Protein AF-A0A9E3K410-F1 (afdb_monomer)

Radius of gyration: 31.19 Å; Cα contacts (8 Å, |Δi|>4): 691; chains: 1; bounding box: 82×104×91 Å

Mean predicted aligned error: 14.71 Å

Solvent-accessible surface area (backbone atoms only — not comparable to full-atom values): 29086 Å² total; per-residue (Å²): 134,86,82,88,86,87,84,88,82,88,84,86,85,86,84,85,90,80,93,74,82,90,83,80,65,89,83,78,78,90,70,77,76,82,75,75,53,65,64,59,56,52,50,51,53,52,52,49,54,52,49,52,52,52,43,39,75,76,64,43,97,51,77,47,71,69,60,50,51,62,64,43,70,82,44,58,77,94,47,34,60,33,52,47,39,33,55,59,60,17,52,46,40,32,33,56,35,19,46,54,40,14,52,38,24,47,72,74,64,42,50,72,57,13,52,53,21,28,50,58,19,49,56,55,54,50,55,52,68,73,49,43,88,73,48,83,75,65,73,86,85,78,73,56,73,65,74,62,54,49,65,66,55,33,50,53,43,16,47,44,27,42,56,49,16,52,54,25,44,39,62,37,39,25,68,62,14,23,52,26,18,52,51,13,41,52,34,48,16,45,49,101,86,51,80,54,85,67,75,63,26,45,37,37,36,48,28,11,50,21,26,45,51,69,62,41,58,66,61,13,50,56,26,18,55,51,9,28,72,62,35,76,76,47,62,69,70,62,97,71,44,34,32,42,36,39,41,32,33,39,38,14,47,39,61,39,65,38,71,100,71,31,56,38,68,45,76,40,72,43,69,94,59,78,53,76,47,42,35,42,34,39,41,62,81,94,66,51,46,72,50,75,45,45,74,47,46,48,44,34,56,54,54,38,72,48,80,78,58,64,57,54,59,70,58,46,54,67,55,56,68,70,71,74,82,80,81,86,74,92,83,71,86,84,80,93,77,85,79,84,76,84,78,84,78,89,75,102,78,68,93,83,82,80,82,76,70,80,80,69,76,82,68,84,79,71,59,39,82,31,58,56,72,75,70,39,42,24,32,36,25,38,44,70,40,64,70,75,64,50,72,76,77,78,75,78,90,82,72,86,80,76,93,76,82,86,77,92,71,80,78,72,77,71,44,70,79,62,54,64,49,72,43,36,14,43,83,91,46,78,48,102,54,82,45,40,78,57,47,73,36,46,68,41,82,30,29,40,36,40,36,30,57,58,54,52,79,80,52,74,61,66,76,51,52,70,52,69,67,40,59,57,52,40,75,75,34,69,67,57,48,52,46,26,50,54,42,47,58,75,74,108

Structure (mmCIF, N/CA/C/O backbone):
data_AF-A0A9E3K410-F1
#
_entry.id   AF-A0A9E3K410-F1
#
loop_
_atom_site.group_PDB
_atom_site.id
_atom_site.type_symbol
_atom_site.label_atom_id
_atom_site.label_alt_id
_atom_site.label_comp_id
_atom_site.label_asym_id
_atom_site.label_entity_id
_atom_site.label_seq_id
_atom_site.pdbx_PDB_ins_code
_atom_site.Cartn_x
_atom_site.Cartn_y
_atom_site.Cartn_z
_atom_site.occupancy
_atom_site.B_iso_or_equiv
_atom_site.auth_seq_id
_atom_site.auth_comp_id
_atom_site.auth_asym_id
_atom_site.auth_atom_id
_atom_site.pdbx_PDB_model_num
ATOM 1 N N . MET A 1 1 ? -17.062 -14.806 -63.594 1.00 35.22 1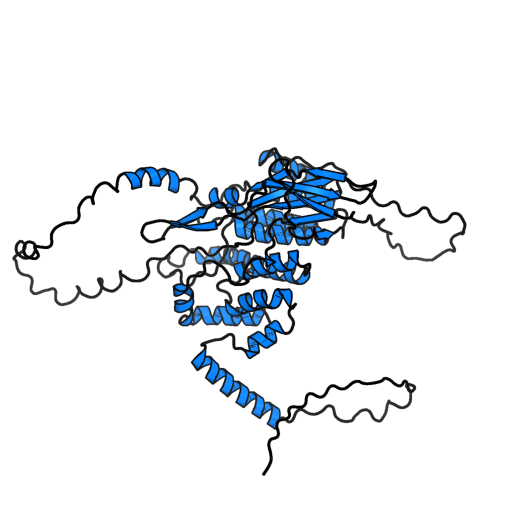 MET A N 1
ATOM 2 C CA . MET A 1 1 ? -16.154 -15.930 -63.279 1.00 35.22 1 MET A CA 1
ATOM 3 C C . MET A 1 1 ? -15.328 -15.519 -62.054 1.00 35.22 1 MET A C 1
ATOM 5 O O . MET A 1 1 ? -14.392 -14.758 -62.215 1.00 35.22 1 MET A O 1
ATOM 9 N N . THR A 1 2 ? -15.843 -15.618 -60.817 1.00 32.34 2 THR A N 1
ATOM 10 C CA . THR A 1 2 ? -15.670 -16.749 -59.857 1.00 32.34 2 THR A CA 1
ATOM 11 C C . THR A 1 2 ? -14.196 -17.184 -59.745 1.00 32.34 2 THR A C 1
ATOM 13 O O . THR A 1 2 ? -13.663 -17.650 -60.741 1.00 32.34 2 THR A O 1
ATOM 16 N N . LYS A 1 3 ? -13.473 -17.090 -58.617 1.00 31.70 3 LYS A N 1
ATOM 17 C CA . LYS A 1 3 ? -13.830 -17.339 -57.206 1.00 31.70 3 LYS A CA 1
ATOM 18 C C . LYS A 1 3 ? -12.934 -16.552 -56.227 1.00 31.70 3 LYS A C 1
ATOM 20 O O . LYS A 1 3 ? -11.734 -16.434 -56.443 1.00 31.70 3 LYS A O 1
ATOM 25 N N . ALA A 1 4 ? -13.538 -16.137 -55.115 1.00 36.53 4 ALA A N 1
ATOM 26 C CA . ALA A 1 4 ? -12.899 -15.903 -53.820 1.00 36.53 4 ALA A CA 1
ATOM 27 C C . ALA A 1 4 ? -12.765 -17.227 -53.042 1.00 36.53 4 ALA A C 1
ATOM 29 O O . ALA A 1 4 ? -13.546 -18.140 -53.311 1.00 36.53 4 ALA A O 1
ATOM 30 N N . LEU A 1 5 ? -11.863 -17.304 -52.052 1.00 30.19 5 LEU A N 1
ATOM 31 C CA . LEU A 1 5 ? -12.086 -18.039 -50.792 1.00 30.19 5 LEU A CA 1
ATOM 32 C C . LEU A 1 5 ? -10.979 -17.757 -49.759 1.00 30.19 5 LEU A C 1
ATOM 34 O O . LEU A 1 5 ? -9.813 -18.088 -49.952 1.00 30.19 5 LEU A O 1
ATOM 38 N N . ALA A 1 6 ? -11.404 -17.150 -48.653 1.00 37.34 6 ALA A N 1
ATOM 39 C CA . ALA A 1 6 ? -10.767 -17.195 -47.346 1.00 37.34 6 ALA A CA 1
ATOM 40 C C . ALA A 1 6 ? -11.167 -18.492 -46.625 1.00 37.34 6 ALA A C 1
ATOM 42 O O . ALA A 1 6 ? -12.280 -18.948 -46.853 1.00 37.34 6 ALA A O 1
ATOM 43 N N . THR A 1 7 ? -10.340 -18.998 -45.703 1.00 32.25 7 THR A N 1
ATOM 44 C CA . THR A 1 7 ? -10.791 -19.696 -44.476 1.00 32.25 7 THR A CA 1
ATOM 45 C C . THR A 1 7 ? -9.605 -19.991 -43.557 1.00 32.25 7 THR A C 1
ATOM 47 O O . THR A 1 7 ? -8.666 -20.675 -43.957 1.00 32.25 7 THR A O 1
ATOM 50 N N . GLY A 1 8 ? -9.684 -19.513 -42.312 1.00 31.70 8 GLY A N 1
ATOM 51 C CA . GLY A 1 8 ? -9.004 -20.124 -41.171 1.00 31.70 8 GLY A CA 1
ATOM 52 C C . GLY A 1 8 ? -9.830 -21.284 -40.608 1.00 31.70 8 GLY A C 1
ATOM 53 O O . GLY A 1 8 ? -11.031 -21.361 -40.859 1.00 31.70 8 GLY A O 1
ATOM 54 N N . VAL A 1 9 ? -9.197 -22.164 -39.830 1.00 32.00 9 VAL A N 1
ATOM 55 C CA . VAL A 1 9 ? -9.891 -23.161 -39.003 1.00 32.00 9 VAL A CA 1
ATOM 56 C C . VAL A 1 9 ? -9.158 -23.292 -37.670 1.00 32.00 9 VAL A C 1
ATOM 58 O O . VAL A 1 9 ? -8.016 -23.740 -37.612 1.00 32.00 9 VAL A O 1
ATOM 61 N N . ALA A 1 10 ? -9.851 -22.893 -36.605 1.00 33.28 10 ALA A N 1
ATOM 62 C CA . ALA A 1 10 ? -9.642 -23.379 -35.251 1.00 33.28 10 ALA A CA 1
ATOM 63 C C . ALA A 1 10 ? -10.347 -24.739 -35.114 1.00 33.28 10 ALA A C 1
ATOM 65 O O . ALA A 1 10 ? -11.470 -24.890 -35.593 1.00 33.28 10 ALA A O 1
ATOM 66 N N . ALA A 1 11 ? -9.722 -25.710 -34.449 1.00 31.97 11 ALA A N 1
ATOM 67 C CA . ALA A 1 11 ? -10.365 -26.974 -34.096 1.00 31.97 11 ALA A CA 1
ATOM 68 C C . ALA A 1 11 ? -10.291 -27.183 -32.580 1.00 31.97 11 ALA A C 1
ATOM 70 O O . ALA A 1 11 ? -9.217 -27.376 -32.013 1.00 31.97 11 ALA A O 1
ATOM 71 N N . ALA A 1 12 ? -11.459 -27.119 -31.944 1.00 32.41 12 ALA A N 1
ATOM 72 C CA . ALA A 1 12 ? -11.714 -27.579 -30.589 1.00 32.41 12 ALA A CA 1
ATOM 73 C C . ALA A 1 12 ? -11.945 -29.099 -30.605 1.00 32.41 12 ALA A C 1
ATOM 75 O O . ALA A 1 12 ? -12.663 -29.595 -31.473 1.00 32.41 12 ALA A O 1
ATOM 76 N N . PHE A 1 13 ? -11.391 -29.829 -29.634 1.00 30.31 13 PHE A N 1
ATOM 77 C CA . PHE A 1 13 ? -11.746 -31.227 -29.384 1.00 30.31 13 PHE A CA 1
ATOM 78 C C . PHE A 1 13 ? -12.401 -31.362 -28.009 1.00 30.31 13 PHE A C 1
ATOM 80 O O . PHE A 1 13 ? -11.793 -31.092 -26.977 1.00 30.31 13 PHE A O 1
ATOM 87 N N . LEU A 1 14 ? -13.667 -31.776 -28.042 1.00 30.78 14 LEU A N 1
ATOM 88 C CA . LEU A 1 14 ? -14.486 -32.210 -26.918 1.00 30.78 14 LEU A CA 1
ATOM 89 C C . LEU A 1 14 ? -14.307 -33.734 -26.790 1.00 30.78 14 LEU A C 1
ATOM 91 O O . LEU A 1 14 ? -14.567 -34.449 -27.759 1.00 30.78 14 LEU A O 1
ATOM 95 N N . THR A 1 15 ? -13.880 -34.253 -25.639 1.00 35.16 15 THR A N 1
ATOM 96 C CA . THR A 1 15 ? -13.825 -35.704 -25.381 1.00 35.16 15 THR A CA 1
ATOM 97 C C . THR A 1 15 ? -14.897 -36.114 -24.376 1.00 35.16 15 THR A C 1
ATOM 99 O O . THR A 1 15 ? -14.937 -35.645 -23.241 1.00 35.16 15 THR A O 1
ATOM 102 N N . VAL A 1 16 ? -15.785 -37.008 -24.819 1.00 32.72 16 VAL A N 1
ATOM 103 C CA . VAL A 1 16 ? -16.767 -37.724 -23.994 1.00 32.72 16 VAL A CA 1
ATOM 104 C C . VAL A 1 16 ? -16.076 -38.948 -23.389 1.00 32.72 16 VAL A C 1
ATOM 106 O O . VAL A 1 16 ? -15.449 -39.724 -24.107 1.00 32.72 16 VAL A O 1
ATOM 109 N N . ALA A 1 17 ? -16.177 -39.112 -22.071 1.00 34.44 17 ALA A N 1
ATOM 110 C CA . ALA A 1 17 ? -15.616 -40.242 -21.339 1.00 34.44 17 ALA A CA 1
ATOM 111 C C . ALA A 1 17 ? -16.576 -41.444 -21.356 1.00 34.44 17 ALA A C 1
ATOM 113 O O . ALA A 1 17 ? -17.710 -41.342 -20.891 1.00 34.44 17 ALA A O 1
ATOM 114 N N . THR A 1 18 ? -16.103 -42.600 -21.825 1.00 34.88 18 THR A N 1
ATOM 115 C CA . THR A 1 18 ? -16.738 -43.906 -21.589 1.00 34.88 18 THR A CA 1
ATOM 116 C C . THR A 1 18 ? -15.804 -44.779 -20.759 1.00 34.88 18 THR A C 1
ATOM 118 O O . THR A 1 18 ? -14.646 -44.977 -21.119 1.00 34.88 18 THR A O 1
ATOM 121 N N . ILE A 1 19 ? -16.320 -45.281 -19.638 1.00 38.59 19 ILE A N 1
ATOM 122 C CA . ILE A 1 19 ? -15.625 -46.126 -18.661 1.00 38.59 19 ILE A CA 1
ATOM 123 C C . ILE A 1 19 ? -15.570 -47.569 -19.191 1.00 38.59 19 ILE A C 1
ATOM 125 O O . ILE A 1 19 ? -16.611 -48.149 -19.490 1.00 38.59 19 ILE A O 1
ATOM 129 N N . VAL A 1 20 ? -14.371 -48.156 -19.270 1.00 36.16 20 VAL A N 1
ATOM 130 C CA . VAL A 1 20 ? -14.117 -49.588 -19.542 1.00 36.16 20 VAL A CA 1
ATOM 131 C C . VAL A 1 20 ? -13.098 -50.085 -18.494 1.00 36.16 20 VAL A C 1
ATOM 133 O O . VAL A 1 20 ? -12.194 -49.319 -18.154 1.00 36.16 20 VAL A O 1
ATOM 136 N N . PRO A 1 21 ? -13.248 -51.296 -17.912 1.00 38.16 21 PRO A N 1
ATOM 137 C CA . PRO A 1 21 ? -12.515 -51.707 -16.709 1.00 38.16 21 PRO A CA 1
ATOM 138 C C . PRO A 1 21 ? -11.027 -52.039 -16.936 1.00 38.16 21 PRO A C 1
ATOM 140 O O . PRO A 1 21 ? -10.580 -52.357 -18.036 1.00 38.16 21 PRO A O 1
ATOM 143 N N . ALA A 1 22 ? -10.275 -51.958 -15.836 1.00 43.38 22 ALA A N 1
ATOM 144 C CA . ALA A 1 22 ? -8.854 -51.619 -15.747 1.00 43.38 22 ALA A CA 1
ATOM 145 C C . ALA A 1 22 ? -7.824 -52.762 -15.912 1.00 43.38 22 ALA A C 1
ATOM 147 O O . ALA A 1 22 ? -6.656 -52.556 -15.596 1.00 43.38 22 ALA A O 1
ATOM 148 N N . GLU A 1 23 ? -8.188 -53.945 -16.416 1.00 38.06 23 GLU A N 1
ATOM 149 C CA . GLU A 1 23 ? -7.259 -55.101 -16.441 1.00 38.06 23 GLU A CA 1
ATOM 150 C C . GLU A 1 23 ? -6.812 -55.560 -17.842 1.00 38.06 23 GLU A C 1
ATOM 152 O O . GLU A 1 23 ? -6.014 -56.483 -17.960 1.00 38.06 23 GLU A O 1
ATOM 157 N N . ALA A 1 24 ? -7.216 -54.862 -18.911 1.00 36.06 24 ALA A N 1
ATOM 158 C CA . ALA A 1 24 ? -6.783 -55.163 -20.287 1.00 36.06 24 ALA A CA 1
ATOM 159 C C . ALA A 1 24 ? -5.877 -54.085 -20.930 1.00 36.06 24 ALA A C 1
ATOM 161 O O . ALA A 1 24 ? -5.620 -54.133 -22.130 1.00 36.06 24 ALA A O 1
ATOM 162 N N . GLN A 1 25 ? -5.378 -53.108 -20.160 1.00 37.84 25 GLN A N 1
ATOM 163 C CA . GLN A 1 25 ? -4.566 -51.983 -20.671 1.00 37.84 25 GLN A CA 1
ATOM 164 C C . GLN A 1 25 ? -3.059 -52.074 -20.367 1.00 37.84 25 GLN A C 1
ATOM 166 O O . GLN A 1 25 ? -2.305 -51.173 -20.731 1.00 37.84 25 GLN A O 1
ATOM 171 N N . ALA A 1 26 ? -2.581 -53.158 -19.751 1.00 37.09 26 ALA A N 1
ATOM 172 C CA . ALA A 1 26 ? -1.185 -53.258 -19.317 1.00 37.09 26 ALA A CA 1
ATOM 173 C C . ALA A 1 26 ? -0.180 -53.702 -20.405 1.00 37.09 26 ALA A C 1
ATOM 175 O O . ALA A 1 26 ? 1.012 -53.768 -20.115 1.00 37.09 26 ALA A O 1
ATOM 176 N N . GLN A 1 27 ? -0.600 -53.991 -21.648 1.00 38.91 27 GLN A N 1
ATOM 177 C CA . GLN A 1 27 ? 0.316 -54.515 -22.684 1.00 38.91 27 GLN A CA 1
ATOM 178 C C . GLN A 1 27 ? 0.280 -53.835 -24.066 1.00 38.91 27 GLN A C 1
ATOM 180 O O . GLN A 1 27 ? 1.011 -54.262 -24.955 1.00 38.91 27 GLN A O 1
ATOM 185 N N . THR A 1 28 ? -0.453 -52.731 -24.265 1.00 36.31 28 THR A N 1
ATOM 186 C CA . THR A 1 28 ? -0.461 -52.011 -25.566 1.00 36.31 28 THR A CA 1
ATOM 187 C C . THR A 1 28 ? -0.383 -50.481 -25.470 1.00 36.31 28 THR A C 1
ATOM 189 O O . THR A 1 28 ? -0.776 -49.787 -26.403 1.00 36.31 28 THR A O 1
ATOM 192 N N . ALA A 1 29 ? 0.157 -49.926 -24.380 1.00 35.28 29 ALA A N 1
ATOM 193 C CA . ALA A 1 29 ? 0.349 -48.475 -24.213 1.00 35.28 29 ALA A CA 1
ATOM 194 C C . ALA A 1 29 ? 1.826 -48.027 -24.277 1.00 35.28 29 ALA A C 1
ATOM 196 O O . ALA A 1 29 ? 2.192 -46.991 -23.732 1.00 35.28 29 ALA A O 1
ATOM 197 N N . ALA A 1 30 ? 2.679 -48.785 -24.969 1.00 41.78 30 ALA A N 1
ATOM 198 C CA . ALA A 1 30 ? 4.004 -48.332 -25.395 1.00 41.78 30 ALA A CA 1
ATOM 199 C C . ALA A 1 30 ? 3.960 -47.948 -26.884 1.00 41.78 30 ALA A C 1
ATOM 201 O O . ALA A 1 30 ? 4.620 -48.561 -27.717 1.00 41.78 30 ALA A O 1
ATOM 202 N N . ALA A 1 31 ? 3.129 -46.968 -27.241 1.00 38.25 31 ALA A N 1
ATOM 203 C CA . ALA A 1 31 ? 3.045 -46.453 -28.604 1.00 38.25 31 ALA A CA 1
ATOM 204 C C . ALA A 1 31 ? 3.016 -44.919 -28.591 1.00 38.25 31 ALA A C 1
ATOM 206 O O . ALA A 1 31 ? 1.994 -44.298 -28.322 1.00 38.25 31 ALA A O 1
ATOM 207 N N . ALA A 1 32 ? 4.193 -44.358 -28.875 1.00 41.19 32 ALA A N 1
ATOM 208 C CA . ALA A 1 32 ? 4.447 -43.028 -29.420 1.00 41.19 32 ALA A CA 1
ATOM 209 C C . ALA A 1 32 ? 3.727 -41.839 -28.755 1.00 41.19 32 ALA A C 1
ATOM 211 O O . ALA A 1 32 ? 2.748 -41.303 -29.272 1.00 41.19 32 ALA A O 1
ATOM 212 N N . ALA A 1 33 ? 4.341 -41.294 -27.701 1.00 43.56 33 ALA A N 1
ATOM 213 C CA . ALA A 1 33 ? 4.351 -39.838 -27.578 1.00 43.56 33 ALA A CA 1
ATOM 214 C 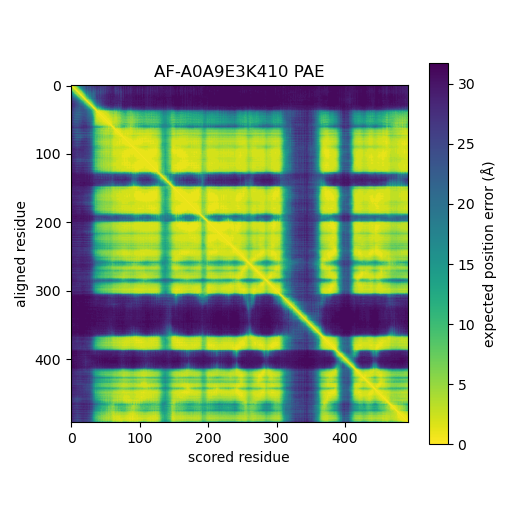C . ALA A 1 33 ? 4.972 -39.267 -28.872 1.00 43.56 33 ALA A C 1
ATOM 216 O O . ALA A 1 33 ? 5.985 -39.814 -29.323 1.00 43.56 33 ALA A O 1
ATOM 217 N N . PRO A 1 34 ? 4.399 -38.227 -29.506 1.00 51.38 34 PRO A N 1
ATOM 218 C CA . PRO A 1 34 ? 4.967 -37.677 -30.727 1.00 51.38 34 PRO A CA 1
ATOM 219 C C . PRO A 1 34 ? 6.373 -37.167 -30.412 1.00 51.38 34 PRO A C 1
ATOM 221 O O . PRO A 1 34 ? 6.550 -36.200 -29.672 1.00 51.38 34 PRO A O 1
ATOM 224 N N . THR A 1 35 ? 7.389 -37.834 -30.956 1.00 58.53 35 THR A N 1
ATOM 225 C CA . THR A 1 35 ? 8.742 -37.291 -30.992 1.00 58.53 35 THR A CA 1
ATOM 226 C C . THR A 1 35 ? 8.664 -36.023 -31.827 1.00 58.53 35 THR A C 1
ATOM 228 O O . THR A 1 35 ? 8.462 -36.101 -33.039 1.00 58.53 35 THR A O 1
ATOM 231 N N . LEU A 1 36 ? 8.749 -34.856 -31.184 1.00 61.38 36 LEU A N 1
ATOM 232 C CA . LEU A 1 36 ? 8.897 -33.582 -31.882 1.00 61.38 36 LEU A CA 1
ATOM 233 C C . LEU A 1 36 ? 10.048 -33.735 -32.882 1.00 61.38 36 LEU A C 1
ATOM 235 O O . LEU A 1 36 ? 11.172 -34.036 -32.481 1.00 61.38 36 LEU A O 1
ATOM 239 N N . ASP A 1 37 ? 9.751 -33.589 -34.173 1.00 81.94 37 ASP A N 1
ATOM 240 C CA . ASP A 1 37 ? 10.744 -33.700 -35.237 1.00 81.94 37 ASP A CA 1
ATOM 241 C C . ASP A 1 37 ? 11.901 -32.732 -34.947 1.00 81.94 37 ASP A C 1
ATOM 243 O O . ASP A 1 37 ? 11.725 -31.511 -34.889 1.00 81.94 37 ASP A O 1
ATOM 247 N N . ALA A 1 38 ? 13.098 -33.280 -34.739 1.00 80.12 38 ALA A N 1
ATOM 248 C CA . ALA A 1 38 ? 14.290 -32.506 -34.422 1.00 80.12 38 ALA A CA 1
ATOM 249 C C . ALA A 1 38 ? 14.601 -31.458 -35.509 1.00 80.12 38 ALA A C 1
ATOM 251 O O . ALA A 1 38 ? 15.144 -30.390 -35.202 1.00 80.12 38 ALA A O 1
ATOM 252 N N . ALA A 1 39 ? 14.225 -31.722 -36.768 1.00 83.81 39 ALA A N 1
ATOM 253 C CA . ALA A 1 39 ? 14.350 -30.759 -37.855 1.00 83.81 39 ALA A CA 1
ATOM 254 C C . ALA A 1 39 ? 13.369 -29.588 -37.687 1.00 83.81 39 ALA A C 1
ATOM 256 O O . ALA A 1 39 ? 13.781 -28.431 -37.815 1.00 83.81 39 ALA A O 1
ATOM 257 N N . ALA A 1 40 ? 12.115 -29.862 -37.318 1.00 82.56 40 ALA A N 1
ATOM 258 C CA . ALA A 1 40 ? 11.116 -28.840 -37.008 1.00 82.56 40 ALA A CA 1
ATOM 259 C C . ALA A 1 40 ? 11.525 -27.967 -35.805 1.00 82.56 40 ALA 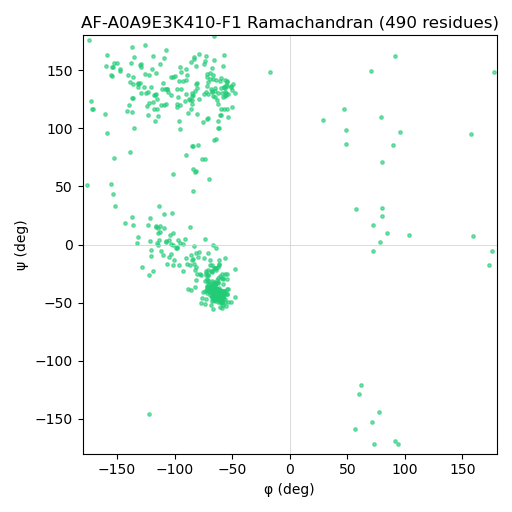A C 1
ATOM 261 O O . ALA A 1 40 ? 11.429 -26.740 -35.878 1.00 82.56 40 ALA A O 1
ATOM 262 N N . VAL A 1 41 ? 12.074 -28.561 -34.737 1.00 84.69 41 VAL A N 1
ATOM 263 C CA . VAL A 1 41 ? 12.583 -27.815 -33.565 1.00 84.69 41 VAL A CA 1
ATOM 264 C C . VAL A 1 41 ? 13.744 -26.897 -33.959 1.00 84.69 41 VAL A C 1
ATOM 266 O O . VAL A 1 41 ? 13.769 -25.717 -33.599 1.00 84.69 41 VAL A O 1
ATOM 269 N N . LYS A 1 42 ? 14.696 -27.400 -34.754 1.00 87.88 42 LYS A N 1
ATOM 270 C CA . LYS A 1 42 ? 15.839 -26.610 -35.235 1.00 87.88 42 LYS A CA 1
ATOM 271 C C . LYS A 1 42 ? 15.406 -25.479 -36.174 1.00 87.88 42 LYS A C 1
ATOM 273 O O . LYS A 1 42 ? 15.952 -24.376 -36.097 1.00 87.88 42 LYS A O 1
ATOM 278 N N . ALA A 1 43 ? 14.424 -25.727 -37.042 1.00 89.00 43 ALA A N 1
ATOM 279 C CA . ALA A 1 43 ? 13.849 -24.716 -37.925 1.00 89.00 43 ALA A CA 1
ATOM 280 C C . ALA A 1 43 ? 13.142 -23.605 -37.131 1.00 89.00 43 ALA A C 1
ATOM 282 O O . ALA A 1 43 ? 13.397 -22.425 -37.381 1.00 89.00 43 ALA A O 1
ATOM 283 N N . ALA A 1 44 ? 12.341 -23.967 -36.123 1.00 84.81 44 ALA A N 1
ATOM 284 C CA . ALA A 1 44 ? 11.685 -23.016 -35.227 1.00 84.81 44 ALA A CA 1
ATOM 285 C C . ALA A 1 44 ? 12.702 -22.168 -34.441 1.00 84.81 44 ALA A C 1
ATOM 287 O O . ALA A 1 44 ? 12.570 -20.945 -34.376 1.00 84.81 44 ALA A O 1
ATOM 288 N N . ALA A 1 45 ? 13.770 -22.783 -33.920 1.00 85.69 45 ALA A N 1
ATOM 289 C CA . ALA A 1 45 ? 14.842 -22.067 -33.225 1.00 85.69 45 ALA A CA 1
ATOM 290 C C . ALA A 1 45 ? 15.555 -21.051 -34.138 1.00 85.69 45 ALA A C 1
ATOM 292 O O . ALA A 1 45 ? 15.820 -19.920 -33.729 1.00 85.69 45 ALA A O 1
ATOM 293 N N . LYS A 1 46 ? 15.823 -21.418 -35.399 1.00 91.19 46 LYS A N 1
ATOM 294 C CA . LYS A 1 46 ? 16.428 -20.512 -36.388 1.00 91.19 46 LYS A CA 1
ATOM 295 C C . LYS A 1 46 ? 15.496 -19.352 -36.750 1.00 91.19 46 LYS A C 1
ATOM 297 O O . LYS A 1 46 ? 15.959 -18.215 -36.836 1.00 91.19 46 LYS A O 1
ATOM 302 N N . ALA A 1 47 ? 14.204 -19.623 -36.942 1.00 88.94 47 ALA A N 1
ATOM 303 C CA . ALA A 1 47 ? 13.201 -18.593 -37.206 1.00 88.94 47 ALA A CA 1
ATOM 304 C C . ALA A 1 47 ? 13.097 -17.603 -36.033 1.00 88.94 47 ALA A C 1
ATOM 306 O O . ALA A 1 47 ? 13.160 -16.393 -36.248 1.00 88.94 47 ALA A O 1
ATOM 307 N N . ARG A 1 48 ? 13.069 -18.109 -34.792 1.00 85.75 48 ARG A N 1
ATOM 308 C CA . ARG A 1 48 ? 13.100 -17.287 -33.574 1.00 85.75 48 ARG A CA 1
ATOM 309 C C . ARG A 1 48 ? 14.361 -16.428 -33.501 1.00 85.75 48 ARG A C 1
ATOM 311 O O . ARG A 1 48 ? 14.267 -15.236 -33.238 1.00 85.75 48 ARG A O 1
ATOM 318 N N . ALA A 1 49 ? 15.538 -16.991 -33.778 1.00 86.00 49 ALA A N 1
ATOM 319 C CA . ALA A 1 49 ? 16.790 -16.232 -33.767 1.00 86.00 49 ALA A CA 1
ATOM 320 C C . ALA A 1 49 ? 16.789 -15.085 -34.797 1.00 86.00 49 ALA A C 1
ATOM 322 O O . ALA A 1 49 ? 17.264 -13.988 -34.503 1.00 86.00 49 ALA A O 1
ATOM 323 N N . ALA A 1 50 ? 16.225 -15.313 -35.988 1.00 90.81 50 ALA A N 1
ATOM 324 C CA . ALA A 1 50 ? 16.065 -14.273 -37.001 1.00 90.81 50 ALA A CA 1
ATOM 325 C C . ALA A 1 50 ? 15.071 -13.183 -36.561 1.00 90.81 50 ALA A C 1
ATOM 327 O O . ALA A 1 50 ? 15.356 -11.997 -36.730 1.00 90.81 50 ALA A O 1
ATOM 328 N N . GLN A 1 51 ? 13.951 -13.572 -35.947 1.00 87.31 51 GLN A N 1
ATOM 329 C CA . GLN A 1 51 ? 12.939 -12.652 -35.426 1.00 87.31 51 GLN A CA 1
ATOM 330 C C . GLN A 1 51 ? 13.481 -11.789 -34.278 1.00 87.31 51 GLN A C 1
ATOM 332 O O . GLN A 1 51 ? 13.371 -10.568 -34.332 1.00 87.31 51 GLN A O 1
ATOM 337 N N . VAL A 1 52 ? 14.157 -12.394 -33.296 1.00 84.12 52 VAL A N 1
ATOM 338 C CA . VAL A 1 52 ? 14.819 -11.675 -32.194 1.00 84.12 52 VAL A CA 1
ATOM 339 C C . VAL A 1 52 ? 15.887 -10.726 -32.727 1.00 84.12 52 VAL A C 1
ATOM 341 O O . VAL A 1 52 ? 16.000 -9.603 -32.248 1.00 84.12 52 VAL A O 1
ATOM 344 N N . LYS A 1 53 ? 16.652 -11.124 -33.751 1.00 85.94 53 LYS A N 1
ATOM 345 C CA . LYS A 1 53 ? 17.619 -10.225 -34.394 1.00 85.94 53 LYS A CA 1
ATOM 346 C C . LYS A 1 53 ? 16.924 -9.014 -35.027 1.00 85.94 53 LYS A C 1
ATOM 348 O O . LYS A 1 53 ? 17.397 -7.898 -34.835 1.00 85.94 53 LYS A O 1
ATOM 353 N N . ALA A 1 54 ? 15.814 -9.221 -35.738 1.00 86.69 54 ALA A N 1
ATOM 354 C CA . ALA A 1 54 ? 15.031 -8.139 -36.336 1.00 86.69 54 ALA A CA 1
ATOM 355 C C . ALA A 1 54 ? 14.455 -7.195 -35.268 1.00 86.69 54 ALA A C 1
ATOM 357 O O . ALA A 1 54 ? 14.605 -5.978 -35.370 1.00 86.69 54 ALA A O 1
ATOM 358 N N . TRP A 1 55 ? 13.882 -7.746 -34.197 1.00 84.50 55 TRP A N 1
ATOM 359 C CA . TRP A 1 55 ? 13.383 -6.955 -33.077 1.00 84.50 55 TRP A CA 1
ATOM 360 C C . TRP A 1 55 ? 14.483 -6.225 -32.324 1.00 84.50 55 TRP A C 1
ATOM 362 O O . TRP A 1 55 ? 14.279 -5.081 -31.945 1.00 84.50 55 TRP A O 1
ATOM 372 N N . ARG A 1 56 ? 15.667 -6.817 -32.164 1.00 82.19 56 ARG A N 1
ATOM 373 C CA . ARG A 1 56 ? 16.802 -6.133 -31.542 1.00 82.19 56 ARG A CA 1
ATOM 374 C C . ARG A 1 56 ? 17.221 -4.894 -32.325 1.00 82.19 56 ARG A C 1
ATOM 376 O O . ARG A 1 56 ? 17.586 -3.880 -31.737 1.00 82.19 56 ARG A O 1
ATOM 383 N N . THR A 1 57 ? 17.150 -4.971 -33.651 1.00 79.88 57 THR A N 1
ATOM 384 C CA . THR A 1 57 ? 17.404 -3.832 -34.538 1.00 79.88 57 THR A CA 1
ATOM 385 C C . THR A 1 57 ? 16.298 -2.776 -34.453 1.00 79.88 57 THR A C 1
ATOM 387 O O . THR A 1 57 ? 16.606 -1.591 -34.515 1.00 79.88 57 THR A O 1
ATOM 390 N N . GLN A 1 58 ? 15.034 -3.178 -34.292 1.00 76.12 58 GLN A N 1
ATOM 391 C CA . GLN A 1 58 ? 13.884 -2.264 -34.281 1.00 76.12 58 GLN A CA 1
ATOM 392 C C . GLN A 1 58 ? 13.585 -1.638 -32.905 1.00 76.12 58 GLN A C 1
ATOM 394 O O . GLN A 1 58 ? 13.225 -0.466 -32.826 1.00 76.12 58 GLN A O 1
ATOM 399 N N . TYR A 1 59 ? 13.714 -2.414 -31.831 1.00 68.75 59 TYR A N 1
ATOM 400 C CA . TYR A 1 59 ? 13.233 -2.100 -30.481 1.00 68.75 59 TYR A CA 1
ATOM 401 C C . TYR A 1 59 ? 14.347 -2.072 -29.421 1.00 68.75 59 TYR A C 1
ATOM 403 O O . TYR A 1 59 ? 14.088 -1.725 -28.271 1.00 68.75 59 TYR A O 1
ATOM 411 N N . GLY A 1 60 ? 15.591 -2.411 -29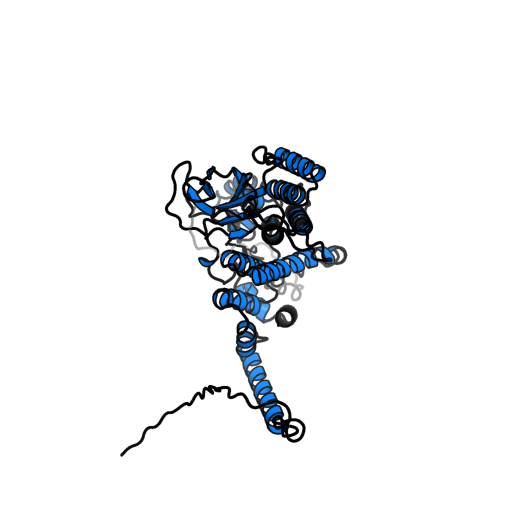.778 1.00 74.31 60 GLY A N 1
ATOM 412 C CA . GLY A 1 60 ? 16.693 -2.506 -28.819 1.00 74.31 60 GLY A CA 1
ATOM 413 C C . GLY A 1 60 ? 16.635 -3.800 -27.990 1.00 74.31 60 GLY A C 1
ATOM 414 O O . GLY A 1 60 ? 16.283 -4.841 -28.532 1.00 74.31 60 GLY A O 1
ATOM 415 N N . PRO A 1 61 ? 17.009 -3.803 -26.700 1.00 70.12 61 PRO A N 1
ATOM 416 C CA . PRO A 1 61 ? 17.165 -5.024 -25.891 1.00 70.12 61 PRO A CA 1
ATOM 417 C C . PRO A 1 61 ? 15.847 -5.703 -25.460 1.00 70.12 61 PRO A C 1
ATOM 419 O O . PRO A 1 61 ? 15.893 -6.665 -24.697 1.00 70.12 61 PRO A O 1
ATOM 422 N N . GLY A 1 62 ? 14.688 -5.221 -25.913 1.00 75.62 62 GLY A N 1
ATOM 423 C CA . GLY A 1 62 ? 13.377 -5.700 -25.473 1.00 75.62 62 GLY A CA 1
ATOM 424 C C . GLY A 1 62 ? 12.805 -4.915 -24.275 1.00 75.62 62 GLY A C 1
ATOM 425 O O . GLY A 1 62 ? 13.336 -3.856 -23.935 1.00 75.62 62 GLY A O 1
ATOM 426 N N . PRO A 1 63 ? 11.722 -5.408 -23.643 1.00 81.44 63 PRO A N 1
ATOM 427 C CA . PRO A 1 63 ? 11.119 -6.721 -23.889 1.00 81.44 63 PRO A CA 1
ATOM 428 C C . PRO A 1 63 ? 10.496 -6.848 -25.280 1.00 81.44 63 PRO A C 1
ATOM 430 O O . PRO A 1 63 ? 9.967 -5.878 -25.825 1.00 81.44 63 PRO A O 1
ATOM 433 N N . TYR A 1 64 ? 10.566 -8.047 -25.858 1.00 85.44 64 TYR A N 1
ATOM 434 C CA . TYR A 1 64 ? 9.940 -8.331 -27.150 1.00 85.44 64 TYR A CA 1
ATOM 435 C C . TYR A 1 64 ? 8.465 -8.744 -26.991 1.00 85.44 64 TYR A C 1
ATOM 437 O O . TYR A 1 64 ? 8.073 -9.199 -25.913 1.00 85.44 64 TYR A O 1
ATOM 445 N N . PRO A 1 65 ? 7.625 -8.591 -28.037 1.00 83.50 65 PRO A N 1
ATOM 446 C CA . PRO A 1 65 ? 6.191 -8.872 -27.936 1.00 83.50 65 PRO A CA 1
ATOM 447 C C . PRO A 1 65 ? 5.856 -10.280 -27.428 1.00 83.50 65 PRO A C 1
ATOM 449 O O . PRO A 1 65 ? 5.009 -10.427 -26.557 1.00 83.50 65 PRO A O 1
ATOM 452 N N . ASP A 1 66 ? 6.562 -11.309 -27.896 1.00 84.75 66 ASP A N 1
ATOM 453 C CA . ASP A 1 66 ? 6.328 -12.702 -27.497 1.00 84.75 66 ASP A CA 1
ATOM 454 C C . ASP A 1 66 ? 6.706 -12.984 -26.034 1.00 84.75 66 ASP A C 1
ATOM 456 O O . ASP A 1 66 ? 6.040 -13.757 -25.348 1.00 84.75 66 ASP A O 1
ATOM 460 N N . GLU A 1 67 ? 7.771 -12.348 -25.544 1.00 87.12 67 GLU A N 1
ATOM 461 C CA . GLU A 1 67 ? 8.188 -12.425 -24.146 1.00 87.12 67 GLU A CA 1
ATOM 462 C C . GLU A 1 67 ? 7.156 -11.783 -23.224 1.00 87.12 67 GLU A C 1
ATOM 464 O O . GLU A 1 67 ? 6.846 -12.328 -22.164 1.00 87.12 67 GLU A O 1
ATOM 469 N N . MET A 1 68 ? 6.618 -10.639 -23.648 1.00 89.06 68 MET A N 1
ATOM 470 C CA . MET A 1 68 ? 5.550 -9.945 -22.944 1.00 89.06 68 MET A CA 1
ATOM 471 C C . MET A 1 68 ? 4.272 -10.788 -22.930 1.00 89.06 68 MET A C 1
ATOM 473 O O . MET A 1 68 ? 3.687 -10.995 -21.871 1.00 89.06 68 MET A O 1
ATOM 477 N N . ASP A 1 69 ? 3.861 -11.324 -24.078 1.00 89.62 69 ASP A N 1
ATOM 478 C CA . ASP A 1 69 ? 2.660 -12.154 -24.185 1.00 89.62 69 ASP A CA 1
ATOM 479 C C . ASP A 1 69 ? 2.777 -13.415 -23.319 1.00 89.62 69 ASP A C 1
ATOM 481 O O . ASP A 1 69 ? 1.855 -13.741 -22.569 1.00 89.62 69 ASP A O 1
ATOM 485 N N . GLY A 1 70 ? 3.936 -14.081 -23.342 1.00 91.25 70 GLY A N 1
ATOM 486 C CA . GLY A 1 70 ? 4.215 -15.231 -22.482 1.00 91.25 70 GLY A CA 1
ATOM 487 C C . GLY A 1 70 ? 4.183 -14.883 -20.992 1.00 91.25 70 GLY A C 1
ATOM 488 O O . GLY A 1 70 ? 3.610 -15.627 -20.198 1.00 91.25 70 GLY A O 1
ATOM 489 N N . TYR A 1 71 ? 4.744 -13.732 -20.610 1.00 92.56 71 TYR A N 1
ATOM 490 C CA . TYR A 1 71 ? 4.721 -13.253 -19.228 1.00 92.56 71 TYR A CA 1
ATOM 491 C C . TYR A 1 71 ? 3.303 -12.932 -18.728 1.00 92.56 71 TYR A C 1
ATOM 493 O O . TYR A 1 71 ? 2.974 -13.210 -17.572 1.00 92.56 71 TYR A O 1
ATOM 501 N N . LEU A 1 72 ? 2.462 -12.358 -19.592 1.00 94.56 72 LEU A N 1
ATOM 502 C CA . LEU A 1 72 ? 1.101 -11.935 -19.259 1.00 94.56 72 LEU A CA 1
ATOM 503 C C . LEU A 1 72 ? 0.074 -13.071 -19.320 1.00 94.56 72 LEU A C 1
ATOM 505 O O . LEU A 1 72 ? -0.974 -12.969 -18.679 1.00 94.56 72 LEU A O 1
ATOM 509 N N . ALA A 1 73 ? 0.360 -14.153 -20.051 1.00 94.19 73 ALA A N 1
ATOM 510 C CA . ALA A 1 73 ? -0.562 -15.272 -20.250 1.00 94.19 73 ALA A CA 1
ATOM 511 C C . ALA A 1 73 ? -1.020 -15.932 -18.937 1.00 94.19 73 ALA A C 1
ATOM 513 O O . ALA A 1 73 ? -2.141 -16.431 -18.855 1.00 94.19 73 ALA A O 1
ATOM 514 N N . THR A 1 74 ? -0.179 -15.907 -17.901 1.00 91.00 74 THR A N 1
ATOM 515 C CA . THR A 1 74 ? -0.457 -16.508 -16.585 1.00 91.00 74 THR A CA 1
ATOM 516 C C . THR A 1 74 ? -0.980 -15.506 -15.554 1.00 91.00 74 THR A C 1
ATOM 518 O O . THR A 1 74 ? -1.160 -15.864 -14.392 1.00 91.00 74 THR A O 1
ATOM 521 N N . ARG A 1 75 ? -1.208 -14.247 -15.951 1.00 95.00 75 ARG A N 1
ATOM 522 C CA . ARG A 1 75 ? -1.621 -13.167 -15.046 1.00 95.00 75 ARG A CA 1
ATOM 523 C C . ARG A 1 75 ? -3.121 -12.921 -15.111 1.00 95.00 75 ARG A C 1
ATOM 525 O O . ARG A 1 75 ? -3.735 -12.986 -16.183 1.00 95.00 75 ARG A O 1
ATOM 532 N N . GLU A 1 76 ? -3.673 -12.566 -13.954 1.00 96.19 76 GLU A N 1
ATOM 533 C CA . GLU A 1 76 ? -5.064 -12.149 -13.783 1.00 96.19 76 GLU A CA 1
ATOM 534 C C . GLU A 1 76 ? -5.402 -10.983 -14.709 1.00 96.19 76 GLU A C 1
ATOM 536 O O . GLU A 1 76 ? -4.684 -9.983 -14.749 1.00 96.19 76 GLU A O 1
ATOM 541 N N . GLU A 1 77 ? -6.510 -11.094 -15.444 1.00 95.75 77 GLU A N 1
ATOM 542 C CA . GLU A 1 77 ? -6.873 -10.147 -16.504 1.00 95.75 77 GLU A CA 1
ATOM 543 C C . GLU A 1 77 ? -6.911 -8.699 -16.006 1.00 95.75 77 GLU A C 1
ATOM 545 O O . GLU A 1 77 ? -6.349 -7.809 -16.644 1.00 95.75 77 GLU A O 1
ATOM 550 N N . LYS A 1 78 ? -7.480 -8.481 -14.816 1.00 96.25 78 LYS A N 1
ATOM 551 C CA . LYS A 1 78 ? -7.584 -7.156 -14.189 1.00 96.25 78 LYS A CA 1
ATOM 552 C C . LYS A 1 78 ? -6.234 -6.561 -13.766 1.00 96.25 78 LYS A C 1
ATOM 554 O O . LYS A 1 78 ? -6.153 -5.358 -13.545 1.00 96.25 78 LYS A O 1
ATOM 559 N N . LEU A 1 79 ? -5.187 -7.380 -13.651 1.00 97.38 79 LEU A N 1
ATOM 560 C CA . LEU A 1 79 ? -3.836 -6.964 -13.258 1.00 97.38 79 LEU A CA 1
ATOM 561 C C . LEU A 1 79 ? -2.853 -6.927 -14.434 1.00 97.38 79 LEU A C 1
ATOM 563 O O . LEU A 1 79 ? -1.750 -6.403 -14.281 1.00 97.38 79 LEU A O 1
ATOM 567 N N . ARG A 1 80 ? -3.225 -7.458 -15.610 1.00 95.88 80 ARG A N 1
ATOM 568 C CA . ARG A 1 80 ? -2.313 -7.606 -16.760 1.00 95.88 80 ARG A CA 1
ATOM 569 C C . ARG A 1 80 ? -1.629 -6.312 -17.157 1.00 95.88 80 ARG A C 1
ATOM 571 O O . ARG A 1 80 ? -0.454 -6.351 -17.490 1.00 95.88 80 ARG A O 1
ATOM 578 N N . GLU A 1 81 ? -2.324 -5.182 -17.100 1.00 95.75 81 GLU A N 1
ATOM 579 C CA . GLU A 1 81 ? -1.712 -3.915 -17.497 1.00 95.75 81 GLU A CA 1
ATOM 580 C C . GLU A 1 81 ? -0.663 -3.427 -16.487 1.00 95.75 81 GLU A C 1
ATOM 582 O O . GLU A 1 81 ? 0.397 -2.953 -16.882 1.00 95.75 81 GLU A O 1
ATOM 587 N N . HIS A 1 82 ? -0.876 -3.649 -15.189 1.00 96.00 82 HIS A N 1
ATOM 588 C CA . HIS A 1 82 ? 0.134 -3.356 -14.166 1.00 96.00 82 HIS A CA 1
ATOM 589 C C . HIS A 1 82 ? 1.351 -4.278 -14.305 1.00 96.00 82 HIS A C 1
ATOM 591 O O . HIS A 1 82 ? 2.491 -3.824 -14.231 1.00 96.00 82 HIS A O 1
ATOM 597 N N . TYR A 1 83 ? 1.122 -5.562 -14.591 1.00 96.69 83 TYR A N 1
ATOM 598 C CA . TYR A 1 83 ? 2.197 -6.498 -14.912 1.00 96.69 83 TYR A CA 1
ATOM 599 C C . TYR A 1 83 ? 2.940 -6.118 -16.197 1.00 96.69 83 TYR A C 1
ATOM 601 O O . TYR A 1 83 ? 4.165 -6.213 -16.243 1.00 96.69 83 TYR A O 1
ATOM 609 N N . ARG A 1 84 ? 2.231 -5.645 -17.226 1.00 94.56 84 ARG A N 1
ATOM 610 C CA . ARG A 1 84 ? 2.836 -5.168 -18.474 1.00 94.56 84 ARG A CA 1
ATOM 611 C C . ARG A 1 84 ? 3.789 -4.014 -18.194 1.00 94.56 84 ARG A C 1
ATOM 613 O O . ARG A 1 84 ? 4.925 -4.063 -18.655 1.00 94.56 84 ARG A O 1
ATOM 620 N N . VAL A 1 85 ? 3.342 -3.017 -17.430 1.00 93.25 85 VAL A N 1
ATOM 621 C CA . VAL A 1 85 ? 4.159 -1.855 -17.053 1.00 93.25 85 VAL A CA 1
ATOM 622 C C . VAL A 1 85 ? 5.367 -2.283 -16.223 1.00 93.25 85 VAL A C 1
ATOM 624 O O . VAL A 1 85 ? 6.485 -1.912 -16.565 1.00 93.25 85 VAL A O 1
ATOM 627 N N . LEU A 1 86 ? 5.181 -3.142 -15.214 1.00 94.44 86 LEU A N 1
ATOM 628 C CA . LEU A 1 86 ? 6.281 -3.701 -14.422 1.00 94.44 86 LEU A CA 1
ATOM 629 C C . LEU A 1 86 ? 7.341 -4.362 -15.315 1.00 94.44 86 LEU A C 1
ATOM 631 O O . LEU A 1 86 ? 8.528 -4.075 -15.194 1.00 94.44 86 LEU A O 1
ATOM 635 N N . TYR A 1 87 ? 6.912 -5.226 -16.234 1.00 92.38 87 TYR A N 1
ATOM 636 C CA . TYR A 1 87 ? 7.810 -5.951 -17.129 1.00 92.38 87 TYR A CA 1
ATOM 637 C C . TYR A 1 87 ? 8.520 -5.034 -18.131 1.00 92.38 87 TYR A C 1
ATOM 639 O O . TYR A 1 87 ? 9.689 -5.251 -18.462 1.00 92.38 87 TYR A O 1
ATOM 647 N N . TYR A 1 88 ? 7.803 -4.024 -18.627 1.00 88.81 88 TYR A N 1
ATOM 648 C CA . TYR A 1 88 ? 8.288 -3.083 -19.627 1.00 88.81 88 TYR A CA 1
ATOM 649 C C . TYR A 1 88 ? 9.297 -2.089 -19.051 1.00 88.81 88 TYR A C 1
ATOM 651 O O . TYR A 1 88 ? 10.393 -1.963 -19.598 1.00 88.81 88 TYR A O 1
ATOM 659 N N . ASP A 1 89 ? 8.959 -1.434 -17.940 1.00 87.69 89 ASP A N 1
ATOM 660 C CA . ASP A 1 89 ? 9.810 -0.420 -17.308 1.00 87.69 89 ASP A CA 1
ATOM 661 C C . ASP A 1 89 ? 11.088 -1.011 -16.705 1.00 87.69 89 ASP A C 1
ATOM 663 O O . ASP A 1 89 ? 12.086 -0.308 -16.532 1.00 87.69 89 ASP A O 1
ATOM 667 N N . GLY A 1 90 ? 11.071 -2.307 -16.390 1.00 89.31 90 GLY A N 1
ATOM 668 C CA . GLY A 1 90 ? 12.235 -3.005 -15.876 1.00 89.31 90 GLY A CA 1
ATOM 669 C C . GLY A 1 90 ? 12.590 -2.611 -14.441 1.00 89.31 90 GLY A C 1
ATOM 670 O O . GLY A 1 90 ? 11.741 -2.188 -13.656 1.00 89.31 90 GLY A O 1
ATOM 671 N N . GLU A 1 91 ? 13.873 -2.735 -14.098 1.00 89.44 91 GLU A N 1
ATOM 672 C CA . GLU A 1 91 ? 14.370 -2.459 -12.745 1.00 89.44 91 GLU A CA 1
ATOM 673 C C . GLU A 1 91 ? 14.273 -0.956 -12.405 1.00 89.44 91 GLU A C 1
ATOM 675 O O . GLU A 1 91 ? 14.159 -0.596 -11.236 1.00 89.44 91 GLU A O 1
ATOM 680 N N . HIS A 1 92 ? 14.223 -0.078 -13.422 1.00 86.50 92 HIS A N 1
ATOM 681 C CA . HIS A 1 92 ? 14.149 1.388 -13.277 1.00 86.50 92 HIS A CA 1
ATOM 682 C C . HIS A 1 92 ? 13.048 1.865 -12.337 1.00 86.50 92 HIS A C 1
ATOM 684 O O . HIS A 1 92 ? 13.288 2.707 -11.473 1.00 86.50 92 HIS A O 1
ATOM 690 N N . ASN A 1 93 ? 11.837 1.349 -12.546 1.00 91.12 93 ASN A N 1
ATOM 691 C CA . ASN A 1 93 ? 10.630 1.724 -11.815 1.00 91.12 93 ASN A CA 1
ATOM 692 C C . ASN A 1 93 ? 10.085 0.530 -11.022 1.00 91.12 93 ASN A C 1
ATOM 694 O O . ASN A 1 93 ? 8.937 0.572 -10.591 1.00 91.12 93 ASN A O 1
ATOM 698 N N . ALA A 1 94 ? 10.873 -0.537 -10.831 1.00 93.94 94 ALA A N 1
ATOM 699 C CA . ALA A 1 94 ? 10.373 -1.784 -10.260 1.00 93.94 94 ALA A CA 1
ATOM 700 C C . ALA A 1 94 ? 9.717 -1.577 -8.891 1.00 93.94 94 ALA A C 1
ATOM 702 O O . ALA A 1 94 ? 8.598 -2.041 -8.706 1.00 93.94 94 ALA A O 1
ATOM 703 N N . VAL A 1 95 ? 10.349 -0.832 -7.973 1.00 95.75 95 VAL A N 1
ATOM 704 C CA . VAL A 1 95 ? 9.763 -0.522 -6.653 1.00 95.75 95 VAL A CA 1
ATOM 705 C C . VAL A 1 95 ? 8.390 0.142 -6.805 1.00 95.75 95 VAL A C 1
ATOM 707 O O . VAL A 1 95 ? 7.410 -0.388 -6.294 1.00 95.75 95 VAL A O 1
ATOM 710 N N . LEU A 1 96 ? 8.288 1.217 -7.595 1.00 96.25 96 LEU A N 1
ATOM 711 C CA . LEU A 1 96 ? 7.027 1.939 -7.807 1.00 96.25 96 LEU A CA 1
ATOM 712 C C . LEU A 1 96 ? 5.952 1.062 -8.461 1.00 96.25 96 LEU A C 1
ATOM 714 O O . LEU A 1 96 ? 4.783 1.081 -8.081 1.00 96.25 96 LEU A O 1
ATOM 718 N N . ASN A 1 97 ? 6.339 0.278 -9.464 1.00 97.38 97 ASN A N 1
ATOM 719 C CA . ASN A 1 97 ? 5.415 -0.585 -10.188 1.00 97.38 97 ASN A CA 1
ATOM 720 C C . ASN A 1 97 ? 4.918 -1.738 -9.310 1.00 97.38 97 ASN A C 1
ATOM 722 O O . ASN A 1 97 ? 3.741 -2.087 -9.378 1.00 97.38 97 ASN A O 1
ATOM 726 N N . PHE A 1 98 ? 5.774 -2.287 -8.447 1.00 98.38 98 PHE A N 1
ATOM 727 C CA . PHE A 1 98 ? 5.391 -3.273 -7.442 1.00 98.38 98 PHE A CA 1
ATOM 728 C C . PHE A 1 98 ? 4.468 -2.694 -6.370 1.00 98.38 98 PHE A C 1
ATOM 730 O O . PHE A 1 98 ? 3.456 -3.311 -6.053 1.00 98.38 98 PHE A O 1
ATOM 737 N N . GLU A 1 99 ? 4.769 -1.504 -5.855 1.00 98.44 99 GLU A N 1
ATOM 738 C CA . GLU A 1 99 ? 3.930 -0.784 -4.894 1.00 98.44 99 GLU A CA 1
ATOM 739 C C . GLU A 1 99 ? 2.504 -0.569 -5.438 1.00 98.44 99 GLU A C 1
ATOM 741 O O . GLU A 1 99 ? 1.508 -0.930 -4.799 1.00 98.44 99 GLU A O 1
ATOM 746 N N . ARG A 1 100 ? 2.393 -0.067 -6.674 1.00 98.12 100 ARG A N 1
ATOM 747 C CA . ARG A 1 100 ? 1.105 0.184 -7.343 1.00 98.12 100 ARG A CA 1
ATOM 748 C C . ARG A 1 100 ? 0.360 -1.108 -7.674 1.00 98.12 100 ARG A C 1
ATOM 750 O O . ARG A 1 100 ? -0.836 -1.211 -7.395 1.00 98.12 100 ARG A O 1
ATOM 757 N N . LEU A 1 101 ? 1.059 -2.112 -8.211 1.00 98.44 101 LEU A N 1
ATOM 758 C CA . LEU A 1 101 ? 0.496 -3.440 -8.471 1.00 98.44 101 LEU A CA 1
ATOM 759 C C . LEU A 1 101 ? -0.027 -4.084 -7.182 1.00 98.44 101 LEU A C 1
ATOM 761 O O . LEU A 1 101 ? -1.129 -4.630 -7.181 1.00 98.44 101 LEU A O 1
ATOM 765 N N . GLY A 1 102 ? 0.738 -4.001 -6.092 1.00 98.44 102 GLY A N 1
ATOM 766 C CA . GLY A 1 102 ? 0.384 -4.582 -4.802 1.00 98.44 102 GLY A CA 1
ATOM 767 C C . GLY A 1 102 ? -0.911 -4.004 -4.247 1.00 98.44 102 GLY A C 1
ATOM 768 O O . GLY A 1 102 ? -1.801 -4.754 -3.839 1.00 98.44 102 GLY A O 1
ATOM 769 N N . LEU A 1 103 ? -1.064 -2.678 -4.308 1.00 98.50 103 LEU A N 1
ATOM 770 C CA . LEU A 1 103 ? -2.269 -2.011 -3.823 1.00 98.50 103 LEU A CA 1
ATOM 771 C C . LEU A 1 103 ? -3.501 -2.344 -4.670 1.00 98.50 103 LEU A C 1
ATOM 773 O O . LEU A 1 103 ? -4.541 -2.706 -4.122 1.00 98.50 103 LEU A O 1
ATOM 777 N N . VAL A 1 104 ? -3.384 -2.298 -6.001 1.00 98.06 104 VAL A N 1
ATOM 778 C CA 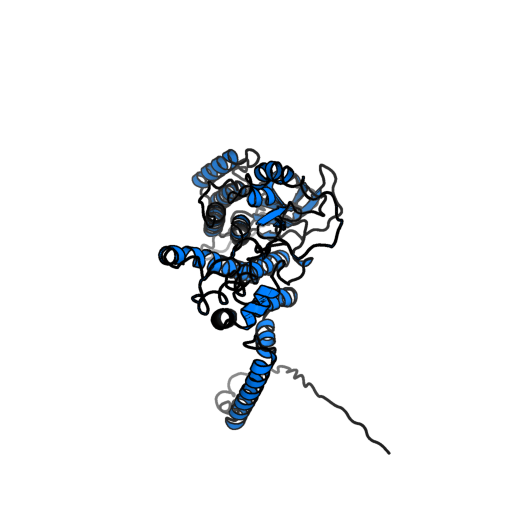. VAL A 1 104 ? -4.489 -2.670 -6.902 1.00 98.06 104 VAL A CA 1
ATOM 779 C C . VAL A 1 104 ? -4.886 -4.139 -6.720 1.00 98.06 104 VAL A C 1
ATOM 781 O O . VAL A 1 104 ? -6.075 -4.458 -6.657 1.00 98.06 104 VAL A O 1
ATOM 784 N N . ALA A 1 105 ? -3.914 -5.044 -6.585 1.00 98.44 105 ALA A N 1
ATOM 785 C CA . ALA A 1 105 ? -4.176 -6.454 -6.317 1.00 98.44 105 ALA A CA 1
ATOM 786 C C . ALA A 1 105 ? -4.888 -6.656 -4.969 1.00 98.44 105 ALA A C 1
ATOM 788 O O . ALA A 1 105 ? -5.843 -7.432 -4.889 1.00 98.44 105 ALA A O 1
ATOM 789 N N . MET A 1 106 ? -4.486 -5.918 -3.929 1.00 98.06 106 MET A N 1
ATOM 790 C CA . MET A 1 106 ? -5.128 -5.951 -2.614 1.00 98.06 106 MET A CA 1
ATOM 791 C C . MET A 1 106 ? -6.582 -5.455 -2.667 1.00 98.06 106 MET A C 1
ATOM 793 O O . MET A 1 106 ? -7.460 -6.115 -2.107 1.00 98.06 106 MET A O 1
ATOM 797 N N . GLU A 1 107 ? -6.858 -4.353 -3.375 1.00 97.06 107 GLU A N 1
ATOM 798 C CA . GLU A 1 107 ? -8.217 -3.814 -3.567 1.00 97.06 107 GLU A CA 1
ATOM 799 C C . GLU A 1 107 ? -9.141 -4.791 -4.304 1.00 97.06 107 GLU A C 1
ATOM 801 O O . GLU A 1 107 ? -10.313 -4.940 -3.953 1.00 97.06 107 GLU A O 1
ATOM 806 N N . LEU A 1 108 ? -8.612 -5.484 -5.313 1.00 97.00 108 LEU A N 1
ATOM 807 C CA . LEU A 1 108 ? -9.362 -6.441 -6.127 1.00 97.00 108 LEU A CA 1
ATOM 808 C C . LEU A 1 108 ? -9.507 -7.826 -5.476 1.00 97.00 108 LEU A C 1
ATOM 810 O O . LEU A 1 108 ? -10.242 -8.669 -5.992 1.00 97.00 108 LEU A O 1
ATOM 814 N N . GLY A 1 109 ? -8.838 -8.064 -4.344 1.00 97.31 109 GLY A N 1
ATOM 815 C CA . GLY A 1 109 ? -8.870 -9.332 -3.615 1.00 97.31 109 GLY A CA 1
ATOM 816 C C . GLY A 1 109 ? -7.890 -10.397 -4.122 1.00 97.31 109 GLY A C 1
ATOM 817 O O . GLY A 1 109 ? -7.941 -11.539 -3.663 1.00 97.31 109 GLY A O 1
ATOM 818 N N . TYR A 1 110 ? -6.969 -10.038 -5.018 1.00 98.19 110 TYR A N 1
ATOM 819 C CA . TYR A 1 110 ? -5.878 -10.894 -5.495 1.00 98.19 110 TYR A CA 1
ATOM 820 C C . TYR A 1 110 ? -4.706 -10.876 -4.502 1.00 98.19 110 TYR A C 1
ATOM 822 O O . TYR A 1 110 ? -3.601 -10.426 -4.797 1.00 98.19 110 TYR A O 1
ATOM 830 N N . TYR A 1 111 ? -4.952 -11.344 -3.276 1.00 98.06 111 TYR A N 1
ATOM 831 C CA . TYR A 1 111 ? -4.010 -11.188 -2.160 1.00 98.06 111 TYR A CA 1
ATOM 832 C C . TYR A 1 111 ? -2.657 -11.874 -2.383 1.00 98.06 111 TYR A C 1
ATOM 834 O O . TYR A 1 111 ? -1.644 -11.362 -1.927 1.00 98.06 111 TYR A O 1
ATOM 842 N N . ALA A 1 112 ? -2.619 -12.995 -3.109 1.00 97.69 112 ALA A N 1
ATOM 843 C CA . ALA A 1 112 ? -1.360 -13.665 -3.429 1.00 97.69 112 ALA A CA 1
ATOM 844 C C . ALA A 1 112 ? -0.475 -12.817 -4.360 1.00 97.69 112 ALA A C 1
ATOM 846 O O . ALA A 1 112 ? 0.741 -12.784 -4.186 1.00 97.69 112 ALA A O 1
ATOM 847 N N . ASP A 1 113 ? -1.076 -12.120 -5.327 1.00 98.38 113 ASP A N 1
ATOM 848 C CA . ASP A 1 113 ? -0.360 -11.184 -6.195 1.00 98.38 113 ASP A CA 1
ATOM 849 C C . ASP A 1 113 ? 0.044 -9.923 -5.430 1.00 98.38 113 ASP A C 1
ATOM 851 O O . ASP A 1 113 ? 1.157 -9.439 -5.613 1.00 98.38 113 ASP A O 1
ATOM 855 N N . ALA A 1 114 ? -0.804 -9.449 -4.510 1.00 98.75 114 ALA A N 1
ATOM 856 C CA . ALA A 1 114 ? -0.481 -8.328 -3.631 1.00 98.75 114 ALA A CA 1
ATOM 857 C C . ALA A 1 114 ? 0.737 -8.618 -2.741 1.00 98.75 114 ALA A C 1
ATOM 859 O O . ALA A 1 114 ? 1.660 -7.812 -2.683 1.00 98.75 114 ALA A O 1
ATOM 860 N N . GLU A 1 115 ? 0.763 -9.785 -2.087 1.00 98.69 115 GLU A N 1
ATOM 861 C CA . GLU A 1 115 ? 1.888 -10.237 -1.259 1.00 98.69 115 GLU A CA 1
ATOM 862 C C . GLU A 1 115 ? 3.181 -10.294 -2.078 1.00 98.69 115 GLU A C 1
ATOM 864 O O . GLU A 1 115 ? 4.157 -9.651 -1.704 1.00 98.69 115 GLU A O 1
ATOM 869 N N . LYS A 1 116 ? 3.163 -10.968 -3.237 1.00 98.12 116 LYS A N 1
ATOM 870 C CA . LYS A 1 116 ? 4.332 -11.064 -4.128 1.00 98.12 116 LYS A CA 1
ATOM 871 C C . LYS A 1 116 ? 4.815 -9.704 -4.618 1.00 98.12 116 LYS A C 1
ATOM 873 O O . LYS A 1 116 ? 6.016 -9.495 -4.746 1.00 98.12 116 LYS A O 1
ATOM 878 N N . ALA A 1 117 ? 3.890 -8.806 -4.948 1.00 98.56 117 ALA A N 1
ATOM 879 C CA . ALA A 1 117 ? 4.240 -7.485 -5.436 1.00 98.56 117 ALA A CA 1
ATOM 880 C C . ALA A 1 117 ? 4.905 -6.659 -4.332 1.00 98.56 117 ALA A C 1
ATOM 882 O O . ALA A 1 117 ? 5.997 -6.144 -4.546 1.00 98.56 117 ALA A O 1
ATOM 883 N N . PHE A 1 118 ? 4.317 -6.605 -3.134 1.00 98.69 118 PHE A N 1
ATOM 884 C CA . PHE A 1 118 ? 4.948 -5.909 -2.017 1.00 98.69 118 PHE A CA 1
ATOM 885 C C . PHE A 1 118 ? 6.283 -6.544 -1.627 1.00 98.69 118 PHE A C 1
ATOM 887 O O . PHE A 1 118 ? 7.244 -5.803 -1.479 1.00 98.69 118 PHE A O 1
ATOM 894 N N . ASP A 1 119 ? 6.399 -7.874 -1.563 1.00 98.31 119 ASP A N 1
ATOM 895 C CA . ASP A 1 119 ? 7.686 -8.546 -1.318 1.00 98.31 119 ASP A CA 1
ATOM 896 C C . ASP A 1 119 ? 8.736 -8.123 -2.371 1.00 98.31 119 ASP A C 1
ATOM 898 O O . ASP A 1 119 ? 9.852 -7.744 -2.024 1.00 98.31 119 ASP A O 1
ATOM 902 N N . GLY A 1 120 ? 8.349 -8.036 -3.651 1.00 96.88 120 GLY A N 1
ATOM 903 C CA . GLY A 1 120 ? 9.211 -7.538 -4.727 1.00 96.88 120 GLY A CA 1
ATOM 904 C C . GLY A 1 120 ? 9.664 -6.078 -4.572 1.00 96.88 120 GLY A C 1
ATOM 905 O O . GLY A 1 120 ? 10.784 -5.747 -4.982 1.00 96.88 120 GLY A O 1
ATOM 906 N N . ALA A 1 121 ? 8.836 -5.208 -3.982 1.00 97.12 121 ALA A N 1
ATOM 907 C CA . ALA A 1 121 ? 9.227 -3.844 -3.615 1.00 97.12 121 ALA A CA 1
ATOM 908 C C . ALA A 1 121 ? 10.164 -3.831 -2.396 1.00 97.12 121 ALA A C 1
ATOM 910 O O . ALA A 1 121 ? 11.207 -3.175 -2.435 1.00 97.12 121 ALA A O 1
ATOM 911 N N . LEU A 1 122 ? 9.821 -4.575 -1.340 1.00 95.62 122 LEU A N 1
ATOM 912 C CA . LEU A 1 122 ? 10.574 -4.622 -0.085 1.00 95.62 122 LEU A CA 1
ATOM 913 C C . LEU A 1 122 ? 11.987 -5.181 -0.288 1.00 95.62 122 LEU A C 1
ATOM 915 O O . LEU A 1 122 ? 12.947 -4.549 0.145 1.00 95.62 122 LEU A O 1
ATOM 919 N N . ASP A 1 123 ? 12.138 -6.270 -1.045 1.00 93.69 123 ASP A N 1
ATOM 920 C CA . ASP A 1 123 ? 13.445 -6.856 -1.370 1.00 93.69 123 ASP A CA 1
ATOM 921 C C . ASP A 1 123 ? 14.392 -5.825 -2.011 1.00 93.69 123 ASP A C 1
ATOM 923 O O . ASP A 1 123 ? 15.593 -5.789 -1.732 1.00 93.69 123 ASP A O 1
ATOM 927 N N . ARG A 1 124 ? 13.856 -4.944 -2.866 1.00 90.81 124 ARG A N 1
ATOM 928 C CA . ARG A 1 124 ? 14.622 -3.883 -3.545 1.00 90.81 124 ARG A CA 1
ATOM 929 C C . ARG A 1 124 ? 14.957 -2.722 -2.625 1.00 90.81 124 ARG A C 1
ATOM 931 O O . ARG A 1 124 ? 16.079 -2.213 -2.677 1.00 90.81 124 ARG A O 1
ATOM 938 N N . ILE A 1 125 ? 14.003 -2.321 -1.788 1.00 87.88 125 ILE A N 1
ATOM 939 C CA . ILE A 1 125 ? 14.205 -1.312 -0.745 1.00 87.88 125 ILE A CA 1
ATOM 940 C C . ILE A 1 125 ? 15.332 -1.758 0.201 1.00 87.88 125 ILE A C 1
ATOM 942 O O . ILE A 1 125 ? 16.250 -0.986 0.477 1.00 87.88 125 ILE A O 1
ATOM 946 N N . GLU A 1 126 ? 15.319 -3.014 0.647 1.00 85.50 126 GLU A N 1
ATOM 947 C CA . GLU A 1 126 ? 16.316 -3.567 1.570 1.00 85.50 126 GLU A CA 1
ATOM 948 C C . GLU A 1 126 ? 17.682 -3.785 0.911 1.00 85.50 126 GLU A C 1
ATOM 950 O O . GLU A 1 126 ? 18.720 -3.446 1.490 1.00 85.50 126 GLU A O 1
ATOM 955 N N . ALA A 1 127 ? 17.705 -4.295 -0.327 1.00 81.25 127 ALA A N 1
ATOM 956 C CA . ALA A 1 127 ? 18.942 -4.528 -1.071 1.00 81.25 127 ALA A CA 1
ATOM 957 C C . ALA A 1 127 ? 19.766 -3.249 -1.281 1.00 81.25 127 ALA A C 1
ATOM 959 O O . ALA A 1 127 ? 20.990 -3.330 -1.438 1.00 81.25 127 ALA A O 1
ATOM 960 N N . PHE A 1 128 ? 19.120 -2.079 -1.278 1.00 68.75 128 PHE A N 1
ATOM 961 C CA . PHE A 1 128 ? 19.802 -0.793 -1.336 1.00 68.75 128 PHE A CA 1
ATOM 962 C C . PHE A 1 128 ? 20.632 -0.537 -0.066 1.00 68.75 128 PHE A C 1
ATOM 964 O O . PHE A 1 128 ? 21.852 -0.389 -0.146 1.00 68.75 128 PHE A O 1
ATOM 971 N N . TYR A 1 129 ? 20.009 -0.599 1.112 1.00 60.62 129 TYR A N 1
ATOM 972 C CA . TYR A 1 129 ? 20.682 -0.330 2.388 1.00 60.62 129 TYR A CA 1
ATOM 973 C C . TYR A 1 129 ? 21.685 -1.419 2.798 1.00 60.62 129 TYR A C 1
ATOM 975 O O . TYR A 1 129 ? 22.667 -1.136 3.486 1.00 60.62 129 TYR A O 1
ATOM 983 N N 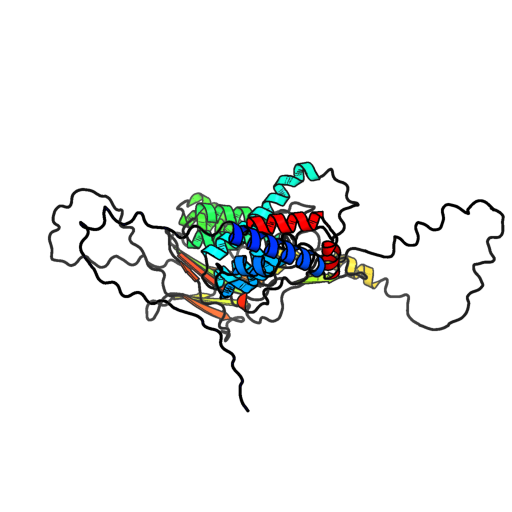. GLY A 1 130 ? 21.496 -2.660 2.336 1.00 54.41 130 GLY A N 1
ATOM 984 C CA . GLY A 1 130 ? 22.437 -3.757 2.584 1.00 54.41 130 GLY A CA 1
ATOM 985 C C . GLY A 1 130 ? 23.800 -3.596 1.893 1.00 54.41 130 GLY A C 1
ATOM 986 O O . GLY A 1 130 ? 24.791 -4.158 2.360 1.00 54.41 130 GLY A O 1
ATOM 987 N N . LYS A 1 131 ? 23.880 -2.821 0.799 1.00 48.66 131 LYS A N 1
ATOM 988 C CA . LYS A 1 131 ? 25.109 -2.626 -0.001 1.00 48.66 131 LYS A CA 1
ATOM 989 C C . LYS A 1 131 ? 25.838 -1.307 0.291 1.00 48.66 131 LYS A C 1
ATOM 991 O O . LYS A 1 131 ? 27.008 -1.168 -0.074 1.00 48.66 131 LYS A O 1
ATOM 996 N N . ASP A 1 132 ? 25.198 -0.370 0.989 1.00 45.59 132 ASP A N 1
ATOM 997 C CA . ASP A 1 132 ? 25.714 0.994 1.165 1.00 45.59 132 ASP A CA 1
ATOM 998 C C . ASP A 1 132 ? 26.938 1.105 2.092 1.00 45.59 132 ASP A C 1
ATOM 1000 O O . ASP A 1 132 ? 27.765 1.992 1.888 1.00 45.59 132 ASP A O 1
ATOM 1004 N N . LYS A 1 133 ? 27.185 0.146 3.000 1.00 46.31 133 LYS A N 1
ATOM 1005 C CA . LYS A 1 133 ? 28.416 0.157 3.825 1.00 46.31 133 LYS A CA 1
ATOM 1006 C C . LYS A 1 133 ? 29.716 -0.023 3.023 1.00 46.31 133 LYS A C 1
ATOM 1008 O O . LYS A 1 133 ? 30.784 0.319 3.523 1.00 46.31 133 LYS A O 1
ATOM 1013 N N . GLN A 1 134 ? 29.661 -0.559 1.799 1.00 38.72 134 GLN A N 1
ATOM 1014 C CA . GLN A 1 134 ? 30.818 -0.604 0.888 1.00 38.72 134 GLN A CA 1
ATOM 1015 C C . GLN A 1 134 ? 30.776 0.482 -0.202 1.00 38.72 134 GLN A C 1
ATOM 1017 O O . GLN A 1 134 ? 31.814 0.779 -0.795 1.00 38.72 134 GLN A O 1
ATOM 1022 N N . ALA A 1 135 ? 29.612 1.088 -0.460 1.00 42.03 135 ALA A N 1
ATOM 1023 C CA . ALA A 1 135 ? 29.403 2.038 -1.555 1.00 42.03 135 ALA A CA 1
ATOM 1024 C C . ALA A 1 135 ? 29.677 3.509 -1.184 1.00 42.03 135 ALA A C 1
ATOM 1026 O O . ALA A 1 135 ? 29.838 4.329 -2.087 1.00 42.03 135 ALA A O 1
ATOM 1027 N N . GLU A 1 136 ? 29.842 3.838 0.104 1.00 41.41 136 GLU A N 1
ATOM 1028 C CA . GLU A 1 136 ? 30.254 5.175 0.583 1.00 41.41 136 GLU A CA 1
ATOM 1029 C C . GLU A 1 136 ? 31.593 5.680 -0.001 1.00 41.41 136 GLU A C 1
ATOM 1031 O O . GLU A 1 136 ? 31.928 6.854 0.134 1.00 41.41 136 GLU A O 1
ATOM 1036 N N . ARG A 1 137 ? 32.372 4.825 -0.682 1.00 40.09 137 ARG A N 1
ATOM 1037 C CA . ARG A 1 137 ? 33.681 5.181 -1.264 1.00 40.09 137 ARG A CA 1
ATOM 1038 C C . ARG A 1 137 ? 33.679 5.439 -2.775 1.00 40.09 137 ARG A C 1
ATOM 1040 O O . ARG A 1 137 ? 34.736 5.753 -3.320 1.00 40.09 137 ARG A O 1
ATOM 1047 N N . ALA A 1 138 ? 32.544 5.323 -3.466 1.00 32.25 138 ALA A N 1
ATOM 1048 C CA . ALA A 1 138 ? 32.470 5.589 -4.905 1.00 32.25 138 ALA A CA 1
ATOM 1049 C C . ALA A 1 138 ? 32.002 7.033 -5.176 1.00 32.25 138 ALA A C 1
ATOM 1051 O O . ALA A 1 138 ? 30.925 7.455 -4.766 1.00 32.25 138 ALA A O 1
ATOM 1052 N N . THR A 1 139 ? 32.853 7.795 -5.858 1.00 39.81 139 THR A N 1
ATOM 1053 C CA . THR A 1 139 ? 32.803 9.249 -6.060 1.00 39.81 139 THR A CA 1
ATOM 1054 C C . THR A 1 139 ? 31.493 9.794 -6.651 1.00 39.81 139 THR A C 1
ATOM 1056 O O . THR A 1 139 ? 30.911 9.263 -7.593 1.00 39.81 139 THR A O 1
ATOM 1059 N N . SER A 1 140 ? 31.077 10.948 -6.126 1.00 43.88 140 SER A N 1
ATOM 1060 C CA . SER A 1 140 ? 29.830 11.685 -6.386 1.00 43.88 140 SER A CA 1
ATOM 1061 C C . SER A 1 140 ? 29.659 12.279 -7.799 1.00 43.88 140 SER A C 1
ATOM 1063 O O . SER A 1 140 ? 28.616 12.863 -8.083 1.00 43.88 140 SER A O 1
ATOM 1065 N N . ALA A 1 141 ? 30.624 12.121 -8.711 1.00 38.59 141 ALA A N 1
ATOM 1066 C CA . ALA A 1 141 ? 30.645 12.847 -9.988 1.00 38.59 141 ALA A CA 1
ATOM 1067 C C . ALA A 1 141 ? 30.057 12.088 -11.201 1.00 38.59 141 ALA A C 1
ATOM 1069 O O . ALA A 1 141 ? 29.707 12.719 -12.193 1.00 38.59 141 ALA A O 1
ATOM 1070 N N . THR A 1 142 ? 29.894 10.761 -11.150 1.00 39.31 142 THR A N 1
ATOM 1071 C CA . THR A 1 142 ? 29.354 9.955 -12.276 1.00 39.31 142 THR A CA 1
ATOM 1072 C C . THR A 1 142 ? 27.898 9.517 -12.094 1.00 39.31 142 THR A C 1
ATOM 1074 O O . THR A 1 142 ? 27.322 8.882 -12.977 1.00 39.31 142 THR A O 1
ATOM 1077 N N . ARG A 1 143 ? 27.253 9.900 -10.983 1.00 41.97 143 ARG A N 1
ATOM 1078 C CA . ARG A 1 143 ? 25.873 9.522 -10.623 1.00 41.97 143 ARG A CA 1
ATOM 1079 C C . ARG A 1 143 ? 24.818 10.424 -11.280 1.00 41.97 143 ARG A C 1
ATOM 1081 O O . ARG A 1 143 ? 23.895 10.891 -10.607 1.00 41.97 143 ARG A O 1
ATOM 1088 N N . LEU A 1 144 ? 24.973 10.688 -12.582 1.00 43.38 144 LEU A N 1
ATOM 1089 C CA . LEU A 1 144 ? 23.951 11.350 -13.399 1.00 43.38 144 LEU A CA 1
ATOM 1090 C C . LEU A 1 144 ? 22.613 10.614 -13.204 1.00 43.38 144 LEU A C 1
ATOM 1092 O O . LEU A 1 144 ? 22.575 9.384 -13.172 1.00 43.38 144 LEU A O 1
ATOM 1096 N N . GLU A 1 145 ? 21.523 11.371 -13.048 1.00 46.06 145 GLU A N 1
ATOM 1097 C CA . GLU A 1 145 ? 20.152 10.897 -12.758 1.00 46.06 145 GLU A CA 1
ATOM 1098 C C . GLU A 1 145 ? 19.657 9.742 -13.631 1.00 46.06 145 GLU A C 1
ATOM 1100 O O . GLU A 1 145 ? 18.778 8.994 -13.217 1.00 46.06 145 GLU A O 1
ATOM 1105 N N . VAL A 1 146 ? 20.266 9.559 -14.801 1.00 38.41 146 VAL A N 1
ATOM 1106 C CA . VAL A 1 146 ? 19.963 8.503 -15.767 1.00 38.41 146 VAL A CA 1
ATOM 1107 C C . VAL A 1 146 ? 20.071 7.087 -15.174 1.00 38.41 146 VAL A C 1
ATOM 1109 O O . VAL A 1 146 ? 19.387 6.189 -15.652 1.00 38.41 146 VAL A O 1
ATOM 1112 N N . ASN A 1 147 ? 20.869 6.892 -14.114 1.00 49.31 147 ASN A N 1
ATOM 1113 C CA . ASN A 1 147 ? 21.131 5.580 -13.504 1.00 49.31 147 ASN A CA 1
ATOM 1114 C C . ASN A 1 147 ? 20.507 5.359 -12.114 1.00 49.31 147 ASN A C 1
ATOM 1116 O O . ASN A 1 147 ? 20.893 4.425 -11.405 1.00 49.31 147 ASN A O 1
ATOM 1120 N N . LYS A 1 148 ? 19.565 6.210 -11.687 1.00 68.88 148 LYS A N 1
ATOM 1121 C CA . LYS A 1 148 ? 18.904 6.049 -10.384 1.00 68.88 148 LYS A CA 1
ATOM 1122 C C . LYS A 1 148 ? 17.585 5.293 -10.539 1.00 68.88 148 LYS A C 1
ATOM 1124 O O . LYS A 1 148 ? 16.562 5.879 -10.888 1.00 68.88 148 LYS A O 1
ATOM 1129 N N . ASP A 1 149 ? 17.625 4.001 -10.235 1.00 80.06 149 ASP A N 1
ATOM 1130 C CA . ASP A 1 149 ? 16.420 3.194 -10.028 1.00 80.06 149 ASP A CA 1
ATOM 1131 C C . ASP A 1 149 ? 15.554 3.851 -8.927 1.00 80.06 149 ASP A C 1
ATOM 1133 O O . ASP A 1 149 ? 16.093 4.437 -7.977 1.00 80.06 149 ASP A O 1
ATOM 1137 N N . PHE A 1 150 ? 14.227 3.831 -9.085 1.00 86.50 150 PHE A N 1
ATOM 1138 C CA . PHE A 1 150 ? 13.286 4.400 -8.120 1.00 86.50 150 PHE A CA 1
ATOM 1139 C C . PHE A 1 150 ? 13.352 3.628 -6.802 1.00 86.50 150 PHE A C 1
ATOM 1141 O O . PHE A 1 150 ? 13.342 2.399 -6.798 1.00 86.50 150 PHE A O 1
ATOM 1148 N N . LYS A 1 151 ? 13.387 4.351 -5.680 1.00 82.06 151 LYS A N 1
ATOM 1149 C CA . LYS A 1 151 ? 13.513 3.759 -4.335 1.00 82.06 151 LYS A CA 1
ATOM 1150 C C . LYS A 1 151 ? 12.359 4.093 -3.401 1.00 82.06 151 LYS A C 1
ATOM 1152 O O . LYS A 1 151 ? 12.324 3.563 -2.299 1.00 82.06 151 LYS A O 1
ATOM 1157 N N . GLY A 1 152 ? 11.488 5.011 -3.804 1.00 88.00 152 GLY A N 1
ATOM 1158 C CA . GLY A 1 152 ? 10.550 5.658 -2.899 1.00 88.00 152 GLY A CA 1
ATOM 1159 C C . GLY A 1 152 ? 11.234 6.629 -1.934 1.00 88.00 152 GLY A C 1
ATOM 1160 O O . GLY A 1 152 ? 12.394 6.468 -1.540 1.00 88.00 152 GLY A O 1
ATOM 1161 N N . GLU A 1 153 ? 10.496 7.658 -1.552 1.00 87.06 153 GLU A N 1
ATOM 1162 C CA . GLU A 1 153 ? 10.799 8.501 -0.397 1.00 87.06 153 GLU A CA 1
ATOM 1163 C C . GLU A 1 153 ? 10.503 7.730 0.905 1.00 87.06 153 GLU A C 1
ATOM 1165 O O . GLU A 1 153 ? 9.774 6.734 0.862 1.00 87.06 153 GLU A O 1
ATOM 1170 N N . PRO A 1 154 ? 11.033 8.156 2.070 1.00 88.00 154 PRO A N 1
ATOM 1171 C CA . PRO A 1 154 ? 10.849 7.444 3.341 1.00 88.00 154 PRO A CA 1
ATOM 1172 C C . PRO A 1 154 ? 9.396 7.035 3.632 1.00 88.00 154 PRO A C 1
ATOM 1174 O O . PRO A 1 154 ? 9.137 5.874 3.949 1.00 88.00 154 PRO A O 1
ATOM 1177 N N . TYR A 1 155 ? 8.437 7.943 3.415 1.00 90.50 155 TYR A N 1
ATOM 1178 C CA . TYR A 1 155 ? 7.014 7.663 3.629 1.00 90.50 155 TYR A CA 1
ATOM 1179 C C . TYR A 1 155 ? 6.441 6.626 2.644 1.00 90.50 155 TYR A C 1
ATOM 1181 O O . TYR A 1 155 ? 5.598 5.825 3.033 1.00 90.50 155 TYR A O 1
ATOM 1189 N N . GLU A 1 156 ? 6.891 6.601 1.383 1.00 94.75 156 GLU A N 1
ATOM 1190 C CA . GLU A 1 156 ? 6.428 5.629 0.374 1.00 94.75 156 GLU A CA 1
ATOM 1191 C C . GLU A 1 156 ? 6.906 4.224 0.746 1.00 94.75 156 GLU A C 1
ATOM 1193 O O . GLU A 1 156 ? 6.113 3.284 0.797 1.00 94.75 156 GLU A O 1
ATOM 1198 N N . ARG A 1 157 ? 8.179 4.111 1.147 1.00 94.06 157 ARG A N 1
ATOM 1199 C CA . ARG A 1 157 ? 8.755 2.853 1.633 1.00 94.06 157 ARG A CA 1
ATOM 1200 C C . ARG A 1 157 ? 8.050 2.360 2.893 1.00 94.06 157 ARG A C 1
ATOM 1202 O O . ARG A 1 157 ? 7.695 1.185 2.976 1.00 94.06 157 ARG A O 1
ATOM 1209 N N . ALA A 1 158 ? 7.805 3.247 3.860 1.00 94.81 158 ALA A N 1
ATOM 1210 C CA . ALA A 1 158 ? 7.040 2.914 5.060 1.00 94.81 158 ALA A CA 1
ATOM 1211 C C . ALA A 1 158 ? 5.631 2.403 4.702 1.00 94.81 158 ALA A C 1
ATOM 1213 O O . ALA A 1 158 ? 5.167 1.409 5.265 1.00 94.81 158 ALA A O 1
ATOM 1214 N N . MET A 1 159 ? 4.981 3.014 3.706 1.00 98.19 159 MET A N 1
ATOM 1215 C CA . MET A 1 159 ? 3.672 2.577 3.219 1.00 98.19 159 MET A CA 1
ATOM 1216 C C . MET A 1 159 ? 3.699 1.194 2.544 1.00 98.19 159 MET A C 1
ATOM 1218 O O . MET A 1 159 ? 2.745 0.431 2.704 1.00 98.19 159 MET A O 1
ATOM 1222 N N . ALA A 1 160 ? 4.784 0.809 1.863 1.00 98.38 160 ALA A N 1
ATOM 1223 C CA . ALA A 1 160 ? 4.928 -0.545 1.314 1.00 98.38 160 ALA A CA 1
ATOM 1224 C C . ALA A 1 160 ? 4.912 -1.610 2.430 1.00 98.38 160 ALA A C 1
ATOM 1226 O O . ALA A 1 160 ? 4.151 -2.583 2.371 1.00 98.38 160 ALA A O 1
ATOM 1227 N N . TYR A 1 161 ? 5.675 -1.384 3.504 1.00 98.50 161 TYR A N 1
ATOM 1228 C CA . TYR A 1 161 ? 5.667 -2.250 4.687 1.00 98.50 161 TYR A CA 1
ATOM 1229 C C . TYR A 1 161 ? 4.337 -2.205 5.448 1.00 98.50 161 TYR A C 1
ATOM 1231 O O . TYR A 1 161 ? 3.908 -3.227 5.993 1.00 98.50 161 TYR A O 1
ATOM 1239 N N . TYR A 1 162 ? 3.664 -1.053 5.484 1.00 98.75 162 TYR A N 1
ATOM 1240 C CA . TYR A 1 162 ? 2.327 -0.921 6.059 1.00 98.75 162 TYR A CA 1
ATOM 1241 C C . TYR A 1 162 ? 1.331 -1.853 5.358 1.00 98.75 162 TYR A C 1
ATOM 1243 O O . TYR A 1 162 ? 0.737 -2.707 6.021 1.00 98.75 162 TYR A O 1
ATOM 1251 N N . TYR A 1 163 ? 1.198 -1.775 4.029 1.00 98.88 163 TYR A N 1
ATOM 1252 C CA . TYR A 1 163 ? 0.272 -2.643 3.293 1.00 98.88 163 TYR A CA 1
ATOM 1253 C C . TYR A 1 163 ? 0.654 -4.118 3.413 1.00 98.88 163 TYR A C 1
ATOM 1255 O O . TYR A 1 163 ? -0.218 -4.974 3.600 1.00 98.88 163 TYR A O 1
ATOM 1263 N N . ARG A 1 164 ? 1.956 -4.433 3.400 1.00 98.81 164 ARG A N 1
ATOM 1264 C CA . ARG A 1 164 ? 2.411 -5.807 3.621 1.00 98.81 164 ARG A CA 1
ATOM 1265 C C . ARG A 1 164 ? 2.051 -6.329 5.015 1.00 98.81 164 ARG A C 1
ATOM 1267 O O . ARG A 1 164 ? 1.632 -7.484 5.146 1.00 98.81 164 ARG A O 1
ATOM 1274 N N . GLY A 1 165 ? 2.141 -5.473 6.031 1.00 98.75 165 GLY A N 1
ATOM 1275 C CA . GLY A 1 165 ? 1.697 -5.738 7.398 1.00 98.75 165 GLY A CA 1
ATOM 1276 C C . GLY A 1 165 ? 0.193 -5.999 7.489 1.00 98.75 165 GLY A C 1
ATOM 1277 O O . GLY A 1 165 ? -0.227 -6.935 8.169 1.00 98.75 165 GLY A O 1
ATOM 1278 N N . LEU A 1 166 ? -0.631 -5.253 6.742 1.00 98.81 166 LEU A N 1
ATOM 1279 C CA . LEU A 1 166 ? -2.076 -5.503 6.671 1.00 98.81 166 LEU A CA 1
ATOM 1280 C C . LEU A 1 166 ? -2.401 -6.881 6.074 1.00 98.81 166 LEU A C 1
ATOM 1282 O O . LEU A 1 166 ? -3.304 -7.566 6.561 1.00 98.81 166 LEU A O 1
ATOM 1286 N N . LEU A 1 167 ? -1.654 -7.320 5.057 1.00 98.75 167 LEU A N 1
ATOM 1287 C CA . LEU A 1 167 ? -1.798 -8.659 4.475 1.00 98.75 167 LEU A CA 1
ATOM 1288 C C . LEU A 1 167 ? -1.396 -9.762 5.468 1.00 98.75 167 LEU A C 1
ATOM 1290 O O . LEU A 1 167 ? -2.077 -10.786 5.554 1.00 98.75 167 LEU A O 1
ATOM 1294 N N . TYR A 1 168 ? -0.363 -9.540 6.286 1.00 98.69 168 TYR A N 1
ATOM 1295 C CA . TYR A 1 168 ? -0.037 -10.444 7.395 1.00 98.69 168 TYR A CA 1
ATOM 1296 C C . TYR A 1 168 ? -1.162 -10.499 8.443 1.00 98.69 168 TYR A C 1
ATOM 1298 O O . TYR A 1 168 ? -1.604 -11.593 8.804 1.00 98.69 168 TYR A O 1
ATOM 1306 N N . LEU A 1 169 ? -1.718 -9.350 8.858 1.00 98.38 169 LEU A N 1
ATOM 1307 C CA . LEU A 1 169 ? -2.877 -9.304 9.765 1.00 98.38 169 LEU A CA 1
ATOM 1308 C C . LEU A 1 169 ? -4.079 -10.063 9.192 1.00 98.38 169 LEU A C 1
ATOM 1310 O O . LEU A 1 169 ? -4.724 -10.832 9.907 1.00 98.38 169 LEU A O 1
ATOM 1314 N N . ARG A 1 170 ? -4.353 -9.900 7.892 1.00 97.38 170 ARG A N 1
ATOM 1315 C CA . ARG A 1 170 ? -5.411 -10.620 7.168 1.00 97.38 170 ARG A CA 1
ATOM 1316 C C . ARG A 1 170 ? -5.238 -12.141 7.272 1.00 97.38 170 ARG A C 1
ATOM 1318 O O . ARG A 1 170 ? -6.228 -12.852 7.445 1.00 97.38 170 ARG A O 1
ATOM 1325 N N . LYS A 1 171 ? -3.998 -12.636 7.183 1.00 97.00 171 LYS A N 1
ATOM 1326 C CA . LYS A 1 171 ? -3.642 -14.062 7.320 1.00 97.00 171 LYS A CA 1
ATOM 1327 C C . LYS A 1 171 ? -3.593 -14.548 8.772 1.00 97.00 171 LYS A C 1
ATOM 1329 O O . LYS A 1 171 ? -3.450 -15.746 8.990 1.00 97.00 171 LYS A O 1
ATOM 1334 N N . GLY A 1 172 ? -3.742 -13.657 9.754 1.00 96.19 172 GLY A N 1
ATOM 1335 C CA . GLY A 1 172 ? -3.569 -13.984 11.170 1.00 96.19 172 GLY A CA 1
ATOM 1336 C C . GLY A 1 172 ? -2.106 -14.205 11.571 1.00 96.19 172 GLY A C 1
ATOM 1337 O O . GLY A 1 172 ? -1.848 -14.784 12.622 1.00 96.19 172 GLY A O 1
ATOM 1338 N N . ASP A 1 173 ? -1.163 -13.758 10.740 1.00 97.81 173 ASP A N 1
ATOM 1339 C CA . ASP A 1 173 ? 0.277 -13.879 10.957 1.00 97.81 173 ASP A CA 1
ATOM 1340 C C . ASP A 1 173 ? 0.791 -12.652 11.721 1.00 97.81 173 ASP A C 1
ATOM 1342 O O . ASP A 1 173 ? 1.309 -11.686 11.160 1.00 97.81 173 ASP A O 1
ATOM 1346 N N . TYR A 1 174 ? 0.527 -12.644 13.024 1.00 98.25 174 TYR A N 1
ATOM 1347 C CA . TYR A 1 174 ? 0.720 -11.455 13.850 1.00 98.25 174 TYR A CA 1
ATOM 1348 C C . TYR A 1 174 ? 2.192 -11.111 14.091 1.00 98.25 174 TYR A C 1
ATOM 1350 O O . TYR A 1 174 ? 2.530 -9.930 14.155 1.00 98.25 174 TYR A O 1
ATOM 1358 N N . ASP A 1 175 ? 3.077 -12.103 14.177 1.00 97.94 175 ASP A N 1
ATOM 1359 C CA . ASP A 1 175 ? 4.503 -11.846 14.387 1.00 97.94 175 ASP A CA 1
ATOM 1360 C C . ASP A 1 175 ? 5.132 -11.167 13.165 1.00 97.94 175 ASP A C 1
ATOM 1362 O O . ASP A 1 175 ? 5.821 -10.154 13.318 1.00 97.94 175 ASP A O 1
ATOM 1366 N N . ASN A 1 176 ? 4.824 -11.648 11.954 1.00 98.44 176 ASN A N 1
ATOM 1367 C CA . ASN A 1 176 ? 5.287 -11.002 10.728 1.00 98.44 176 ASN A CA 1
ATOM 1368 C C . ASN A 1 176 ? 4.594 -9.658 10.484 1.00 98.44 176 ASN A C 1
ATOM 1370 O O . ASN A 1 176 ? 5.236 -8.724 10.007 1.00 98.44 176 ASN A O 1
ATOM 1374 N N . ALA A 1 177 ? 3.321 -9.507 10.866 1.00 98.69 177 ALA A N 1
ATOM 1375 C CA . ALA A 1 177 ? 2.656 -8.206 10.822 1.00 98.69 177 ALA A CA 1
ATOM 1376 C C . ALA A 1 177 ? 3.390 -7.177 11.694 1.00 98.69 177 ALA A C 1
ATOM 1378 O O . ALA A 1 177 ? 3.750 -6.105 11.208 1.00 98.69 177 ALA A O 1
ATOM 1379 N N . ARG A 1 178 ? 3.676 -7.522 12.959 1.00 98.44 178 ARG A N 1
ATOM 1380 C CA . ARG A 1 178 ? 4.435 -6.668 13.883 1.00 98.44 178 ARG A CA 1
ATOM 1381 C C . ARG A 1 178 ? 5.812 -6.326 13.316 1.00 98.44 178 ARG A C 1
ATOM 1383 O O . ARG A 1 178 ? 6.204 -5.164 13.350 1.00 98.44 178 ARG A O 1
ATOM 1390 N N . ALA A 1 179 ? 6.528 -7.317 12.781 1.00 98.00 179 ALA A N 1
ATOM 1391 C CA . ALA A 1 179 ? 7.835 -7.103 12.165 1.00 98.00 179 ALA A CA 1
ATOM 1392 C C . ALA A 1 179 ? 7.756 -6.139 10.969 1.00 98.00 179 ALA A C 1
ATOM 1394 O O . ALA A 1 179 ? 8.576 -5.230 10.871 1.00 98.00 179 ALA A O 1
ATOM 1395 N N . SER A 1 180 ? 6.734 -6.278 10.120 1.00 98.44 180 SER A N 1
ATOM 1396 C CA . SER A 1 180 ? 6.498 -5.391 8.977 1.00 98.44 180 SER A CA 1
ATOM 1397 C C . SER A 1 180 ? 6.241 -3.950 9.424 1.00 98.44 180 SER A C 1
ATOM 1399 O O . SER A 1 180 ? 6.874 -3.033 8.916 1.00 98.44 180 SER A O 1
ATOM 1401 N N . PHE A 1 181 ? 5.379 -3.724 10.422 1.00 98.25 181 PHE A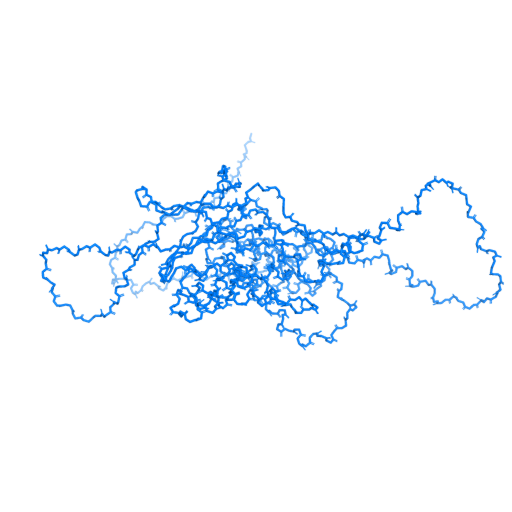 N 1
ATOM 1402 C CA . PHE A 1 181 ? 5.122 -2.369 10.930 1.00 98.25 181 PHE A CA 1
ATOM 1403 C C . PHE A 1 181 ? 6.348 -1.748 11.610 1.00 98.25 181 PHE A C 1
ATOM 1405 O O . PHE A 1 181 ? 6.590 -0.554 11.467 1.00 98.25 181 PHE A O 1
ATOM 1412 N N . LYS A 1 182 ? 7.168 -2.555 12.287 1.00 95.19 182 LYS A N 1
ATOM 1413 C CA . LYS A 1 182 ? 8.445 -2.093 12.841 1.00 95.19 182 LYS A CA 1
ATOM 1414 C C . LYS A 1 182 ? 9.451 -1.715 11.747 1.00 95.19 182 LYS A C 1
ATOM 1416 O O . LYS A 1 182 ? 10.168 -0.727 11.876 1.00 95.19 182 LYS A O 1
ATOM 1421 N N . ALA A 1 183 ? 9.509 -2.487 10.663 1.00 94.19 183 ALA A N 1
ATOM 1422 C CA . ALA A 1 183 ? 10.336 -2.160 9.506 1.00 94.19 183 ALA A CA 1
ATOM 1423 C C . ALA A 1 183 ? 9.832 -0.897 8.785 1.00 94.19 183 ALA A C 1
ATOM 1425 O O . ALA A 1 183 ? 10.647 -0.095 8.334 1.00 94.19 183 ALA A O 1
ATOM 1426 N N . ALA A 1 184 ? 8.515 -0.668 8.754 1.00 93.75 184 ALA A N 1
ATOM 1427 C CA . ALA A 1 184 ? 7.934 0.574 8.251 1.00 93.75 184 ALA A CA 1
ATOM 1428 C C . ALA A 1 184 ? 8.434 1.801 9.037 1.00 93.75 184 ALA A C 1
ATOM 1430 O O . ALA A 1 184 ? 8.849 2.777 8.419 1.00 93.75 184 ALA A O 1
ATOM 1431 N N . GLU A 1 185 ? 8.471 1.736 10.375 1.00 89.56 185 GLU A N 1
ATOM 1432 C CA . GLU A 1 185 ? 9.031 2.820 11.203 1.00 89.56 185 GLU A CA 1
ATOM 1433 C C . GLU A 1 185 ? 10.502 3.056 10.876 1.00 89.56 185 GLU A C 1
ATOM 1435 O O . GLU A 1 185 ? 10.936 4.192 10.716 1.00 89.56 185 GLU A O 1
ATOM 1440 N N . TYR A 1 186 ? 11.276 1.980 10.720 1.00 87.25 186 TYR A N 1
ATOM 1441 C CA . TYR A 1 186 ? 12.680 2.092 10.346 1.00 87.25 186 TYR A CA 1
ATOM 1442 C C . TYR A 1 186 ? 12.855 2.802 8.996 1.00 87.25 186 TYR A C 1
ATOM 1444 O O . TYR A 1 186 ? 13.670 3.717 8.895 1.00 87.25 186 TYR A O 1
ATOM 1452 N N . GLN A 1 187 ? 12.056 2.461 7.981 1.00 85.06 187 GLN A N 1
ATOM 1453 C CA . GLN A 1 187 ? 12.109 3.134 6.678 1.00 85.06 187 GLN A CA 1
ATOM 1454 C C . GLN A 1 187 ? 11.715 4.609 6.735 1.00 85.06 187 GLN A C 1
ATOM 1456 O O . GLN A 1 187 ? 12.283 5.405 5.987 1.00 85.06 187 GLN A O 1
ATOM 1461 N N . ASP A 1 188 ? 10.787 4.965 7.624 1.00 79.38 188 ASP A N 1
ATOM 1462 C CA . ASP A 1 188 ? 10.412 6.352 7.903 1.00 79.38 188 ASP A CA 1
ATOM 1463 C C . ASP A 1 188 ? 11.563 7.132 8.573 1.00 79.38 188 ASP A C 1
ATOM 1465 O O . ASP A 1 188 ? 11.807 8.297 8.254 1.00 79.38 188 ASP A O 1
ATOM 1469 N N . THR A 1 189 ? 12.350 6.478 9.440 1.00 70.50 189 THR A N 1
ATOM 1470 C CA . THR A 1 189 ? 13.500 7.128 10.098 1.00 70.50 189 THR A CA 1
ATOM 1471 C C . THR A 1 189 ? 14.697 7.386 9.192 1.00 70.50 189 THR A C 1
ATOM 1473 O O . THR A 1 189 ? 15.490 8.282 9.486 1.00 70.50 189 THR A O 1
ATOM 1476 N N . ILE A 1 190 ? 14.863 6.622 8.110 1.00 64.50 190 ILE A N 1
ATOM 1477 C CA . ILE A 1 190 ? 16.063 6.702 7.276 1.00 64.50 190 ILE A CA 1
ATOM 1478 C C . ILE A 1 190 ? 15.804 7.579 6.059 1.00 64.50 190 ILE A C 1
ATOM 1480 O O . ILE A 1 190 ? 15.029 7.233 5.167 1.00 64.50 190 ILE A O 1
ATOM 1484 N N . SER A 1 191 ? 16.558 8.667 5.947 1.00 59.44 191 SER A N 1
ATOM 1485 C CA . SER A 1 191 ? 16.733 9.391 4.689 1.00 59.44 191 SER A CA 1
ATOM 1486 C C . SER A 1 191 ? 18.136 9.148 4.124 1.00 59.44 191 SER A C 1
ATOM 1488 O O . SER A 1 191 ? 18.997 8.589 4.799 1.00 59.44 191 SER A O 1
ATOM 1490 N N . ALA A 1 192 ? 18.375 9.528 2.866 1.00 47.62 192 ALA A N 1
ATOM 1491 C CA . ALA A 1 192 ? 19.669 9.312 2.211 1.00 47.62 192 ALA A CA 1
ATOM 1492 C C . ALA A 1 192 ? 20.846 10.036 2.898 1.00 47.62 192 ALA A C 1
ATOM 1494 O O . ALA A 1 192 ? 21.993 9.692 2.628 1.00 47.62 192 ALA A O 1
ATOM 1495 N N . GLU A 1 193 ? 20.568 11.033 3.743 1.00 44.41 193 GLU A N 1
ATOM 1496 C CA . GLU A 1 193 ? 21.584 11.903 4.348 1.00 44.41 193 GLU A CA 1
ATOM 1497 C C . GLU A 1 193 ? 21.460 11.991 5.883 1.00 44.41 193 GLU A C 1
ATOM 1499 O O . GLU A 1 193 ? 22.438 12.323 6.546 1.00 44.41 193 GLU A O 1
ATOM 1504 N N . GLU A 1 194 ? 20.307 11.642 6.476 1.00 47.81 194 GLU A N 1
ATOM 1505 C CA . GLU A 1 194 ? 20.042 11.819 7.914 1.00 47.81 194 GLU A CA 1
ATOM 1506 C C . GLU A 1 194 ? 19.123 10.728 8.500 1.00 47.81 194 GLU A C 1
ATOM 1508 O O . GLU A 1 194 ? 18.238 10.199 7.817 1.00 47.81 194 GLU A O 1
ATOM 1513 N N . SER A 1 195 ? 19.313 10.416 9.788 1.00 51.81 195 SER A N 1
ATOM 1514 C CA . SER A 1 195 ? 18.419 9.562 10.587 1.00 51.81 195 SER A CA 1
ATOM 1515 C C . SER A 1 195 ? 17.552 10.419 11.511 1.00 51.81 195 SER A C 1
ATOM 1517 O O . SER A 1 195 ? 18.082 11.232 12.268 1.00 51.81 195 SER A O 1
ATOM 1519 N N . PHE A 1 196 ? 16.236 10.214 11.493 1.00 56.12 196 PHE A N 1
ATOM 1520 C CA . PHE A 1 196 ? 15.275 10.960 12.312 1.00 56.12 196 PHE A CA 1
ATOM 1521 C C . PHE A 1 196 ? 14.506 10.048 13.277 1.00 56.12 196 PHE A C 1
ATOM 1523 O O . PHE A 1 196 ? 14.450 8.841 13.095 1.00 56.12 196 PHE A O 1
ATOM 1530 N N . GLN A 1 197 ? 13.878 10.616 14.309 1.00 54.25 197 GLN A N 1
ATOM 1531 C CA . GLN A 1 197 ? 12.936 9.875 15.163 1.00 54.25 197 GLN A CA 1
ATOM 1532 C C . GLN A 1 197 ? 11.617 9.665 14.413 1.00 54.25 197 GLN A C 1
ATOM 1534 O O . GLN A 1 197 ? 11.089 10.652 13.898 1.00 54.25 197 GLN A O 1
ATOM 1539 N N . SER A 1 198 ? 11.079 8.441 14.352 1.00 61.38 198 SER A N 1
ATOM 1540 C CA . SER A 1 198 ? 9.788 8.195 13.686 1.00 61.38 198 SER A CA 1
ATOM 1541 C C . SER A 1 198 ? 8.652 8.857 14.473 1.00 61.38 198 SER A C 1
ATOM 1543 O O . SER A 1 198 ? 8.571 8.732 15.693 1.00 61.38 198 SER A O 1
ATOM 1545 N N . ASP A 1 199 ? 7.799 9.593 13.766 1.00 68.25 199 ASP A N 1
ATOM 1546 C CA . ASP A 1 199 ? 6.593 10.274 14.266 1.00 68.25 199 ASP A CA 1
ATOM 1547 C C . ASP A 1 199 ? 5.328 9.652 13.652 1.00 68.25 199 ASP A C 1
ATOM 1549 O O . ASP A 1 199 ? 4.215 10.152 13.825 1.00 68.25 199 ASP A O 1
ATOM 1553 N N . PHE A 1 200 ? 5.490 8.517 12.969 1.00 84.31 200 PHE A N 1
ATOM 1554 C CA . PHE A 1 200 ? 4.423 7.790 12.311 1.00 84.31 200 PHE A CA 1
ATOM 1555 C C . PHE A 1 200 ? 3.702 6.880 13.321 1.00 84.31 200 PHE A C 1
ATOM 1557 O O . PHE A 1 200 ? 3.712 5.653 13.212 1.00 84.31 200 PHE A O 1
ATOM 1564 N N . GLY A 1 201 ? 3.042 7.489 14.314 1.00 91.88 201 GLY A N 1
ATOM 1565 C CA . GLY A 1 201 ? 2.458 6.791 15.471 1.00 91.88 201 GLY A CA 1
ATOM 1566 C C . GLY A 1 201 ? 1.486 5.652 15.128 1.00 91.88 201 GLY A C 1
ATOM 1567 O O . GLY A 1 201 ? 1.356 4.696 15.895 1.00 91.88 201 GLY A O 1
ATOM 1568 N N . LEU A 1 202 ? 0.845 5.695 13.951 1.00 96.88 202 LEU A N 1
ATOM 1569 C CA . LEU A 1 202 ? 0.026 4.595 13.433 1.00 96.88 202 LEU A CA 1
ATOM 1570 C C . LEU A 1 202 ? 0.802 3.272 13.337 1.00 96.88 202 LEU A C 1
ATOM 1572 O O . LEU A 1 202 ? 0.247 2.220 13.648 1.00 96.88 202 LEU A O 1
ATOM 1576 N N . LEU A 1 203 ? 2.061 3.292 12.901 1.00 97.25 203 LEU A N 1
ATOM 1577 C CA . LEU A 1 203 ? 2.849 2.068 12.744 1.00 97.25 203 LEU A CA 1
ATOM 1578 C C . LEU A 1 203 ? 3.107 1.421 14.110 1.00 97.25 203 LEU A C 1
ATOM 1580 O O . LEU A 1 203 ? 2.919 0.212 14.265 1.00 97.25 203 LEU A O 1
ATOM 1584 N N . THR A 1 204 ? 3.398 2.233 15.127 1.00 96.75 204 THR A N 1
ATOM 1585 C CA . THR A 1 204 ? 3.561 1.785 16.517 1.00 96.75 204 THR A CA 1
ATOM 1586 C C . THR A 1 204 ? 2.253 1.224 17.067 1.00 96.75 204 THR A C 1
ATOM 1588 O O . THR A 1 204 ? 2.222 0.156 17.681 1.00 96.75 204 THR A O 1
ATOM 1591 N N . TYR A 1 205 ? 1.136 1.891 16.774 1.00 98.38 205 TYR A N 1
ATOM 1592 C CA . TYR A 1 205 ? -0.196 1.420 17.144 1.00 98.38 205 TYR A CA 1
ATOM 1593 C C . TYR A 1 205 ? -0.511 0.040 16.539 1.00 98.38 205 TYR A C 1
ATOM 1595 O O . TYR A 1 205 ? -1.041 -0.844 17.217 1.00 98.38 205 TYR A O 1
ATOM 1603 N N . LEU A 1 206 ? -0.147 -0.185 15.274 1.00 98.62 206 LEU A N 1
ATOM 1604 C CA . LEU A 1 206 ? -0.360 -1.463 14.591 1.00 98.62 206 LEU A CA 1
ATOM 1605 C C . LEU A 1 206 ? 0.574 -2.576 15.088 1.00 98.62 206 LEU A C 1
ATOM 1607 O O . LEU A 1 206 ? 0.157 -3.737 15.120 1.00 98.62 206 LEU A O 1
ATOM 1611 N N . GLN A 1 207 ? 1.786 -2.249 15.553 1.00 98.44 207 GLN A N 1
ATOM 1612 C CA . GLN A 1 207 ? 2.621 -3.194 16.310 1.00 98.44 207 GLN A CA 1
ATOM 1613 C C . GLN A 1 207 ? 1.930 -3.636 17.606 1.00 98.44 207 GLN A C 1
ATOM 1615 O O . GLN A 1 207 ? 1.924 -4.831 17.924 1.00 98.44 207 GLN A O 1
ATOM 1620 N N . GLY A 1 208 ? 1.304 -2.697 18.323 1.00 98.12 208 GLY A N 1
ATOM 1621 C CA . GLY A 1 208 ? 0.495 -2.994 19.506 1.00 98.12 208 GLY A CA 1
ATOM 1622 C C . GLY A 1 208 ? -0.675 -3.920 19.182 1.00 98.12 208 GLY A C 1
ATOM 1623 O O . GLY A 1 208 ? -0.849 -4.945 19.842 1.00 98.12 208 GLY A O 1
ATOM 1624 N N . TRP A 1 209 ? -1.409 -3.636 18.097 1.00 98.50 209 TRP A N 1
ATOM 1625 C CA . TRP A 1 209 ? -2.505 -4.491 17.620 1.00 98.50 209 TRP A CA 1
ATOM 1626 C C . TRP A 1 209 ? -2.051 -5.908 17.292 1.00 98.50 209 TRP A C 1
ATOM 1628 O O . TRP A 1 209 ? -2.641 -6.878 17.770 1.00 98.50 209 TRP A O 1
ATOM 1638 N N . ALA A 1 210 ? -0.974 -6.043 16.523 1.00 98.44 210 ALA A N 1
ATOM 1639 C CA . ALA A 1 210 ? -0.405 -7.343 16.210 1.00 98.44 210 ALA A CA 1
ATOM 1640 C C . ALA A 1 210 ? -0.015 -8.113 17.490 1.00 98.44 210 ALA A C 1
ATOM 1642 O O . ALA A 1 210 ? -0.379 -9.279 17.641 1.00 98.44 210 ALA A O 1
ATOM 1643 N N . SER A 1 211 ? 0.623 -7.448 18.458 1.00 98.25 211 SER A N 1
ATOM 1644 C CA . SER A 1 211 ? 1.016 -8.047 19.744 1.00 98.25 211 SER A CA 1
ATOM 1645 C C . SER A 1 211 ? -0.194 -8.489 20.580 1.00 98.25 211 SER A C 1
ATOM 1647 O O . SER A 1 211 ? -0.229 -9.620 21.074 1.00 98.25 211 SER A O 1
ATOM 1649 N N . GLN A 1 212 ? -1.242 -7.658 20.660 1.00 97.25 212 GLN A N 1
ATOM 1650 C CA . GLN A 1 212 ? -2.503 -7.992 21.334 1.00 97.25 212 GLN A CA 1
ATOM 1651 C C . GLN A 1 212 ? -3.133 -9.249 20.725 1.00 97.25 212 GLN A C 1
ATOM 1653 O O . GLN A 1 212 ? -3.542 -10.163 21.445 1.00 97.25 212 GLN A O 1
ATOM 1658 N N . CYS A 1 213 ? -3.158 -9.332 19.396 1.00 96.00 213 CYS A N 1
ATOM 1659 C CA . CYS A 1 213 ? -3.713 -10.467 18.669 1.00 96.00 213 CYS A CA 1
ATOM 1660 C C . CYS A 1 213 ? -2.852 -11.734 18.764 1.00 96.00 213 CYS A C 1
ATOM 1662 O O . CYS A 1 213 ? -3.398 -12.841 18.796 1.00 96.00 213 CYS A O 1
ATOM 1664 N N . ALA A 1 214 ? -1.529 -11.602 18.884 1.00 95.88 214 ALA A N 1
ATOM 1665 C CA . ALA A 1 214 ? -0.641 -12.713 19.223 1.00 95.88 214 ALA A CA 1
ATOM 1666 C C . ALA A 1 214 ? -0.908 -13.229 20.652 1.00 95.88 214 ALA A C 1
ATOM 1668 O O . ALA A 1 214 ? -0.877 -14.440 20.902 1.00 95.88 214 ALA A O 1
ATOM 1669 N N . GLY A 1 215 ? -1.313 -12.337 21.561 1.00 95.12 215 GLY A N 1
ATOM 1670 C CA . GLY A 1 215 ? -1.542 -12.605 22.982 1.00 95.12 215 GLY A CA 1
ATOM 1671 C C . GLY A 1 215 ? -0.425 -12.077 23.887 1.00 95.12 215 GLY A C 1
ATOM 1672 O O . GLY A 1 215 ? -0.449 -12.353 25.086 1.00 95.12 215 GLY A O 1
ATOM 1673 N N . ASP A 1 216 ? 0.519 -11.314 23.334 1.00 96.19 216 ASP A N 1
ATOM 1674 C CA . ASP A 1 216 ? 1.574 -10.631 24.079 1.00 96.19 216 ASP A CA 1
ATOM 1675 C C . ASP A 1 216 ? 1.054 -9.287 24.602 1.00 96.19 216 ASP A C 1
ATOM 1677 O O . ASP A 1 216 ? 1.177 -8.234 23.975 1.00 96.19 216 ASP A O 1
ATOM 1681 N N . LYS A 1 217 ? 0.399 -9.345 25.765 1.00 94.25 217 LYS A N 1
ATOM 1682 C CA . LYS A 1 217 ? -0.242 -8.178 26.383 1.00 94.25 217 LYS A CA 1
ATOM 1683 C C . LYS A 1 217 ? 0.755 -7.126 26.863 1.00 94.25 217 LYS A C 1
ATOM 1685 O O . LYS A 1 217 ? 0.401 -5.953 26.871 1.00 94.25 217 LYS A O 1
ATOM 1690 N N . SER A 1 218 ? 1.955 -7.539 27.278 1.00 96.44 218 SER A N 1
ATOM 1691 C CA . SER A 1 218 ? 2.978 -6.605 27.761 1.00 96.44 218 SER A CA 1
ATOM 1692 C C . SER A 1 218 ? 3.481 -5.762 26.601 1.00 96.44 218 SER A C 1
ATOM 1694 O O . SER A 1 218 ? 3.395 -4.541 26.647 1.00 96.44 218 SER A O 1
ATOM 1696 N N . GLN A 1 219 ? 3.898 -6.419 25.516 1.00 96.12 219 GLN A N 1
ATOM 1697 C CA . GLN A 1 219 ? 4.381 -5.717 24.335 1.00 96.12 219 GLN A CA 1
ATOM 1698 C C . GLN A 1 219 ? 3.284 -4.881 23.668 1.00 96.12 219 GLN A C 1
ATOM 1700 O O . GLN A 1 219 ? 3.563 -3.799 23.154 1.00 96.12 219 GLN A O 1
ATOM 1705 N N . ALA A 1 220 ? 2.032 -5.352 23.695 1.00 97.75 220 ALA A N 1
ATOM 1706 C CA . ALA A 1 220 ? 0.900 -4.565 23.222 1.00 97.75 220 ALA A CA 1
ATOM 1707 C C . ALA A 1 220 ? 0.741 -3.259 24.013 1.00 97.75 220 ALA A C 1
ATOM 1709 O O . ALA A 1 220 ? 0.645 -2.195 23.405 1.00 97.75 220 ALA A O 1
ATOM 1710 N N . ALA A 1 221 ? 0.750 -3.335 25.349 1.00 97.50 221 ALA A N 1
ATOM 1711 C CA . ALA A 1 221 ? 0.624 -2.166 26.217 1.00 97.50 221 ALA A CA 1
ATOM 1712 C C . ALA A 1 221 ? 1.755 -1.156 25.975 1.00 97.50 221 ALA A C 1
ATOM 1714 O O . ALA A 1 221 ? 1.472 0.013 25.723 1.00 97.50 221 ALA A O 1
ATOM 1715 N N . ASP A 1 222 ? 3.007 -1.622 25.935 1.00 97.00 222 ASP A N 1
ATOM 1716 C CA . ASP A 1 222 ? 4.171 -0.763 25.688 1.00 97.00 222 ASP A CA 1
ATOM 1717 C C . ASP A 1 222 ? 4.069 -0.033 24.336 1.00 97.00 222 ASP A C 1
ATOM 1719 O O . ASP A 1 222 ? 4.342 1.167 24.239 1.00 97.00 222 ASP A O 1
ATOM 1723 N N . ALA A 1 223 ? 3.640 -0.741 23.286 1.00 96.88 223 ALA A N 1
ATOM 1724 C CA . ALA A 1 223 ? 3.472 -0.165 21.955 1.00 96.88 223 ALA A CA 1
ATOM 1725 C C . ALA A 1 223 ? 2.319 0.853 21.897 1.00 96.88 223 ALA A C 1
ATOM 1727 O O . ALA A 1 223 ? 2.464 1.906 21.278 1.00 96.88 223 ALA A O 1
ATOM 1728 N N . TYR A 1 224 ? 1.189 0.592 22.559 1.00 97.75 224 TYR A N 1
ATOM 1729 C CA . TYR A 1 224 ? 0.088 1.559 22.616 1.00 97.75 224 TYR A CA 1
ATOM 1730 C C . TYR A 1 224 ? 0.441 2.810 23.423 1.00 97.75 224 TYR A C 1
ATOM 1732 O O . TYR A 1 224 ? 0.079 3.917 23.015 1.00 97.75 224 TYR A O 1
ATOM 1740 N N . ASP A 1 225 ? 1.182 2.656 24.520 1.00 96.62 225 ASP A N 1
ATOM 1741 C CA . ASP A 1 225 ? 1.686 3.781 25.307 1.00 96.62 225 ASP A CA 1
ATOM 1742 C C . ASP A 1 225 ? 2.669 4.629 24.490 1.00 96.62 225 ASP A C 1
ATOM 1744 O O . ASP A 1 225 ? 2.627 5.860 24.545 1.00 96.62 225 ASP A O 1
ATOM 1748 N N . ALA A 1 226 ? 3.535 3.993 23.696 1.00 94.81 226 ALA A N 1
ATOM 1749 C CA . ALA A 1 226 ? 4.422 4.688 22.767 1.00 94.81 226 ALA A CA 1
ATOM 1750 C C . ALA A 1 226 ? 3.638 5.426 21.666 1.00 94.81 226 ALA A C 1
ATOM 1752 O O . ALA A 1 226 ? 3.878 6.612 21.444 1.00 94.81 226 ALA A O 1
ATOM 1753 N N . ALA A 1 227 ? 2.647 4.777 21.046 1.00 95.25 227 ALA A N 1
ATOM 1754 C CA . ALA A 1 227 ? 1.794 5.399 20.032 1.00 95.25 227 ALA A CA 1
ATOM 1755 C C . ALA A 1 227 ? 1.021 6.610 20.585 1.00 95.25 227 ALA A C 1
ATOM 1757 O O . ALA A 1 227 ? 0.971 7.653 19.939 1.00 95.25 227 ALA A O 1
ATOM 1758 N N . THR A 1 228 ? 0.490 6.505 21.809 1.00 95.50 228 THR A N 1
ATOM 1759 C CA . THR A 1 228 ? -0.234 7.594 22.491 1.00 95.50 228 THR A CA 1
ATOM 1760 C C . THR A 1 228 ? 0.671 8.797 22.780 1.00 95.50 228 THR A C 1
ATOM 1762 O O . THR A 1 228 ? 0.209 9.938 22.758 1.00 95.50 228 THR A O 1
ATOM 1765 N N . LYS A 1 229 ? 1.966 8.572 23.050 1.00 93.88 229 LYS A N 1
ATOM 1766 C CA . LYS A 1 229 ? 2.946 9.657 23.239 1.00 93.88 229 LYS A CA 1
ATOM 1767 C C . LYS A 1 229 ? 3.258 10.395 21.936 1.00 93.88 229 LYS A C 1
ATOM 1769 O O . LYS A 1 229 ? 3.559 11.583 21.996 1.00 93.88 229 LYS A O 1
ATOM 1774 N N . ILE A 1 230 ? 3.196 9.706 20.795 1.00 90.12 230 ILE A N 1
ATOM 1775 C CA . ILE A 1 230 ? 3.396 10.300 19.466 1.00 90.12 230 ILE A CA 1
ATOM 1776 C C . ILE A 1 230 ? 2.139 11.070 19.037 1.00 90.12 230 ILE A C 1
ATOM 1778 O O . ILE A 1 230 ? 2.228 12.239 18.671 1.00 90.12 230 ILE A O 1
ATOM 1782 N N . ASP A 1 231 ? 0.964 10.443 19.135 1.00 91.69 231 ASP A N 1
ATOM 1783 C CA . ASP A 1 231 ? -0.333 11.081 18.897 1.00 91.69 231 ASP A CA 1
ATOM 1784 C C . ASP A 1 231 ? -1.347 10.646 19.964 1.00 91.69 231 ASP A C 1
ATOM 1786 O O . ASP A 1 231 ? -1.795 9.499 20.008 1.00 91.69 231 ASP A O 1
ATOM 1790 N N . ALA A 1 232 ? -1.782 11.596 20.797 1.00 94.12 232 ALA A N 1
ATOM 1791 C CA . ALA A 1 232 ? -2.733 11.364 21.885 1.00 94.12 232 ALA A CA 1
ATOM 1792 C C . ALA A 1 232 ? -4.119 10.861 21.420 1.00 94.12 232 ALA A C 1
ATOM 1794 O O . ALA A 1 232 ? -4.926 10.410 22.242 1.00 94.12 232 ALA A O 1
ATOM 1795 N N . LYS A 1 233 ? -4.428 10.936 20.117 1.00 94.12 233 LYS A N 1
ATOM 1796 C CA . LYS A 1 233 ? -5.642 10.349 19.529 1.00 94.12 233 LYS A CA 1
ATOM 1797 C C . LYS A 1 233 ? -5.564 8.821 19.446 1.00 94.12 233 LYS A C 1
ATOM 1799 O O . LYS A 1 233 ? -6.610 8.170 19.476 1.00 94.12 233 LYS A O 1
ATOM 1804 N N . LEU A 1 234 ? -4.362 8.246 19.379 1.00 95.19 234 LEU A N 1
ATOM 1805 C CA . LEU A 1 234 ? -4.110 6.808 19.236 1.00 95.19 234 LEU A CA 1
ATOM 1806 C C . LEU A 1 234 ? -4.199 6.067 20.573 1.00 95.19 234 LEU A C 1
ATOM 1808 O O . LEU A 1 234 ? -3.235 5.479 21.054 1.00 95.19 234 LEU A O 1
ATOM 1812 N N . LYS A 1 235 ? -5.388 6.085 21.174 1.00 93.88 235 LYS A N 1
ATOM 1813 C CA . LYS A 1 235 ? -5.649 5.429 22.460 1.00 93.88 235 LYS A CA 1
ATOM 1814 C C . LYS A 1 235 ? -5.602 3.909 22.338 1.00 93.88 235 LYS A C 1
ATOM 1816 O O . LYS A 1 235 ? -6.127 3.352 21.373 1.00 93.88 235 LYS A O 1
ATOM 1821 N N . ALA A 1 236 ? -5.062 3.250 23.364 1.00 95.75 236 ALA A N 1
ATOM 1822 C CA . ALA A 1 236 ? -5.066 1.795 23.474 1.00 95.75 236 ALA A CA 1
ATOM 1823 C C . ALA A 1 236 ? -6.484 1.210 23.257 1.00 95.75 236 ALA A C 1
ATOM 1825 O O . ALA A 1 236 ? -7.446 1.710 23.855 1.00 95.75 236 ALA A O 1
ATOM 1826 N N . PRO A 1 237 ? -6.633 0.163 22.426 1.00 95.81 237 PRO A N 1
ATOM 1827 C CA . PRO A 1 237 ? -7.875 -0.591 22.280 1.00 95.81 237 PRO A CA 1
ATOM 1828 C C . PRO A 1 237 ? -8.381 -1.182 23.594 1.00 95.81 237 PRO A C 1
ATOM 1830 O O . PRO A 1 237 ? -7.632 -1.370 24.556 1.00 95.81 237 PRO A O 1
ATOM 1833 N N . GLY A 1 238 ? -9.654 -1.578 23.614 1.00 94.00 238 GLY A N 1
ATOM 1834 C CA . GLY A 1 238 ? -10.164 -2.413 24.694 1.00 94.00 238 GLY A CA 1
ATOM 1835 C C . GLY A 1 238 ? -9.411 -3.747 24.747 1.00 94.00 238 GLY A C 1
ATOM 1836 O O . GLY A 1 238 ? -9.152 -4.368 23.718 1.00 94.00 238 GLY A O 1
ATOM 1837 N N . ALA A 1 239 ? -9.119 -4.252 25.949 1.00 90.56 239 ALA A N 1
ATOM 1838 C CA . ALA A 1 239 ? -8.384 -5.514 26.126 1.00 90.56 239 ALA A CA 1
ATOM 1839 C C . ALA A 1 239 ? -9.088 -6.752 25.524 1.00 90.56 239 ALA A C 1
ATOM 1841 O O . ALA A 1 239 ? -8.474 -7.808 25.375 1.00 90.56 239 ALA A O 1
ATOM 1842 N N . ALA A 1 240 ? -10.385 -6.636 25.224 1.00 90.88 240 ALA A N 1
ATOM 1843 C CA . ALA A 1 240 ? -11.188 -7.664 24.570 1.00 90.88 240 ALA A CA 1
ATOM 1844 C C . ALA A 1 240 ? -11.535 -7.321 23.109 1.00 90.88 240 ALA A C 1
ATOM 1846 O O . ALA A 1 240 ? -12.267 -8.081 22.474 1.00 90.88 240 ALA A O 1
ATOM 1847 N N . ASP A 1 241 ? -11.052 -6.192 22.584 1.00 94.31 241 ASP A N 1
ATOM 1848 C CA . ASP A 1 241 ? -11.245 -5.839 21.183 1.00 94.31 241 ASP A CA 1
ATOM 1849 C C . ASP A 1 241 ? -10.520 -6.852 20.298 1.00 94.31 241 ASP A C 1
ATOM 1851 O O . ASP A 1 241 ? -9.359 -7.204 20.522 1.00 94.31 241 ASP A O 1
ATOM 1855 N N . ASN A 1 242 ? -11.239 -7.336 19.291 1.00 93.88 242 ASN A N 1
ATOM 1856 C CA . ASN A 1 242 ? -10.781 -8.366 18.366 1.00 93.88 242 ASN A CA 1
ATOM 1857 C C . ASN A 1 242 ? -11.055 -7.999 16.905 1.00 93.88 242 ASN A C 1
ATOM 1859 O O . ASN A 1 242 ? -10.745 -8.798 16.028 1.00 93.88 242 ASN A O 1
ATOM 1863 N N . VAL A 1 243 ? -11.624 -6.828 16.620 1.00 96.25 243 VAL A N 1
ATOM 1864 C CA . VAL A 1 243 ? -11.776 -6.294 15.265 1.00 96.25 243 VAL A CA 1
ATOM 1865 C C . VAL A 1 243 ? -11.014 -4.983 15.158 1.00 96.25 243 VAL A C 1
ATOM 1867 O O . VAL A 1 243 ? -11.317 -4.048 15.897 1.00 96.25 243 VAL A O 1
ATOM 1870 N N . LEU A 1 244 ? -10.079 -4.907 14.214 1.00 97.81 244 LEU A N 1
ATOM 1871 C CA . LEU A 1 244 ? -9.468 -3.658 13.768 1.00 97.81 244 LEU A CA 1
ATOM 1872 C C . LEU A 1 244 ? -10.156 -3.199 12.493 1.00 97.81 244 LEU A C 1
ATOM 1874 O O . LEU A 1 244 ? -10.343 -3.981 11.565 1.00 97.81 244 LEU A O 1
ATOM 1878 N N . VAL A 1 245 ? -10.499 -1.924 12.437 1.00 98.25 245 VAL A N 1
ATOM 1879 C CA . VAL A 1 245 ? -11.026 -1.261 11.253 1.00 98.25 245 VAL A CA 1
ATOM 1880 C C . VAL A 1 245 ? -10.031 -0.197 10.828 1.00 98.25 245 VAL A C 1
ATOM 1882 O O . VAL A 1 245 ? -9.617 0.625 11.643 1.00 98.25 245 VAL A O 1
ATOM 1885 N N . ILE A 1 246 ? -9.678 -0.207 9.550 1.00 98.62 246 ILE A N 1
ATOM 1886 C CA . ILE A 1 246 ? -8.824 0.779 8.908 1.00 98.62 246 ILE A CA 1
ATOM 1887 C C . ILE A 1 246 ? -9.586 1.390 7.737 1.00 98.62 246 ILE A C 1
ATOM 1889 O O . ILE A 1 246 ? -10.145 0.673 6.904 1.00 98.62 246 ILE A O 1
ATOM 1893 N N . ALA A 1 247 ? -9.580 2.716 7.666 1.00 98.44 247 ALA A N 1
ATOM 1894 C CA . ALA A 1 247 ? -10.146 3.454 6.552 1.00 98.44 247 ALA A CA 1
ATOM 1895 C C . ALA A 1 247 ? -9.157 4.473 6.018 1.00 98.44 247 ALA A C 1
ATOM 1897 O O . ALA A 1 247 ? -8.631 5.290 6.770 1.00 98.44 247 ALA A O 1
ATOM 1898 N N . GLU A 1 248 ? -8.962 4.479 4.710 1.00 98.56 248 GLU A N 1
ATOM 1899 C CA . GLU A 1 248 ? -8.084 5.445 4.069 1.00 98.56 248 GLU A CA 1
ATOM 1900 C C . GLU A 1 248 ? -8.885 6.432 3.231 1.00 98.56 248 GLU A C 1
ATOM 1902 O O . GLU A 1 248 ? -9.778 6.042 2.476 1.00 98.56 248 GLU A O 1
ATOM 1907 N N . THR A 1 249 ? -8.570 7.716 3.363 1.00 97.94 249 THR A N 1
ATOM 1908 C CA . THR A 1 249 ? -9.312 8.796 2.714 1.00 97.94 249 THR A CA 1
ATOM 1909 C C . THR A 1 249 ? -8.410 9.687 1.881 1.00 97.94 249 THR A C 1
ATOM 1911 O O . THR A 1 249 ? -7.275 9.973 2.271 1.00 97.94 249 THR A O 1
ATOM 1914 N N . GLY A 1 250 ? -8.963 10.207 0.789 1.00 96.62 250 GLY A N 1
ATOM 1915 C CA . GLY A 1 250 ? -8.339 11.235 -0.030 1.00 96.62 250 GLY A CA 1
ATOM 1916 C C . GLY A 1 250 ? -7.172 10.751 -0.883 1.00 96.62 250 GLY A C 1
ATOM 1917 O O . GLY A 1 250 ? -6.901 9.557 -0.990 1.00 96.62 250 GLY A O 1
ATOM 1918 N N . ASN A 1 251 ? -6.493 11.718 -1.495 1.00 94.75 251 ASN A N 1
ATOM 1919 C CA . ASN A 1 251 ? -5.341 11.510 -2.367 1.00 94.75 251 ASN A CA 1
ATOM 1920 C C . ASN A 1 251 ? -4.063 11.933 -1.641 1.00 94.75 251 ASN A C 1
ATOM 1922 O O . ASN A 1 251 ? -4.026 13.001 -1.028 1.00 94.75 251 ASN A O 1
ATOM 1926 N N . GLY A 1 252 ? -3.029 11.104 -1.717 1.00 93.12 252 GLY A N 1
ATOM 1927 C CA . GLY A 1 252 ? -1.760 11.309 -1.032 1.00 93.12 252 GLY A CA 1
ATOM 1928 C C . GLY A 1 252 ? -0.965 12.529 -1.510 1.00 93.12 252 GLY A C 1
ATOM 1929 O O . GLY A 1 252 ? -1.395 13.271 -2.400 1.00 93.12 252 GLY A O 1
ATOM 1930 N N . PRO A 1 253 ? 0.203 12.769 -0.895 1.00 92.19 253 PRO A N 1
ATOM 1931 C CA . PRO A 1 253 ? 1.088 13.860 -1.277 1.00 92.19 253 PRO A CA 1
ATOM 1932 C C . PRO A 1 253 ? 1.544 13.737 -2.734 1.00 92.19 253 PRO A C 1
ATOM 1934 O O . PRO A 1 253 ? 1.833 12.652 -3.231 1.00 92.19 253 PRO A O 1
ATOM 1937 N N . VAL A 1 254 ? 1.657 14.884 -3.399 1.00 90.81 254 VAL A N 1
ATOM 1938 C CA . VAL A 1 254 ? 2.127 15.006 -4.780 1.00 90.81 254 VAL A CA 1
ATOM 1939 C C . VAL A 1 254 ? 3.543 15.560 -4.782 1.00 90.81 254 VAL A C 1
ATOM 1941 O O . VAL A 1 254 ? 3.807 16.594 -4.162 1.00 90.81 254 VAL A O 1
ATOM 1944 N N . LYS A 1 255 ? 4.445 14.915 -5.521 1.00 88.31 255 LYS A N 1
ATOM 1945 C CA . LYS A 1 255 ? 5.781 15.452 -5.792 1.00 88.31 255 LYS A CA 1
ATOM 1946 C C . LYS A 1 255 ? 5.716 16.437 -6.951 1.00 88.31 255 LYS A C 1
ATOM 1948 O O . LYS A 1 255 ? 5.130 16.159 -7.995 1.00 88.31 255 LYS A O 1
ATOM 1953 N N . ALA A 1 256 ? 6.324 17.598 -6.767 1.00 83.44 256 ALA A N 1
ATOM 1954 C CA . ALA A 1 256 ? 6.445 18.626 -7.788 1.00 83.44 256 ALA A CA 1
ATOM 1955 C C . ALA A 1 256 ? 7.871 19.176 -7.812 1.00 83.44 256 ALA A C 1
ATOM 1957 O O . ALA A 1 256 ? 8.613 19.044 -6.842 1.00 83.44 256 ALA A O 1
ATOM 1958 N N . THR A 1 257 ? 8.246 19.822 -8.912 1.00 79.00 257 THR A N 1
ATOM 1959 C CA . THR A 1 257 ? 9.515 20.547 -9.005 1.00 79.00 257 THR A CA 1
ATOM 1960 C C . THR A 1 257 ? 9.343 22.026 -8.667 1.00 79.00 257 THR A C 1
ATOM 1962 O O . THR A 1 257 ? 8.315 22.618 -9.003 1.00 79.00 257 THR A O 1
ATOM 1965 N N . ASP A 1 258 ? 10.374 22.634 -8.096 1.00 73.06 258 ASP A N 1
ATOM 1966 C CA . ASP A 1 258 ? 10.503 24.064 -7.823 1.00 73.06 258 ASP A CA 1
ATOM 1967 C C . ASP A 1 258 ? 11.923 24.555 -8.184 1.00 73.06 258 ASP A C 1
ATOM 1969 O O . ASP A 1 258 ? 12.819 23.751 -8.463 1.00 73.06 258 ASP A O 1
ATOM 1973 N N . GLY A 1 259 ? 12.134 25.872 -8.186 1.00 71.31 259 GLY A N 1
ATOM 1974 C CA . GLY A 1 259 ? 13.375 26.520 -8.620 1.00 71.31 259 GLY A CA 1
ATOM 1975 C C . GLY A 1 259 ? 13.380 26.897 -10.106 1.00 71.31 259 GLY A C 1
ATOM 1976 O O . GLY A 1 259 ? 12.582 26.403 -10.904 1.00 71.31 259 GLY A O 1
ATOM 1977 N N . GLN A 1 260 ? 14.290 27.801 -10.488 1.00 67.88 260 GLN A N 1
ATOM 1978 C CA . GLN A 1 260 ? 14.375 28.341 -11.856 1.00 67.88 260 GLN A CA 1
ATOM 1979 C C . GLN A 1 260 ? 14.645 27.248 -12.903 1.00 67.88 260 GLN A C 1
ATOM 1981 O O . GLN A 1 260 ? 14.266 27.395 -14.064 1.00 67.88 260 GLN A O 1
ATOM 1986 N N . TYR A 1 261 ? 15.290 26.154 -12.497 1.00 64.62 261 TYR A N 1
ATOM 1987 C CA . TYR A 1 261 ? 15.674 25.042 -13.358 1.00 64.62 261 TYR A CA 1
ATOM 1988 C C . TYR A 1 261 ? 14.977 23.731 -12.971 1.00 64.62 261 TYR A C 1
ATOM 1990 O O . TYR A 1 261 ? 15.407 22.675 -13.435 1.00 64.62 261 TYR A O 1
ATOM 1998 N N . GLN A 1 262 ? 13.906 23.783 -12.164 1.00 68.31 262 GLN A N 1
ATOM 1999 C CA . GLN A 1 262 ? 13.182 22.599 -11.673 1.00 68.31 262 GLN A CA 1
ATOM 2000 C C . GLN A 1 262 ? 14.086 21.617 -10.900 1.00 68.31 262 GLN A C 1
ATOM 2002 O O . GLN A 1 262 ? 13.888 20.400 -10.915 1.00 68.31 262 GLN A O 1
ATOM 2007 N N . GLU A 1 263 ? 15.110 22.152 -10.240 1.00 67.62 263 GLU A N 1
ATOM 2008 C CA . GLU A 1 263 ? 16.155 21.397 -9.552 1.00 67.62 263 GLU A CA 1
ATOM 2009 C C . GLU A 1 263 ? 15.767 20.966 -8.131 1.00 67.62 263 GLU A C 1
ATOM 2011 O O . GLU A 1 263 ? 16.443 20.132 -7.530 1.00 67.62 263 GLU A O 1
ATOM 2016 N N . LYS A 1 264 ? 14.682 21.519 -7.576 1.00 70.12 264 LYS A N 1
ATOM 2017 C CA . LYS A 1 264 ? 14.195 21.190 -6.231 1.00 70.12 264 LYS A CA 1
ATOM 2018 C C . LYS A 1 264 ? 12.944 20.338 -6.331 1.00 70.12 264 LYS A C 1
ATOM 2020 O O . LYS A 1 264 ? 12.034 20.693 -7.065 1.00 70.12 264 LYS A O 1
ATOM 2025 N N . MET A 1 265 ? 12.853 19.262 -5.557 1.00 79.69 265 MET A N 1
ATOM 2026 C CA . MET A 1 265 ? 11.599 18.521 -5.392 1.00 79.69 265 MET A CA 1
ATOM 2027 C C . MET A 1 265 ? 10.902 18.977 -4.106 1.00 79.69 265 MET A C 1
ATOM 2029 O O . MET A 1 265 ? 11.496 18.965 -3.026 1.00 79.69 265 MET A O 1
ATOM 2033 N N . VAL A 1 266 ? 9.635 19.358 -4.240 1.00 82.50 266 VAL A N 1
ATOM 2034 C CA . VAL A 1 266 ? 8.742 19.797 -3.163 1.00 82.50 266 VAL A CA 1
ATOM 2035 C C . VAL A 1 266 ? 7.530 18.873 -3.073 1.00 82.50 266 VAL A C 1
ATOM 2037 O O . VAL A 1 266 ? 7.085 18.319 -4.080 1.00 82.50 266 VAL A O 1
ATOM 2040 N N . PHE A 1 267 ? 6.969 18.744 -1.873 1.00 86.44 267 PHE A N 1
ATOM 2041 C CA . PHE A 1 267 ? 5.712 18.032 -1.650 1.00 86.44 267 PHE A CA 1
ATOM 2042 C C . PHE A 1 267 ? 4.541 19.009 -1.630 1.00 86.44 267 PHE A C 1
ATOM 2044 O O . PHE A 1 267 ? 4.633 20.104 -1.077 1.00 86.44 267 PHE A O 1
ATOM 2051 N N . ARG A 1 268 ? 3.418 18.598 -2.215 1.00 87.44 268 ARG A N 1
ATOM 2052 C CA . ARG A 1 268 ? 2.135 19.301 -2.139 1.00 87.44 268 ARG A CA 1
ATOM 2053 C C . ARG A 1 268 ? 1.080 18.366 -1.556 1.00 87.44 268 ARG A C 1
ATOM 2055 O O . ARG A 1 268 ? 1.132 17.169 -1.837 1.00 87.44 268 ARG A O 1
ATOM 2062 N N . PRO A 1 269 ? 0.114 18.876 -0.779 1.00 88.81 269 PRO A N 1
ATOM 2063 C CA . PRO A 1 269 ? -1.001 18.056 -0.336 1.00 88.81 269 PRO A CA 1
ATOM 2064 C C . PRO A 1 269 ? -1.820 17.619 -1.551 1.00 88.81 269 PRO A C 1
ATOM 2066 O O . PRO A 1 269 ? -2.032 18.411 -2.480 1.00 88.81 269 PRO A O 1
ATOM 2069 N N . GLY A 1 270 ? -2.301 16.377 -1.539 1.00 89.38 270 GLY A N 1
ATOM 2070 C CA . GLY A 1 270 ? -3.219 15.900 -2.563 1.00 89.38 270 GLY A CA 1
ATOM 2071 C C . GLY A 1 270 ? -4.483 16.757 -2.623 1.00 89.38 270 GLY A C 1
ATOM 2072 O O . GLY A 1 270 ? -4.875 17.402 -1.651 1.00 89.38 270 GLY A O 1
ATOM 2073 N N . GLN A 1 271 ? -5.114 16.790 -3.793 1.00 89.81 271 GLN A N 1
ATOM 2074 C CA . GLN A 1 271 ? -6.286 17.623 -4.072 1.00 89.81 271 GLN A CA 1
ATOM 2075 C C . GLN A 1 271 ? -7.439 16.773 -4.613 1.00 89.81 271 GLN A C 1
ATOM 2077 O O . GLN A 1 271 ? -7.260 15.599 -4.938 1.00 89.81 271 GLN A O 1
ATOM 2082 N N . GLY A 1 272 ? -8.622 17.376 -4.750 1.00 88.06 272 GLY A N 1
ATOM 2083 C CA . GLY A 1 272 ? -9.756 16.751 -5.441 1.00 88.06 272 GLY A CA 1
ATOM 2084 C C . GLY A 1 272 ? -10.540 15.736 -4.608 1.00 88.06 272 GLY A C 1
ATOM 2085 O O . GLY A 1 272 ? -11.184 14.855 -5.174 1.00 88.06 272 GLY A O 1
ATOM 2086 N N . PHE A 1 273 ? -10.503 15.848 -3.279 1.00 93.31 273 PHE A N 1
ATOM 2087 C CA . PHE A 1 273 ? -11.278 14.996 -2.383 1.00 93.31 273 PHE A CA 1
ATOM 2088 C C . PHE A 1 273 ? -11.929 15.821 -1.256 1.00 93.31 273 PHE A C 1
ATOM 2090 O O . PHE A 1 273 ? -11.238 16.600 -0.600 1.00 93.31 273 PHE A O 1
ATOM 2097 N N . PRO A 1 274 ? -13.259 15.727 -1.055 1.00 93.75 274 PRO A N 1
ATOM 2098 C CA . PRO A 1 274 ? -13.948 16.445 0.016 1.00 93.75 274 PRO A CA 1
ATOM 2099 C C . PRO A 1 274 ? -14.023 15.663 1.335 1.00 93.75 274 PRO A C 1
ATOM 2101 O O . PRO A 1 274 ? -14.340 16.266 2.360 1.00 93.75 274 PRO A O 1
ATOM 2104 N N . GLU A 1 275 ? -13.797 14.346 1.317 1.00 96.38 275 GLU A N 1
ATOM 2105 C CA . GLU A 1 275 ? -13.892 13.499 2.503 1.00 96.38 275 GLU A CA 1
ATOM 2106 C C . GLU A 1 275 ? -12.751 13.754 3.497 1.00 96.38 275 GLU A C 1
ATOM 2108 O O . GLU A 1 275 ? -11.595 13.920 3.116 1.00 96.38 275 GLU A O 1
ATOM 2113 N N . ASN A 1 276 ? -13.079 13.748 4.788 1.00 95.31 276 ASN A N 1
ATOM 2114 C CA . ASN A 1 276 ? -12.124 13.895 5.891 1.00 95.31 276 ASN A CA 1
ATOM 2115 C C . ASN A 1 276 ? -12.389 12.908 7.041 1.00 95.31 276 ASN A C 1
ATOM 2117 O O . ASN A 1 276 ? -11.927 13.112 8.162 1.00 95.31 276 ASN A O 1
ATOM 2121 N N . GLY A 1 277 ? -13.168 11.859 6.777 1.00 95.94 277 GLY A N 1
ATOM 2122 C CA . GLY A 1 277 ? -13.427 10.797 7.733 1.00 95.94 277 GLY A CA 1
ATOM 2123 C C . GLY A 1 277 ? -14.233 9.652 7.137 1.00 95.94 277 GLY A C 1
ATOM 2124 O O . GLY A 1 277 ? -14.715 9.712 6.002 1.00 95.94 277 GLY A O 1
ATOM 2125 N N . ALA A 1 278 ? -14.420 8.619 7.952 1.00 96.75 278 ALA A N 1
ATOM 2126 C CA . ALA A 1 278 ? -15.228 7.458 7.622 1.00 96.75 278 ALA A CA 1
ATOM 2127 C C . ALA A 1 278 ? -16.042 6.997 8.837 1.00 96.75 278 ALA A C 1
ATOM 2129 O O . ALA A 1 278 ? -15.592 7.088 9.982 1.00 96.75 278 ALA A O 1
ATOM 2130 N N . LEU A 1 279 ? -17.239 6.486 8.566 1.00 95.12 279 LEU A N 1
ATOM 2131 C CA . LEU A 1 279 ? -18.094 5.784 9.509 1.00 95.12 279 LEU A CA 1
ATOM 2132 C C . LEU A 1 279 ? -18.152 4.321 9.081 1.00 95.12 279 LEU A C 1
ATOM 2134 O O . LEU A 1 279 ? -18.563 3.995 7.964 1.00 95.12 279 LEU A O 1
ATOM 2138 N N . VAL A 1 280 ? -17.716 3.437 9.973 1.00 95.56 280 VAL A N 1
ATOM 2139 C CA . VAL A 1 280 ? -17.819 1.995 9.761 1.00 95.56 280 VAL A CA 1
ATOM 2140 C C . VAL A 1 280 ? -19.134 1.503 10.327 1.00 95.56 280 VAL A C 1
ATOM 2142 O O . VAL A 1 280 ? -19.572 1.958 11.379 1.00 95.56 280 VAL A O 1
ATOM 2145 N N . THR A 1 281 ? -19.757 0.564 9.629 1.00 95.25 281 THR A N 1
ATOM 2146 C CA . THR A 1 281 ? -20.912 -0.184 10.112 1.00 95.25 281 THR A CA 1
ATOM 2147 C C . THR A 1 281 ? -20.582 -1.670 10.078 1.00 95.25 281 THR A C 1
ATOM 2149 O O . THR A 1 281 ? -20.248 -2.203 9.022 1.00 95.25 281 THR A O 1
ATOM 2152 N N . LEU A 1 282 ? -20.669 -2.338 11.229 1.00 93.81 282 LEU A N 1
ATOM 2153 C CA . LEU A 1 282 ? -20.513 -3.784 11.361 1.00 93.81 282 LEU A CA 1
ATOM 2154 C C . LEU A 1 282 ? -21.847 -4.447 11.702 1.00 93.81 282 LEU A C 1
ATOM 2156 O O . LEU A 1 282 ? -22.583 -3.973 12.565 1.00 93.81 282 LEU A O 1
ATOM 2160 N N . GLY A 1 283 ? -22.114 -5.594 11.089 1.00 89.19 283 GLY A N 1
ATOM 2161 C CA . GLY A 1 283 ? -23.308 -6.405 11.305 1.00 89.19 283 GLY A CA 1
ATOM 2162 C C . GLY A 1 283 ? -24.420 -6.092 10.310 1.00 89.19 283 GLY A C 1
ATOM 2163 O O . GLY A 1 283 ? -24.217 -5.396 9.316 1.00 89.19 283 GLY A O 1
ATOM 2164 N N . SER A 1 284 ? -25.596 -6.663 10.555 1.00 83.62 284 SER A N 1
ATOM 2165 C CA . SER A 1 284 ? -26.801 -6.394 9.771 1.00 83.62 284 SER A CA 1
ATOM 2166 C C . SER A 1 284 ? -28.046 -6.492 10.653 1.00 83.62 284 SER A C 1
ATOM 2168 O O . SER A 1 284 ? -28.076 -7.207 11.659 1.00 83.62 284 SER A O 1
ATOM 2170 N N . GLY A 1 285 ? -29.093 -5.744 10.301 1.00 81.81 285 GLY A N 1
ATOM 2171 C CA . GLY A 1 285 ? -30.341 -5.721 11.063 1.00 81.81 285 GLY A CA 1
ATOM 2172 C C . GLY A 1 285 ? -30.135 -5.251 12.508 1.00 81.81 285 GLY A C 1
ATOM 2173 O O . GLY A 1 285 ? -29.529 -4.210 12.753 1.00 81.81 285 GLY A O 1
ATOM 2174 N N . LYS A 1 286 ? -30.637 -6.020 13.481 1.00 74.88 286 LYS A N 1
ATOM 2175 C CA . LYS A 1 286 ? -30.636 -5.640 14.908 1.00 74.88 286 LYS A CA 1
ATOM 2176 C C . LYS A 1 286 ? -29.268 -5.729 15.597 1.00 74.88 286 LYS A C 1
ATOM 2178 O O . LYS A 1 286 ? -29.143 -5.258 16.720 1.00 74.88 286 LYS A O 1
ATOM 2183 N N . THR A 1 287 ? -28.262 -6.341 14.970 1.00 77.81 287 THR A N 1
ATOM 2184 C CA . THR A 1 287 ? -26.906 -6.452 15.541 1.00 77.81 287 THR A CA 1
ATOM 2185 C C . THR A 1 287 ? -25.967 -5.353 15.054 1.00 77.81 287 THR A C 1
ATOM 2187 O O . THR A 1 287 ? -24.806 -5.339 15.444 1.00 77.81 287 THR A O 1
ATOM 2190 N N . THR A 1 288 ? -26.462 -4.429 14.229 1.00 85.00 288 THR A N 1
ATOM 2191 C CA . THR A 1 288 ? -25.663 -3.382 13.592 1.00 85.00 288 THR A CA 1
ATOM 2192 C C . THR A 1 288 ? -25.022 -2.443 14.617 1.00 85.00 288 THR A C 1
ATOM 2194 O O . THR A 1 288 ? -25.699 -1.916 15.499 1.00 85.00 288 THR A O 1
ATOM 2197 N N . ARG A 1 289 ? -23.716 -2.202 14.479 1.00 88.31 289 ARG A N 1
ATOM 2198 C CA . ARG A 1 289 ? -22.964 -1.190 15.232 1.00 88.31 289 ARG A CA 1
ATOM 2199 C C . ARG A 1 289 ? -22.269 -0.262 14.257 1.00 88.31 289 ARG A C 1
ATOM 2201 O O . ARG A 1 289 ? -21.577 -0.745 13.366 1.00 88.31 289 ARG A O 1
ATOM 2208 N N . ALA A 1 290 ? -22.425 1.041 14.453 1.00 90.00 290 ALA A N 1
ATOM 2209 C CA . ALA A 1 290 ? -21.785 2.043 13.622 1.00 90.00 290 ALA A CA 1
ATOM 2210 C C . ALA A 1 290 ? -21.099 3.114 14.468 1.00 90.00 290 ALA A C 1
ATOM 2212 O O . ALA A 1 290 ? 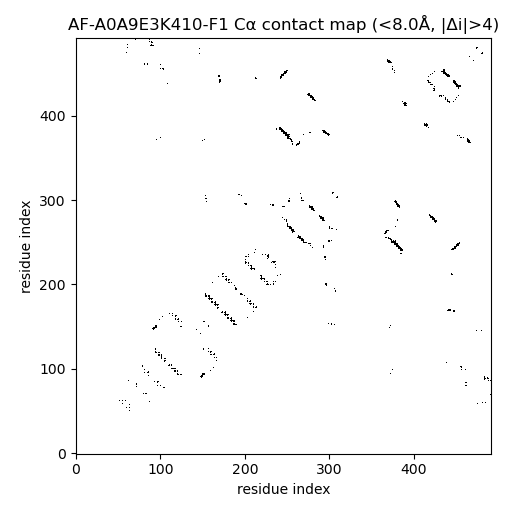-21.651 3.542 15.481 1.00 90.00 290 ALA A O 1
ATOM 2213 N N . TRP A 1 291 ? -19.895 3.519 14.072 1.00 93.94 291 TRP A N 1
ATOM 2214 C CA . TRP A 1 291 ? -19.129 4.551 14.771 1.00 93.94 291 TRP A CA 1
ATOM 2215 C C . TRP A 1 291 ? -18.142 5.252 13.824 1.00 93.94 291 TRP A C 1
ATOM 2217 O O . TRP A 1 291 ? -17.722 4.660 12.821 1.00 93.94 291 TRP A O 1
ATOM 2227 N N . PRO A 1 292 ? -17.782 6.518 14.106 1.00 92.88 292 PRO A N 1
ATOM 2228 C CA . PRO A 1 292 ? -16.745 7.218 13.359 1.00 92.88 292 PRO A CA 1
ATOM 2229 C C . PRO A 1 292 ? -15.360 6.656 13.694 1.00 92.88 292 PRO A C 1
ATOM 2231 O O . PRO A 1 292 ? -15.096 6.258 14.829 1.00 92.88 292 PRO A O 1
ATOM 2234 N N . LEU A 1 293 ? -14.466 6.659 12.710 1.00 95.94 293 LEU A N 1
ATOM 2235 C CA . LEU A 1 293 ? -13.072 6.261 12.895 1.00 95.94 293 LEU A CA 1
ATOM 2236 C C . LEU A 1 293 ? -12.194 7.454 13.288 1.00 95.94 293 LEU A C 1
ATOM 2238 O O . LEU A 1 293 ? -12.458 8.597 12.910 1.00 95.94 293 LEU A O 1
ATOM 2242 N N . THR A 1 294 ? -11.128 7.173 14.032 1.00 95.12 294 THR A N 1
ATOM 2243 C CA . THR A 1 294 ? -10.182 8.175 14.528 1.00 95.12 294 THR A CA 1
ATOM 2244 C C . THR A 1 294 ? -9.058 8.377 13.511 1.00 95.12 294 THR A C 1
ATOM 2246 O O . THR A 1 294 ? -8.455 7.384 13.104 1.00 95.12 294 THR A O 1
ATOM 2249 N N . PRO A 1 295 ? -8.730 9.617 13.100 1.00 95.56 295 PRO A N 1
ATOM 2250 C CA . PRO A 1 295 ? -7.554 9.880 12.273 1.00 95.56 295 PRO A CA 1
ATOM 2251 C C . PRO A 1 295 ? -6.281 9.418 12.987 1.00 95.56 295 PRO A C 1
ATOM 2253 O O . PRO A 1 295 ? -6.077 9.753 14.152 1.00 95.56 295 PRO A O 1
ATOM 2256 N N . ALA A 1 296 ? -5.451 8.657 12.282 1.00 95.88 296 ALA A N 1
ATOM 2257 C CA . ALA A 1 296 ? -4.280 7.980 12.828 1.00 95.88 296 ALA A CA 1
ATOM 2258 C C . ALA A 1 296 ? -2.965 8.370 12.146 1.00 95.88 296 ALA A C 1
ATOM 2260 O O . ALA A 1 296 ? -1.906 8.259 12.755 1.00 95.88 296 ALA A O 1
ATOM 2261 N N . ALA A 1 297 ? -3.023 8.798 10.884 1.00 95.00 297 ALA A N 1
ATOM 2262 C CA . ALA A 1 297 ? -1.866 9.307 10.160 1.00 95.00 297 ALA A CA 1
ATOM 2263 C C . ALA A 1 297 ? -2.279 10.262 9.040 1.00 95.00 297 ALA A C 1
ATOM 2265 O O . ALA A 1 297 ? -3.288 10.031 8.373 1.00 95.00 297 ALA A O 1
ATOM 2266 N N . ASP A 1 298 ? -1.461 11.287 8.810 1.00 93.81 298 ASP A N 1
ATOM 2267 C CA . ASP A 1 298 ? -1.530 12.196 7.663 1.00 93.81 298 ASP A CA 1
ATOM 2268 C C . ASP A 1 298 ? -0.274 11.995 6.807 1.00 93.81 298 ASP A C 1
ATOM 2270 O O . ASP A 1 298 ? 0.834 12.338 7.221 1.00 93.81 298 ASP A O 1
ATOM 2274 N N . ILE A 1 299 ? -0.445 11.431 5.612 1.00 94.19 299 ILE A N 1
ATOM 2275 C CA . ILE A 1 299 ? 0.669 11.031 4.746 1.00 94.19 299 ILE A CA 1
ATOM 2276 C C . ILE A 1 299 ? 1.385 12.248 4.149 1.00 94.19 299 ILE A C 1
ATOM 2278 O O . ILE A 1 299 ? 2.581 12.181 3.877 1.00 94.19 299 ILE A O 1
ATOM 2282 N N . TYR A 1 300 ? 0.705 13.388 3.987 1.00 90.75 300 TYR A N 1
ATOM 2283 C CA . TYR A 1 300 ? 1.370 14.619 3.559 1.00 90.75 300 TYR A CA 1
ATOM 2284 C C . TYR A 1 300 ? 2.279 15.173 4.654 1.00 90.75 300 TYR A C 1
ATOM 2286 O O . TYR A 1 300 ? 3.395 15.605 4.359 1.00 90.75 300 TYR A O 1
ATOM 2294 N N . THR A 1 301 ? 1.841 15.132 5.912 1.00 87.56 301 THR A N 1
ATOM 2295 C CA . THR A 1 301 ? 2.699 15.499 7.045 1.00 87.56 301 THR A CA 1
ATOM 2296 C C . THR A 1 301 ? 3.932 14.603 7.060 1.00 87.56 301 THR A C 1
ATOM 2298 O O . THR A 1 301 ? 5.038 15.126 7.016 1.00 87.56 301 THR A O 1
ATOM 2301 N N . GLN A 1 302 ? 3.749 13.282 6.964 1.00 86.62 302 GLN A N 1
ATOM 2302 C CA . GLN A 1 302 ? 4.859 12.321 6.899 1.00 86.62 302 GLN A CA 1
ATOM 2303 C C . GLN A 1 302 ? 5.819 12.594 5.728 1.00 86.62 302 GLN A C 1
ATOM 2305 O O . GLN A 1 302 ? 7.035 12.535 5.883 1.00 86.62 302 GLN A O 1
ATOM 2310 N N . ALA A 1 303 ? 5.302 12.960 4.553 1.00 85.88 303 ALA A N 1
ATOM 2311 C CA . ALA A 1 303 ? 6.139 13.300 3.406 1.00 85.88 303 ALA A CA 1
ATOM 2312 C C . ALA A 1 303 ? 6.896 14.628 3.577 1.00 85.88 303 ALA A C 1
ATOM 2314 O O . ALA A 1 303 ? 8.034 14.757 3.134 1.00 85.88 303 ALA A O 1
ATOM 2315 N N . SER A 1 304 ? 6.267 15.633 4.192 1.00 79.81 304 SER A N 1
ATOM 2316 C CA . SER A 1 304 ? 6.778 17.008 4.224 1.00 79.81 304 SER A CA 1
ATOM 2317 C C . SER A 1 304 ? 7.642 17.341 5.439 1.00 79.81 304 SER A C 1
ATOM 2319 O O . SER A 1 304 ? 8.458 18.255 5.339 1.00 79.81 304 SER A O 1
ATOM 2321 N N . THR A 1 305 ? 7.516 16.619 6.558 1.00 71.75 305 THR A N 1
ATOM 2322 C CA . THR A 1 305 ? 8.330 16.831 7.771 1.00 71.75 305 THR A CA 1
ATOM 2323 C C . THR A 1 305 ? 9.665 16.083 7.747 1.00 71.75 305 THR A C 1
ATOM 2325 O O . THR A 1 305 ? 10.525 16.330 8.594 1.00 71.75 305 THR A O 1
ATOM 2328 N N . ARG A 1 306 ? 9.882 15.204 6.761 1.00 64.31 306 ARG A N 1
ATOM 2329 C CA . ARG A 1 306 ? 11.061 14.334 6.652 1.00 64.31 306 ARG A CA 1
ATOM 2330 C C . ARG A 1 306 ? 12.064 14.825 5.606 1.00 64.31 306 ARG A C 1
ATOM 2332 O O . ARG A 1 306 ? 11.695 15.351 4.560 1.00 64.31 306 ARG A O 1
ATOM 2339 N N . GLY A 1 307 ? 13.359 14.646 5.891 1.00 51.12 307 GLY A N 1
ATOM 2340 C CA . GLY A 1 307 ? 14.448 14.911 4.938 1.00 51.12 307 GLY A CA 1
ATOM 2341 C C . GLY A 1 307 ? 14.871 16.379 4.786 1.00 51.12 307 GLY A C 1
ATOM 2342 O O . GLY A 1 307 ? 15.245 16.779 3.688 1.00 51.12 307 GLY A O 1
ATOM 2343 N N . GLY A 1 308 ? 14.775 17.201 5.841 1.00 45.22 308 GLY A N 1
ATOM 2344 C CA . GLY A 1 308 ? 15.323 18.573 5.870 1.00 45.22 308 GLY A CA 1
ATOM 2345 C C . GLY A 1 308 ? 14.576 19.625 5.029 1.00 45.22 308 GLY A C 1
ATOM 2346 O O . GLY A 1 308 ? 14.869 20.815 5.110 1.00 45.22 308 GLY A O 1
ATOM 2347 N N . ARG A 1 309 ? 13.560 19.235 4.248 1.00 52.38 309 ARG A N 1
ATOM 2348 C CA . ARG A 1 309 ? 12.877 20.133 3.291 1.00 52.38 309 ARG A CA 1
ATOM 2349 C C . ARG A 1 309 ? 11.763 20.988 3.895 1.00 52.38 309 ARG A C 1
ATOM 2351 O O . ARG A 1 309 ? 11.337 21.954 3.264 1.00 52.38 309 ARG A O 1
ATOM 2358 N N . ALA A 1 310 ? 11.327 20.674 5.114 1.00 39.31 310 ALA A N 1
ATOM 2359 C CA . ALA A 1 310 ? 10.250 21.378 5.811 1.00 39.31 310 ALA A CA 1
ATOM 2360 C C . ALA A 1 310 ? 10.588 22.841 6.168 1.00 39.31 310 ALA A C 1
ATOM 2362 O O . ALA A 1 310 ? 9.680 23.632 6.417 1.00 39.31 310 ALA A O 1
ATOM 2363 N N . ILE A 1 311 ? 11.874 23.220 6.207 1.00 34.50 311 ILE A N 1
ATOM 2364 C CA . ILE A 1 311 ? 12.313 24.513 6.768 1.00 34.50 311 ILE A CA 1
ATOM 2365 C C . ILE A 1 311 ? 13.017 25.427 5.742 1.00 34.50 311 ILE A C 1
ATOM 2367 O O . ILE A 1 311 ? 12.926 26.651 5.864 1.00 34.50 311 ILE A O 1
ATOM 2371 N N . ASP A 1 312 ? 13.589 24.899 4.656 1.00 33.72 312 ASP A N 1
ATOM 2372 C CA . ASP A 1 312 ? 14.310 25.734 3.679 1.00 33.72 312 ASP A CA 1
ATOM 2373 C C . ASP A 1 312 ? 13.415 26.470 2.671 1.00 33.72 312 ASP A C 1
ATOM 2375 O O . ASP A 1 312 ? 13.802 27.527 2.168 1.00 33.72 312 ASP A O 1
ATOM 2379 N N . GLY A 1 313 ? 12.210 25.969 2.377 1.00 39.47 313 GLY A N 1
ATOM 2380 C CA . GLY A 1 313 ? 11.290 26.615 1.427 1.00 39.47 313 GLY A CA 1
ATOM 2381 C C . GLY A 1 313 ? 10.669 27.912 1.961 1.00 39.47 313 GLY A C 1
ATOM 2382 O O . GLY A 1 313 ? 10.545 28.898 1.235 1.00 39.47 313 GLY A O 1
ATOM 2383 N N . VAL A 1 314 ? 10.337 27.951 3.255 1.00 37.91 314 VAL A N 1
ATOM 2384 C CA . VAL A 1 314 ? 9.696 29.117 3.893 1.00 37.91 314 VAL A CA 1
ATOM 2385 C C . VAL A 1 314 ? 10.721 30.197 4.260 1.00 37.91 314 VAL A C 1
ATOM 2387 O O . VAL A 1 314 ? 10.407 31.389 4.197 1.00 37.91 314 VAL A O 1
ATOM 2390 N N . LEU A 1 315 ? 11.963 29.812 4.578 1.00 37.16 315 LEU A N 1
ATOM 2391 C CA . LEU A 1 315 ? 13.041 30.763 4.864 1.00 37.16 315 LEU A CA 1
ATOM 2392 C C . LEU A 1 315 ? 13.707 31.302 3.583 1.00 37.16 315 LEU A C 1
ATOM 2394 O O . LEU A 1 315 ? 13.959 32.506 3.512 1.00 37.16 315 LEU A O 1
ATOM 2398 N N . ASN A 1 316 ? 13.873 30.496 2.521 1.00 41.38 316 ASN A N 1
ATOM 2399 C CA . ASN A 1 316 ? 14.368 31.003 1.229 1.00 41.38 316 ASN A CA 1
ATOM 2400 C C . ASN A 1 316 ? 13.305 31.747 0.407 1.00 41.38 316 ASN A C 1
ATOM 2402 O O . ASN A 1 316 ? 13.658 32.639 -0.365 1.00 41.38 316 ASN A O 1
ATOM 2406 N N . GLY A 1 317 ? 12.012 31.462 0.602 1.00 37.34 317 GLY A N 1
ATOM 2407 C CA . GLY A 1 317 ? 10.920 32.206 -0.039 1.00 37.34 317 GLY A CA 1
ATOM 2408 C C . GLY A 1 317 ? 10.880 33.689 0.359 1.00 37.34 317 GLY A C 1
ATOM 2409 O O . GLY A 1 317 ? 10.506 34.538 -0.448 1.00 37.34 317 GLY A O 1
ATOM 2410 N N . LYS A 1 318 ? 11.355 34.036 1.565 1.00 34.44 318 LYS A N 1
ATOM 2411 C CA . LYS A 1 318 ? 11.517 35.438 1.999 1.00 34.44 318 LYS A CA 1
ATOM 2412 C C . LYS A 1 318 ? 12.810 36.094 1.490 1.00 34.44 318 LYS A C 1
ATOM 2414 O O . LYS A 1 318 ? 12.871 37.320 1.437 1.00 34.44 318 LYS A O 1
ATOM 2419 N N . ALA A 1 319 ? 13.811 35.313 1.077 1.00 35.69 319 ALA A N 1
ATOM 2420 C CA . ALA A 1 319 ? 15.059 35.823 0.505 1.00 35.69 319 ALA A CA 1
ATOM 2421 C C . ALA A 1 319 ? 14.977 36.007 -1.024 1.00 35.69 319 ALA A C 1
ATOM 2423 O O . ALA A 1 319 ? 15.454 37.013 -1.548 1.00 35.69 319 ALA A O 1
ATOM 2424 N N . GLN A 1 320 ? 14.301 35.107 -1.747 1.00 35.81 320 GLN A N 1
ATOM 2425 C CA . GLN A 1 320 ? 14.148 35.216 -3.206 1.00 35.81 320 GLN A CA 1
ATOM 2426 C C . GLN A 1 320 ? 13.185 36.332 -3.637 1.00 35.81 320 GLN A C 1
ATOM 2428 O O . GLN A 1 320 ? 13.354 36.892 -4.719 1.00 35.81 320 GLN A O 1
ATOM 2433 N N . PHE A 1 321 ? 12.268 36.766 -2.764 1.00 34.66 321 PHE A N 1
ATOM 2434 C CA . PHE A 1 321 ? 11.430 37.944 -3.026 1.00 34.66 321 PHE A CA 1
ATOM 2435 C C . PHE A 1 321 ? 12.202 39.280 -2.965 1.00 34.66 321 PHE A C 1
ATOM 2437 O O . PHE A 1 321 ? 11.663 40.318 -3.338 1.00 34.66 321 PHE A O 1
ATOM 2444 N N . ARG A 1 322 ? 13.479 39.280 -2.541 1.00 33.78 322 ARG A N 1
ATOM 2445 C CA . ARG A 1 322 ? 14.369 40.456 -2.609 1.00 33.78 322 ARG A CA 1
ATOM 2446 C C . ARG A 1 322 ? 15.325 40.457 -3.808 1.00 33.78 322 ARG A C 1
ATOM 2448 O O . ARG A 1 322 ? 16.000 41.455 -4.015 1.00 33.78 322 ARG A O 1
ATOM 2455 N N . SER A 1 323 ? 15.331 39.407 -4.633 1.00 35.94 323 SER A N 1
ATOM 2456 C CA . SER A 1 323 ? 16.087 39.363 -5.899 1.00 35.94 323 SER A CA 1
ATOM 2457 C C . SER A 1 323 ? 15.208 39.614 -7.138 1.00 35.94 323 SER A C 1
ATOM 2459 O O . SER A 1 323 ? 15.657 39.420 -8.264 1.00 35.94 323 SER A O 1
ATOM 2461 N N . GLY A 1 324 ? 13.952 40.029 -6.945 1.00 30.05 324 GLY A N 1
ATOM 2462 C CA . GLY A 1 324 ? 12.984 40.327 -8.007 1.00 30.05 324 GLY A CA 1
ATOM 2463 C C . GLY A 1 324 ? 12.793 41.821 -8.276 1.00 30.05 324 GLY A C 1
ATOM 2464 O O . GLY A 1 324 ? 11.703 42.222 -8.670 1.00 30.05 324 GLY A O 1
ATOM 2465 N N . LEU A 1 325 ? 13.810 42.649 -8.010 1.00 30.14 325 LEU A N 1
ATOM 2466 C CA . LEU A 1 325 ? 13.754 44.110 -8.174 1.00 30.14 325 LEU A CA 1
ATOM 2467 C C . LEU A 1 325 ? 14.817 44.658 -9.139 1.00 30.14 325 LEU A C 1
ATOM 2469 O O . LEU A 1 325 ? 15.127 45.840 -9.114 1.00 30.14 325 LEU A O 1
ATOM 2473 N N . GLU A 1 326 ? 15.323 43.817 -10.039 1.00 35.28 326 GLU A N 1
ATOM 2474 C CA . GLU A 1 326 ? 16.102 44.253 -11.200 1.00 35.28 326 GLU A CA 1
ATOM 2475 C C . GLU A 1 326 ? 15.692 43.440 -12.423 1.00 35.28 326 GLU A C 1
ATOM 2477 O O . GLU A 1 326 ? 16.316 42.446 -12.773 1.00 35.28 326 GLU A O 1
ATOM 2482 N N . THR A 1 327 ? 14.570 43.812 -13.035 1.00 35.09 327 THR A N 1
ATOM 2483 C CA . THR A 1 327 ? 14.334 43.734 -14.493 1.00 35.09 327 THR A CA 1
ATOM 2484 C C . THR A 1 327 ? 12.974 44.351 -14.813 1.00 35.09 327 THR A C 1
ATOM 2486 O O . THR A 1 327 ? 12.127 43.781 -15.496 1.00 35.09 327 THR A O 1
ATOM 2489 N N . THR A 1 328 ? 12.760 45.573 -14.322 1.00 27.77 328 THR A N 1
ATOM 2490 C CA . THR A 1 328 ? 11.756 46.449 -14.920 1.00 27.77 328 THR A CA 1
ATOM 2491 C C . THR A 1 328 ? 12.413 47.167 -16.094 1.00 27.77 328 THR A C 1
ATOM 2493 O O . THR A 1 328 ? 13.375 47.911 -15.926 1.00 27.77 328 THR A O 1
ATOM 2496 N N . SER A 1 329 ? 11.823 46.954 -17.266 1.00 24.73 329 SER A N 1
ATOM 2497 C CA . SER A 1 329 ? 12.060 47.602 -18.560 1.00 24.73 329 SER A CA 1
ATOM 2498 C C . SER A 1 329 ? 13.005 46.883 -19.534 1.00 24.73 329 SER A C 1
ATOM 2500 O O . SER A 1 329 ? 14.222 47.027 -19.547 1.00 24.73 329 SER A O 1
ATOM 2502 N N . MET A 1 330 ? 12.366 46.134 -20.437 1.00 32.78 330 MET A N 1
ATOM 2503 C CA . MET A 1 330 ? 12.751 46.105 -21.845 1.00 32.78 330 MET A CA 1
ATOM 2504 C C . MET A 1 330 ? 12.929 47.539 -22.354 1.00 32.78 330 MET A C 1
ATOM 2506 O O . MET A 1 330 ? 12.005 48.334 -22.196 1.00 32.78 330 MET A O 1
ATOM 2510 N N . LEU A 1 331 ? 14.053 47.826 -23.010 1.00 25.27 331 LEU A N 1
ATOM 2511 C CA . LEU A 1 331 ? 14.145 48.526 -24.299 1.00 25.27 331 LEU A CA 1
ATOM 2512 C C . LEU A 1 331 ? 15.624 48.706 -24.683 1.00 25.27 331 LEU A C 1
ATOM 2514 O O . LEU A 1 331 ? 16.474 48.916 -23.828 1.00 25.27 331 LEU A O 1
ATOM 2518 N N . ALA A 1 332 ? 15.869 48.688 -25.994 1.00 24.88 332 ALA A N 1
ATOM 2519 C CA . ALA A 1 332 ? 17.093 49.086 -26.692 1.00 24.88 332 ALA A CA 1
ATOM 2520 C C . ALA A 1 332 ? 18.169 48.001 -26.928 1.00 24.88 332 ALA A C 1
ATOM 2522 O O . ALA A 1 332 ? 19.184 47.882 -26.251 1.00 24.88 332 ALA A O 1
ATOM 2523 N N . THR A 1 333 ? 17.974 47.280 -28.037 1.00 36.56 333 THR A N 1
ATOM 2524 C CA . THR A 1 333 ? 18.934 47.242 -29.159 1.00 36.56 333 THR A CA 1
ATOM 2525 C C . THR A 1 333 ? 19.963 48.387 -29.161 1.00 36.56 333 THR A C 1
ATOM 2527 O O . THR A 1 333 ? 19.600 49.524 -28.862 1.00 36.56 333 THR A O 1
ATOM 2530 N N . THR A 1 334 ? 21.177 48.107 -29.673 1.00 33.25 334 THR A N 1
ATOM 2531 C CA . THR A 1 334 ? 22.389 48.973 -29.759 1.00 33.25 334 THR A CA 1
ATOM 2532 C C . THR A 1 334 ? 23.138 49.021 -28.417 1.00 33.25 334 THR A C 1
ATOM 2534 O O . THR A 1 334 ? 22.629 49.552 -27.450 1.00 33.25 334 THR A O 1
ATOM 2537 N N . VAL A 1 335 ? 24.327 48.450 -28.217 1.00 28.89 335 VAL A N 1
ATOM 2538 C CA . VAL A 1 335 ? 25.585 48.643 -28.946 1.00 28.89 335 VAL A CA 1
ATOM 2539 C C . VAL A 1 335 ? 26.482 47.430 -28.651 1.00 28.89 335 VAL A C 1
ATOM 2541 O O . VAL A 1 335 ? 26.962 47.251 -27.534 1.00 28.89 335 VAL A O 1
ATOM 2544 N N . GLY A 1 336 ? 26.740 46.600 -29.659 1.00 36.22 336 GLY A N 1
ATOM 2545 C CA . GLY A 1 336 ? 27.993 45.855 -29.699 1.00 36.22 336 GLY A CA 1
ATOM 2546 C C . GLY A 1 336 ? 29.061 46.800 -30.229 1.00 36.22 336 GLY A C 1
ATOM 2547 O O . GLY A 1 336 ? 28.931 47.182 -31.384 1.00 36.22 336 GLY A O 1
ATOM 2548 N N . THR A 1 337 ? 30.041 47.192 -29.396 1.00 30.97 337 THR A N 1
ATOM 2549 C CA . THR A 1 337 ? 31.382 47.694 -29.806 1.00 30.97 337 THR A CA 1
ATOM 2550 C C . THR A 1 337 ? 32.306 48.175 -28.672 1.00 30.97 337 THR A C 1
ATOM 2552 O O . THR A 1 337 ? 33.465 48.436 -28.964 1.00 30.97 337 THR A O 1
ATOM 2555 N N . SER A 1 338 ? 31.921 48.258 -27.392 1.00 30.30 338 SER A N 1
ATOM 2556 C CA . SER A 1 338 ? 32.760 48.964 -26.390 1.00 30.30 338 SER A CA 1
ATOM 2557 C C . SER A 1 338 ? 33.423 48.123 -25.286 1.00 30.30 338 SER A C 1
ATOM 2559 O O . SER A 1 338 ? 33.925 48.696 -24.326 1.00 30.30 338 SER A O 1
ATOM 2561 N N . PHE A 1 339 ? 33.518 46.793 -25.415 1.00 30.58 339 PHE A N 1
ATOM 2562 C CA . PHE A 1 339 ? 34.316 45.975 -24.473 1.00 30.58 339 PHE A CA 1
ATOM 2563 C C . PHE A 1 339 ? 35.577 45.345 -25.093 1.00 30.58 339 PHE A C 1
ATOM 2565 O O . PHE A 1 339 ? 36.402 44.771 -24.390 1.00 30.58 339 PHE A O 1
ATOM 2572 N N . ALA A 1 340 ? 35.768 45.486 -26.409 1.00 34.84 340 ALA A N 1
ATOM 2573 C CA . ALA A 1 340 ? 36.882 44.878 -27.143 1.00 34.84 340 ALA A CA 1
ATOM 2574 C C . ALA A 1 340 ? 38.125 45.785 -27.288 1.00 34.84 340 ALA A C 1
ATOM 2576 O O . ALA A 1 340 ? 39.108 45.367 -27.892 1.00 34.84 340 ALA A O 1
ATOM 2577 N N . GLN A 1 341 ? 38.111 47.010 -26.749 1.00 37.06 341 GLN A N 1
ATOM 2578 C CA . GLN A 1 341 ? 39.198 47.988 -26.936 1.00 37.06 341 GLN A CA 1
ATOM 2579 C C . GLN A 1 341 ? 39.973 48.368 -25.666 1.00 37.06 341 GLN A C 1
ATOM 2581 O O . GLN A 1 341 ? 40.919 49.144 -25.761 1.00 37.06 341 GLN A O 1
ATOM 2586 N N . GLN A 1 342 ? 39.655 47.800 -24.498 1.00 36.97 342 GLN A N 1
ATOM 2587 C CA . GLN A 1 342 ? 40.320 48.164 -23.237 1.00 36.97 342 GLN A CA 1
ATOM 2588 C C . GLN A 1 342 ? 41.170 47.038 -22.629 1.00 36.97 342 GLN A C 1
ATOM 2590 O O . GLN A 1 342 ? 41.283 46.939 -21.418 1.00 36.97 342 GLN A O 1
ATOM 2595 N N . MET A 1 343 ? 41.783 46.190 -23.455 1.00 28.45 343 MET A N 1
ATOM 2596 C CA . MET A 1 343 ? 42.891 45.316 -23.040 1.00 28.45 343 MET A CA 1
ATOM 2597 C C . MET A 1 343 ? 43.777 45.022 -24.259 1.00 28.45 343 MET A C 1
ATOM 2599 O O . MET A 1 343 ? 43.710 43.955 -24.865 1.00 28.45 343 MET A O 1
ATOM 2603 N N . GLY A 1 344 ? 44.570 46.010 -24.674 1.00 29.56 344 GLY A N 1
ATOM 2604 C CA . GLY A 1 344 ? 45.640 45.815 -25.649 1.00 29.56 344 GLY A CA 1
ATOM 2605 C C . GLY A 1 344 ? 46.931 45.388 -24.950 1.00 29.56 344 GLY A C 1
ATOM 2606 O O . GLY A 1 344 ? 47.404 46.102 -24.071 1.00 29.56 344 GLY A O 1
ATOM 2607 N N . GLY A 1 345 ? 47.519 44.260 -25.360 1.00 25.83 345 GLY A N 1
ATOM 2608 C CA . GLY A 1 345 ? 48.892 43.908 -24.984 1.00 25.83 345 GLY A CA 1
ATOM 2609 C C . GLY A 1 345 ? 49.228 42.418 -25.063 1.00 25.83 345 GLY A C 1
ATOM 2610 O O . GLY A 1 345 ? 48.999 41.691 -24.108 1.00 25.83 345 GLY A O 1
ATOM 2611 N N . ASN A 1 346 ? 49.797 42.003 -26.201 1.00 33.31 346 ASN A N 1
ATOM 2612 C CA . ASN A 1 346 ? 50.650 40.826 -26.438 1.00 33.31 346 ASN A CA 1
ATOM 2613 C C . ASN A 1 346 ? 50.472 39.568 -25.561 1.00 33.31 346 ASN A C 1
ATOM 2615 O O . ASN A 1 346 ? 51.049 39.461 -24.484 1.00 33.31 346 ASN A O 1
ATOM 2619 N N . SER A 1 347 ? 49.896 38.515 -26.147 1.00 31.02 347 SER A N 1
ATOM 2620 C CA . SER A 1 347 ? 50.429 37.156 -25.972 1.00 31.02 347 SER A CA 1
ATOM 2621 C C . SER A 1 347 ? 49.949 36.251 -27.105 1.00 31.02 347 SER A C 1
ATOM 2623 O O . SER A 1 347 ? 48.858 35.683 -27.083 1.00 31.02 347 SER A O 1
ATOM 2625 N N . LEU A 1 348 ? 50.807 36.116 -28.114 1.00 33.28 348 LEU A N 1
ATOM 2626 C CA . LEU A 1 348 ? 50.774 35.076 -29.140 1.00 33.28 348 LEU A CA 1
ATOM 2627 C C . LEU A 1 348 ? 51.157 33.717 -28.509 1.00 33.28 348 LEU A C 1
ATOM 2629 O O . LEU A 1 348 ? 52.130 33.094 -28.912 1.00 33.28 348 LEU A O 1
ATOM 2633 N N . TYR A 1 349 ? 50.436 33.299 -27.464 1.00 31.36 349 TYR A N 1
ATOM 2634 C CA . TYR A 1 349 ? 50.660 32.050 -26.725 1.00 31.36 349 TYR A CA 1
ATOM 2635 C C . TYR A 1 349 ? 49.365 31.574 -26.040 1.00 31.36 349 TYR A C 1
ATOM 2637 O O . TYR A 1 349 ? 49.318 31.323 -24.841 1.00 31.36 349 TYR A O 1
ATOM 2645 N N . MET A 1 350 ? 48.263 31.468 -26.790 1.00 31.23 350 MET A N 1
ATOM 2646 C CA . MET A 1 350 ? 47.071 30.749 -26.306 1.00 31.23 350 MET A CA 1
ATOM 2647 C C . MET A 1 350 ? 46.220 30.132 -27.427 1.00 31.23 350 MET A C 1
ATOM 2649 O O . MET A 1 350 ? 45.002 30.010 -27.320 1.00 31.23 350 MET A O 1
ATOM 2653 N N . GLN A 1 351 ? 46.865 29.687 -28.507 1.00 31.89 351 GLN A N 1
ATOM 2654 C CA . GLN A 1 351 ? 46.288 28.702 -29.425 1.00 31.89 351 GLN A CA 1
ATOM 2655 C C . GLN A 1 351 ? 46.566 27.310 -28.837 1.00 31.89 351 GLN A C 1
ATOM 2657 O O . GLN A 1 351 ? 47.591 26.704 -29.125 1.00 31.89 351 GLN A O 1
ATOM 2662 N N . GLY A 1 352 ? 45.712 26.829 -27.927 1.00 32.38 352 GLY A N 1
ATOM 2663 C CA . GLY A 1 352 ? 45.884 25.468 -27.397 1.00 32.38 352 GLY A CA 1
ATOM 2664 C C . GLY A 1 352 ? 44.995 25.007 -26.240 1.00 32.38 352 GLY A C 1
ATOM 2665 O O . GLY A 1 352 ? 44.880 23.805 -26.047 1.00 32.38 352 GLY A O 1
ATOM 2666 N N . ALA A 1 353 ? 44.329 25.889 -25.484 1.00 29.84 353 ALA A N 1
ATOM 2667 C CA . ALA A 1 353 ? 43.619 25.451 -24.265 1.00 29.84 353 ALA A CA 1
ATOM 2668 C C . ALA A 1 353 ? 42.279 26.161 -23.978 1.00 29.84 353 ALA A C 1
ATOM 2670 O O . ALA A 1 353 ? 41.788 26.123 -22.856 1.00 29.84 353 ALA A O 1
ATOM 2671 N N . GLY A 1 354 ? 41.669 26.811 -24.975 1.00 28.11 354 GLY A N 1
ATOM 2672 C CA . GLY A 1 354 ? 40.521 27.708 -24.753 1.00 28.11 354 GLY A CA 1
ATOM 2673 C C . GLY A 1 354 ? 39.175 27.282 -25.345 1.00 28.11 354 GLY A C 1
ATOM 2674 O O . GLY A 1 354 ? 38.207 28.014 -25.186 1.00 28.11 354 GLY A O 1
ATOM 2675 N N . ALA A 1 355 ? 39.086 26.135 -26.029 1.00 31.09 355 ALA A N 1
ATOM 2676 C CA . ALA A 1 355 ? 37.876 25.725 -26.760 1.00 31.09 355 ALA A CA 1
ATOM 2677 C C . ALA A 1 355 ? 37.303 24.354 -26.342 1.00 31.09 355 ALA A C 1
ATOM 2679 O O . ALA A 1 355 ? 36.491 23.794 -27.071 1.00 31.09 355 ALA A O 1
ATOM 2680 N N . LEU A 1 356 ? 37.685 23.812 -25.174 1.00 31.81 356 LEU A N 1
ATOM 2681 C CA . LEU A 1 356 ? 37.166 22.517 -24.691 1.00 31.81 356 LEU A CA 1
ATOM 2682 C C . LEU A 1 356 ? 36.233 22.607 -23.468 1.00 31.81 356 LEU A C 1
ATOM 2684 O O . LEU A 1 356 ? 35.597 21.621 -23.120 1.00 31.81 356 LEU A O 1
ATOM 2688 N N . ILE A 1 357 ? 36.092 23.769 -22.822 1.00 35.53 357 ILE A N 1
ATOM 2689 C CA . ILE A 1 357 ? 35.308 23.881 -21.569 1.00 35.53 357 ILE A CA 1
ATOM 2690 C C . ILE A 1 357 ? 33.951 24.588 -21.777 1.00 35.53 357 ILE A C 1
ATOM 2692 O O . ILE A 1 357 ? 33.023 24.415 -20.989 1.00 35.53 357 ILE A O 1
ATOM 2696 N N . GLY A 1 358 ? 33.764 25.311 -22.887 1.00 27.80 358 GLY A N 1
ATOM 2697 C CA . GLY A 1 358 ? 32.533 26.071 -23.158 1.00 27.80 358 GLY A CA 1
ATOM 2698 C C . GLY A 1 358 ? 31.364 25.281 -23.765 1.00 27.80 358 GLY A C 1
ATOM 2699 O O . GLY A 1 358 ? 30.232 25.759 -23.725 1.00 27.80 358 GLY A O 1
ATOM 2700 N N . MET A 1 359 ? 31.603 24.083 -24.315 1.00 27.98 359 MET A N 1
ATOM 2701 C CA . MET A 1 359 ? 30.565 23.275 -24.987 1.00 27.98 359 MET A CA 1
ATOM 2702 C C . MET A 1 359 ? 30.055 22.094 -24.138 1.00 27.98 359 MET A C 1
ATOM 2704 O O . MET A 1 359 ? 29.047 21.485 -24.482 1.00 27.98 359 MET A O 1
ATOM 2708 N N . LEU A 1 360 ? 30.687 21.811 -22.992 1.00 34.81 360 LEU A N 1
ATOM 2709 C CA . LEU A 1 360 ? 30.318 20.706 -22.092 1.00 34.81 360 LEU A CA 1
ATOM 2710 C C . LEU A 1 360 ? 29.437 21.122 -20.897 1.00 34.81 360 LEU A C 1
ATOM 2712 O O . LEU A 1 360 ? 28.998 20.261 -20.144 1.00 34.81 360 LEU A O 1
ATOM 2716 N N . SER A 1 361 ? 29.126 22.410 -20.715 1.00 32.81 361 SER A N 1
ATOM 2717 C CA . SER A 1 361 ? 28.389 22.908 -19.534 1.00 32.81 361 SER A CA 1
ATOM 2718 C C . SER A 1 361 ? 26.930 23.324 -19.790 1.00 32.81 361 SER A C 1
ATOM 2720 O O . SER A 1 361 ? 26.246 23.761 -18.864 1.00 32.81 361 SER A O 1
ATOM 2722 N N . LYS A 1 362 ? 26.412 23.164 -21.020 1.00 31.75 362 LYS A N 1
ATOM 2723 C CA . LYS A 1 362 ? 25.022 23.520 -21.392 1.00 31.75 362 LYS A CA 1
ATOM 2724 C C . LYS A 1 362 ? 24.058 22.339 -21.543 1.00 31.75 362 LYS A C 1
ATOM 2726 O O . LYS A 1 362 ? 22.927 22.537 -21.978 1.00 31.75 362 LYS A O 1
ATOM 2731 N N . SER A 1 363 ? 24.441 21.115 -21.195 1.00 45.22 363 SER A N 1
ATOM 2732 C CA . SER A 1 363 ? 23.526 19.970 -21.272 1.00 45.22 363 SER A CA 1
ATOM 2733 C C . SER A 1 363 ? 23.640 19.074 -20.047 1.00 45.22 363 SER A C 1
ATOM 2735 O O . SER A 1 363 ? 24.715 18.591 -19.723 1.00 45.22 363 SER A O 1
ATOM 2737 N N . VAL A 1 364 ? 22.478 18.850 -19.424 1.00 45.91 364 VAL A N 1
ATOM 2738 C CA . VAL A 1 364 ? 22.205 18.021 -18.239 1.00 45.91 364 VAL A CA 1
ATOM 2739 C C . VAL A 1 364 ? 22.542 18.685 -16.897 1.00 45.91 364 VAL A C 1
ATOM 2741 O O . VAL A 1 364 ? 23.452 18.280 -16.182 1.00 45.91 364 VAL A O 1
ATOM 2744 N N . ARG A 1 365 ? 21.738 19.686 -16.510 1.00 49.41 365 ARG A N 1
ATOM 2745 C CA . ARG A 1 365 ? 21.486 19.924 -15.081 1.00 49.41 365 ARG A CA 1
ATOM 2746 C C . ARG A 1 365 ? 20.345 18.991 -14.651 1.00 49.41 365 ARG A C 1
ATOM 2748 O O . ARG A 1 365 ? 19.339 18.968 -15.363 1.00 49.41 365 ARG A O 1
ATOM 2755 N N . PRO A 1 366 ? 20.522 18.197 -13.584 1.00 55.44 366 PRO A N 1
ATOM 2756 C CA . PRO A 1 366 ? 19.540 17.207 -13.170 1.00 55.44 366 PRO A CA 1
ATOM 2757 C C . PRO A 1 366 ? 18.215 17.869 -12.757 1.00 55.44 366 PRO A C 1
ATOM 2759 O O . PRO A 1 366 ? 18.211 18.786 -11.937 1.00 55.44 366 PRO A O 1
ATOM 2762 N N . THR A 1 367 ? 17.113 17.453 -13.383 1.00 62.81 367 THR A N 1
ATOM 2763 C CA . THR A 1 367 ? 15.747 17.863 -13.017 1.00 62.81 367 THR A CA 1
ATOM 2764 C C . THR A 1 367 ? 15.276 16.947 -11.909 1.00 62.81 367 THR A C 1
ATOM 2766 O O . THR A 1 367 ? 15.351 15.734 -12.096 1.00 62.81 367 THR A O 1
ATOM 2769 N N . ALA A 1 368 ? 14.741 17.490 -10.818 1.00 73.69 368 ALA A N 1
ATOM 2770 C CA . ALA A 1 368 ? 14.420 16.662 -9.667 1.00 73.69 368 ALA A CA 1
ATOM 2771 C C . ALA A 1 368 ? 13.455 15.517 -10.032 1.00 73.69 368 ALA A C 1
ATOM 2773 O O . ALA A 1 368 ? 12.478 15.716 -10.757 1.00 73.69 368 ALA A O 1
ATOM 2774 N N . ASP A 1 369 ? 13.748 14.316 -9.533 1.00 78.12 369 ASP A N 1
ATOM 2775 C CA . ASP A 1 369 ? 12.910 13.137 -9.739 1.00 78.12 369 ASP A CA 1
ATOM 2776 C C . ASP A 1 369 ? 11.530 13.367 -9.109 1.00 78.12 369 ASP A C 1
ATOM 2778 O O . ASP A 1 369 ? 11.426 13.637 -7.918 1.00 78.12 369 ASP A O 1
ATOM 2782 N N . VAL A 1 370 ? 10.466 13.295 -9.904 1.00 85.75 370 VAL A N 1
ATOM 2783 C CA . VAL A 1 370 ? 9.082 13.467 -9.431 1.00 85.75 370 VAL A CA 1
ATOM 2784 C C . VAL A 1 370 ? 8.261 12.192 -9.574 1.00 85.75 370 VAL A C 1
ATOM 2786 O O . VAL A 1 370 ? 7.037 12.235 -9.444 1.00 85.75 370 VAL A O 1
ATOM 2789 N N . ARG A 1 371 ? 8.912 11.044 -9.812 1.00 89.88 371 ARG A N 1
ATOM 2790 C CA . ARG A 1 371 ? 8.246 9.743 -9.711 1.00 89.88 371 ARG A CA 1
ATOM 2791 C C . ARG A 1 371 ? 7.661 9.583 -8.317 1.00 89.88 371 ARG A C 1
ATOM 2793 O O . ARG A 1 371 ? 8.310 9.921 -7.324 1.00 89.88 371 ARG A O 1
ATOM 2800 N N . MET A 1 372 ? 6.431 9.094 -8.231 1.00 92.38 372 MET A N 1
ATOM 2801 C CA . MET A 1 372 ? 5.708 9.011 -6.963 1.00 92.38 372 MET A CA 1
ATOM 2802 C C . MET A 1 372 ? 4.668 7.901 -6.968 1.00 92.38 372 MET A C 1
ATOM 2804 O O . MET A 1 372 ? 4.084 7.590 -8.008 1.00 92.38 372 MET A O 1
ATOM 2808 N N . TRP A 1 373 ? 4.377 7.377 -5.785 1.00 95.94 373 TRP A N 1
ATOM 2809 C CA . TRP A 1 373 ? 3.255 6.485 -5.553 1.00 95.94 373 TRP A CA 1
ATOM 2810 C C . TRP A 1 373 ? 1.951 7.287 -5.423 1.00 95.94 373 TRP A C 1
ATOM 2812 O O . TRP A 1 373 ? 1.494 7.653 -4.342 1.00 95.94 373 TRP A O 1
ATOM 2822 N N . ASP A 1 374 ? 1.347 7.568 -6.577 1.00 94.44 374 ASP A N 1
ATOM 2823 C CA . ASP A 1 374 ? 0.144 8.395 -6.759 1.00 94.44 374 ASP A CA 1
ATOM 2824 C C . ASP A 1 374 ? -1.137 7.838 -6.132 1.00 94.44 374 ASP A C 1
ATOM 2826 O O . ASP A 1 374 ? -2.089 8.581 -5.901 1.00 94.44 374 ASP A O 1
ATOM 2830 N N . SER A 1 375 ? -1.171 6.538 -5.857 1.00 95.56 375 SER A N 1
ATOM 2831 C CA . SER A 1 375 ? -2.337 5.871 -5.293 1.00 95.56 375 SER A CA 1
ATOM 2832 C C . SER A 1 375 ? -2.349 5.833 -3.766 1.00 95.56 375 SER A C 1
ATOM 2834 O O . SER A 1 375 ? -3.229 5.178 -3.213 1.00 95.56 375 SER A O 1
ATOM 2836 N N . LEU A 1 376 ? -1.400 6.468 -3.070 1.00 97.81 376 LEU A N 1
ATOM 2837 C CA . LEU A 1 376 ? -1.412 6.561 -1.606 1.00 97.81 376 LEU A CA 1
ATOM 2838 C C . LEU A 1 376 ? -2.572 7.438 -1.103 1.00 97.81 376 LEU A C 1
ATOM 2840 O O . LEU A 1 376 ? -3.019 8.336 -1.818 1.00 97.81 376 LEU A O 1
ATOM 2844 N N . PRO A 1 377 ? -3.091 7.196 0.113 1.00 97.75 377 PRO A N 1
ATOM 2845 C CA . PRO A 1 377 ? -4.134 8.034 0.696 1.00 97.75 377 PRO A CA 1
ATOM 2846 C C . PRO A 1 377 ? -3.577 9.339 1.275 1.00 97.75 377 PRO A C 1
ATOM 2848 O O . PRO A 1 377 ? -2.384 9.452 1.549 1.00 97.75 377 PRO A O 1
ATOM 2851 N N . ALA A 1 378 ? -4.458 10.310 1.525 1.00 96.62 378 ALA A N 1
ATOM 2852 C CA . ALA A 1 378 ? -4.108 11.506 2.295 1.00 96.62 378 ALA A CA 1
ATOM 2853 C C . ALA A 1 378 ? -4.025 11.198 3.794 1.00 96.62 378 ALA A C 1
ATOM 2855 O O . ALA A 1 378 ? -3.089 11.604 4.479 1.00 96.62 378 ALA A O 1
ATOM 2856 N N . THR A 1 379 ? -5.021 10.472 4.305 1.00 97.31 379 THR A N 1
ATOM 2857 C CA . THR A 1 379 ? -5.188 10.212 5.738 1.00 97.31 379 THR A CA 1
ATOM 2858 C C . THR A 1 379 ? -5.602 8.767 5.966 1.00 97.31 379 THR A C 1
ATOM 2860 O O . THR A 1 379 ? -6.445 8.231 5.244 1.00 97.31 379 THR A O 1
ATOM 2863 N N . ILE A 1 380 ? -5.045 8.149 7.004 1.00 98.50 380 ILE A N 1
ATOM 2864 C CA . ILE A 1 380 ? -5.438 6.822 7.478 1.00 98.50 380 ILE A CA 1
ATOM 2865 C C . ILE A 1 380 ? -6.170 6.988 8.804 1.00 98.50 380 ILE A C 1
ATOM 2867 O O . ILE A 1 380 ? -5.714 7.713 9.687 1.00 98.50 380 ILE A O 1
ATOM 2871 N N . HIS A 1 381 ? -7.299 6.308 8.944 1.00 98.31 381 HIS A N 1
ATOM 2872 C CA . HIS A 1 381 ? -8.129 6.277 10.138 1.00 98.31 381 HIS A CA 1
ATOM 2873 C C . HIS A 1 381 ? -8.169 4.865 10.709 1.00 98.31 381 HIS A C 1
ATOM 2875 O O . HIS A 1 381 ? -8.157 3.889 9.957 1.00 98.31 381 HIS A O 1
ATOM 2881 N N . VAL A 1 382 ? -8.281 4.761 12.031 1.00 98.12 382 VAL A N 1
ATOM 2882 C CA . VAL A 1 382 ? -8.390 3.486 12.744 1.00 98.12 382 VAL A CA 1
ATOM 2883 C C . VAL A 1 382 ? -9.551 3.487 13.728 1.00 98.12 382 VAL A C 1
ATOM 2885 O O . VAL A 1 382 ? -9.980 4.524 14.236 1.00 98.12 382 VAL A O 1
ATOM 2888 N N . GLY A 1 383 ? -10.057 2.297 14.017 1.00 97.06 383 GLY A N 1
ATOM 2889 C CA . GLY A 1 383 ? -10.993 2.053 15.103 1.00 97.06 383 GLY A CA 1
ATOM 2890 C C . GLY A 1 383 ? -10.990 0.584 15.486 1.00 97.06 383 GLY A C 1
ATOM 2891 O O . GLY A 1 383 ? -10.685 -0.277 14.662 1.00 97.06 383 GLY A O 1
ATOM 2892 N N . THR A 1 384 ? -11.336 0.289 16.732 1.00 96.50 384 THR A N 1
ATOM 2893 C CA . THR A 1 384 ? -11.376 -1.083 17.240 1.00 96.50 384 THR A CA 1
ATOM 2894 C C . THR A 1 384 ? -12.704 -1.376 17.911 1.00 96.50 384 THR A C 1
ATOM 2896 O O . THR A 1 384 ? -13.402 -0.479 18.386 1.00 96.50 384 THR A O 1
ATOM 2899 N N . THR A 1 385 ? -13.094 -2.646 17.908 1.00 94.38 385 THR A N 1
ATOM 2900 C CA . THR A 1 385 ? -14.248 -3.096 18.682 1.00 94.38 385 THR A CA 1
ATOM 2901 C C . THR A 1 385 ? -14.112 -4.561 19.065 1.00 94.38 385 THR A C 1
ATOM 2903 O O . THR A 1 385 ? -13.442 -5.350 18.391 1.00 94.38 385 THR A O 1
ATOM 2906 N N . ASN A 1 386 ? -14.805 -4.944 20.129 1.00 91.56 386 ASN A N 1
ATOM 2907 C CA . ASN A 1 386 ? -15.092 -6.331 20.438 1.00 91.56 386 ASN A CA 1
ATOM 2908 C C . ASN A 1 386 ? -16.356 -6.776 19.691 1.00 91.56 386 ASN A C 1
ATOM 2910 O O . ASN A 1 386 ? -17.469 -6.302 19.963 1.00 91.56 386 ASN A O 1
ATOM 2914 N N . TRP A 1 387 ? -16.191 -7.737 18.787 1.00 87.94 387 TRP A N 1
ATOM 2915 C CA . TRP A 1 387 ? -17.281 -8.475 18.177 1.00 87.94 387 TRP A CA 1
ATOM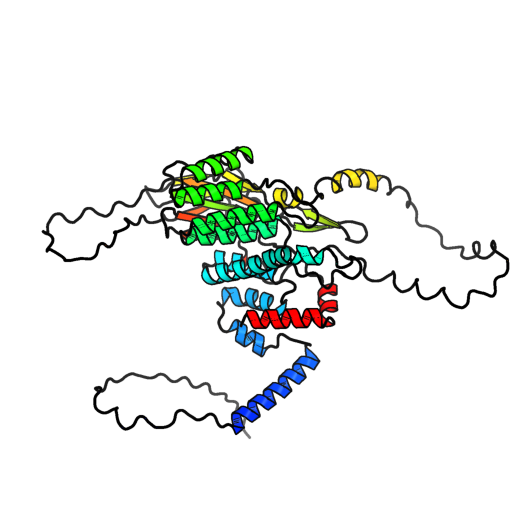 2916 C C . TRP A 1 387 ? -17.337 -9.904 18.712 1.00 87.94 387 TRP A C 1
ATOM 2918 O O . TRP A 1 387 ? -16.388 -10.682 18.579 1.00 87.94 387 TRP A O 1
ATOM 2928 N N . ALA A 1 388 ? -18.482 -10.239 19.315 1.00 71.00 388 ALA A N 1
ATOM 2929 C CA . ALA A 1 388 ? -18.667 -11.471 20.063 1.00 71.00 388 ALA A CA 1
ATOM 2930 C C . ALA A 1 388 ? -18.307 -12.707 19.235 1.00 71.00 388 ALA A C 1
ATOM 2932 O O . ALA A 1 388 ? -18.709 -12.857 18.075 1.00 71.00 388 ALA A O 1
ATOM 2933 N N . ARG A 1 389 ? -17.595 -13.634 19.886 1.00 57.69 389 ARG A N 1
ATOM 2934 C CA . ARG A 1 389 ? -17.365 -14.966 19.346 1.00 57.69 389 ARG A CA 1
ATOM 2935 C C . ARG A 1 389 ? -18.730 -15.615 19.147 1.00 57.69 389 ARG A C 1
ATOM 2937 O O . ARG A 1 389 ? -19.440 -15.772 20.135 1.00 57.69 389 ARG A O 1
ATOM 2944 N N . ALA A 1 390 ? -19.125 -15.940 17.912 1.00 49.16 390 ALA A N 1
ATOM 2945 C CA . ALA A 1 390 ? -20.364 -16.679 17.690 1.00 49.16 390 ALA A CA 1
ATOM 2946 C C . ALA A 1 390 ? -20.301 -17.949 18.548 1.00 49.16 390 ALA A C 1
ATOM 2948 O O . ALA A 1 390 ? -19.458 -18.820 18.320 1.00 49.16 390 ALA A O 1
ATOM 2949 N N . SER A 1 391 ? -21.122 -18.005 19.595 1.00 38.97 391 SER A N 1
ATOM 2950 C CA . SER A 1 391 ? -21.250 -19.184 20.436 1.00 38.97 391 SER A CA 1
ATOM 2951 C C . SER A 1 391 ? -21.634 -20.331 19.511 1.00 38.97 391 SER A C 1
ATOM 2953 O O . SER A 1 391 ? -22.582 -20.191 18.735 1.00 38.97 391 SER A O 1
ATOM 2955 N N . ALA A 1 392 ? -20.905 -21.448 19.563 1.00 38.78 392 ALA A N 1
ATOM 2956 C CA . ALA A 1 392 ? -21.329 -22.650 18.856 1.00 38.78 392 ALA A CA 1
ATOM 2957 C C . ALA A 1 392 ? -22.812 -22.923 19.187 1.00 38.78 392 ALA A C 1
ATOM 2959 O O . ALA A 1 392 ? -23.202 -22.751 20.350 1.00 38.78 392 ALA A O 1
ATOM 2960 N N . PRO A 1 393 ? -23.651 -23.304 18.205 1.00 38.97 393 PRO A N 1
ATOM 2961 C CA . PRO A 1 393 ? -25.048 -23.603 18.481 1.00 38.97 393 PRO A CA 1
ATOM 2962 C C . PRO A 1 393 ? -25.139 -24.657 19.596 1.00 38.97 393 PRO A C 1
ATOM 2964 O O . PRO A 1 393 ? -24.317 -25.581 19.620 1.00 38.97 393 PRO A O 1
ATOM 2967 N N . PRO A 1 394 ? -26.094 -24.531 20.538 1.00 37.19 394 PRO A N 1
ATOM 2968 C CA . PRO A 1 394 ? -26.250 -25.504 21.609 1.00 37.19 394 PRO A CA 1
ATOM 2969 C C . PRO A 1 394 ? -26.420 -26.893 20.994 1.00 37.19 394 PRO A C 1
ATOM 2971 O O . PRO A 1 394 ? -27.245 -27.084 20.098 1.00 37.19 394 PRO A O 1
ATOM 2974 N N . ALA A 1 395 ? -25.613 -27.852 21.456 1.00 43.56 395 ALA A N 1
ATOM 2975 C CA . ALA A 1 395 ? -25.685 -29.226 20.984 1.00 43.56 395 ALA A CA 1
ATOM 2976 C C . ALA A 1 395 ? -27.141 -29.723 21.074 1.00 43.56 395 ALA A C 1
ATOM 2978 O O . ALA A 1 395 ? -27.799 -29.474 22.093 1.00 43.56 395 ALA A O 1
ATOM 2979 N N . PRO A 1 396 ? -27.665 -30.413 20.044 1.00 47.94 396 PRO A N 1
ATOM 2980 C CA . PRO A 1 396 ? -29.014 -30.949 20.094 1.00 47.94 396 PRO A CA 1
ATOM 2981 C C . PRO A 1 396 ? -29.130 -31.868 21.314 1.00 47.94 396 PRO A C 1
ATOM 2983 O O . PRO A 1 396 ? -28.433 -32.881 21.423 1.00 47.94 396 PRO A O 1
ATOM 2986 N N . LYS A 1 397 ? -29.995 -31.493 22.263 1.00 50.53 397 LYS A N 1
ATOM 2987 C CA . LYS A 1 397 ? -30.336 -32.328 23.416 1.00 50.53 397 LYS A CA 1
ATOM 2988 C C . LYS A 1 397 ? -30.991 -33.602 22.881 1.00 50.53 397 LYS A C 1
ATOM 2990 O O . LYS A 1 397 ? -32.164 -33.568 22.530 1.00 50.53 397 LYS A O 1
ATOM 2995 N N . GLY A 1 398 ? -30.250 -34.710 22.788 1.00 56.16 398 GLY A N 1
ATOM 2996 C CA . GLY A 1 398 ? -30.891 -35.985 22.448 1.00 56.16 398 GLY A CA 1
ATOM 2997 C C . GLY A 1 398 ? -30.074 -37.144 21.884 1.00 56.16 398 GLY A C 1
ATOM 2998 O O . GLY A 1 398 ? -30.695 -38.136 21.519 1.00 56.16 398 GLY A O 1
ATOM 2999 N N . ARG A 1 399 ? -28.736 -37.122 21.808 1.00 48.75 399 ARG A N 1
ATOM 3000 C CA . ARG A 1 399 ? -27.988 -38.342 21.431 1.00 48.75 399 ARG A CA 1
ATOM 3001 C C . ARG A 1 399 ? -26.713 -38.522 22.246 1.00 48.75 399 ARG A C 1
ATOM 3003 O O . ARG A 1 399 ? -25.823 -37.679 22.210 1.00 48.75 399 ARG A O 1
ATOM 3010 N N . LYS A 1 400 ? -26.636 -39.644 22.974 1.00 43.34 400 LYS A N 1
ATOM 3011 C CA . LYS A 1 400 ? -25.418 -40.105 23.656 1.00 43.34 400 LYS A CA 1
ATOM 3012 C C . LYS A 1 400 ? -24.284 -40.241 22.624 1.00 43.34 400 LYS A C 1
ATOM 3014 O O . LYS A 1 400 ? -24.512 -40.872 21.589 1.00 43.34 400 LYS A O 1
ATOM 3019 N N . PRO A 1 401 ? -23.085 -39.693 22.875 1.00 44.28 401 PRO A N 1
ATOM 3020 C CA . PRO A 1 401 ? -21.957 -39.885 21.978 1.00 44.28 401 PRO A CA 1
ATOM 3021 C C . PRO A 1 401 ? -21.422 -41.317 22.110 1.00 44.28 401 PRO A C 1
ATOM 3023 O O . PRO A 1 401 ? -21.192 -41.809 23.213 1.00 44.28 401 PRO A O 1
ATOM 3026 N N . ALA A 1 402 ? -21.225 -41.985 20.973 1.00 48.97 402 ALA A N 1
ATOM 3027 C CA . ALA A 1 402 ? -20.445 -43.216 20.902 1.00 48.97 402 ALA A CA 1
ATOM 3028 C C . ALA A 1 402 ? -18.954 -42.903 21.153 1.00 48.97 402 ALA A C 1
ATOM 3030 O O . ALA A 1 402 ? -18.491 -41.826 20.758 1.00 48.97 402 ALA A O 1
ATOM 3031 N N . PRO A 1 403 ? -18.179 -43.812 21.771 1.00 44.78 403 PRO A N 1
ATOM 3032 C CA . PRO A 1 403 ? -16.776 -43.562 22.071 1.00 44.78 403 PRO A CA 1
ATOM 3033 C C . PRO A 1 403 ? -15.963 -43.564 20.771 1.00 44.78 403 PRO A C 1
ATOM 3035 O O . PRO A 1 403 ? -15.762 -44.609 20.155 1.00 44.78 403 PRO A O 1
ATOM 3038 N N . LYS A 1 404 ? -15.485 -42.391 20.338 1.00 46.94 404 LYS A N 1
ATOM 3039 C CA . LYS A 1 404 ? -14.483 -42.289 19.270 1.00 46.94 404 LYS A CA 1
ATOM 3040 C C . LYS A 1 404 ? -13.094 -42.127 19.873 1.00 46.94 404 LYS A C 1
ATOM 3042 O O . LYS A 1 404 ? -12.814 -41.196 20.623 1.00 46.94 404 LYS A O 1
ATOM 3047 N N . ARG A 1 405 ? -12.242 -43.083 19.518 1.00 45.06 405 ARG A N 1
ATOM 3048 C CA . ARG A 1 405 ? -10.808 -43.153 19.787 1.00 45.06 405 ARG A CA 1
ATOM 3049 C C . ARG A 1 405 ? -10.095 -42.033 19.013 1.00 45.06 405 ARG A C 1
ATOM 3051 O O . ARG A 1 405 ? -10.295 -41.924 17.812 1.00 45.06 405 ARG A O 1
ATOM 3058 N N . GLY A 1 406 ? -9.285 -41.249 19.727 1.00 44.97 406 GLY A N 1
ATOM 3059 C CA . GLY A 1 406 ? -8.101 -40.520 19.251 1.00 44.97 406 GLY A CA 1
ATOM 3060 C C . GLY A 1 406 ? -8.209 -39.669 17.982 1.00 44.97 406 GLY A C 1
ATOM 3061 O O . GLY A 1 406 ? -7.998 -40.181 16.897 1.00 44.97 406 GLY A O 1
ATOM 3062 N N . THR A 1 407 ? -8.394 -38.360 18.160 1.00 35.44 407 THR A N 1
ATOM 3063 C CA . THR A 1 407 ? -7.517 -37.287 17.639 1.00 35.44 407 THR A CA 1
ATOM 3064 C C . THR A 1 407 ? -8.000 -35.981 18.264 1.00 35.44 407 THR A C 1
ATOM 3066 O O . THR A 1 407 ? -9.139 -35.570 18.041 1.00 35.44 407 THR A O 1
ATOM 3069 N N . THR A 1 408 ? -7.159 -35.338 19.068 1.00 34.84 408 THR A N 1
ATOM 3070 C CA . THR A 1 408 ? -7.424 -34.045 19.710 1.00 34.84 408 THR A CA 1
ATOM 3071 C C . THR A 1 408 ? -7.341 -32.929 18.663 1.00 34.84 408 THR A C 1
ATOM 3073 O O . THR A 1 408 ? -6.378 -32.174 18.605 1.00 34.84 408 THR A O 1
ATOM 3076 N N . ALA A 1 409 ? -8.342 -32.832 17.789 1.00 37.31 409 ALA A N 1
ATOM 3077 C CA . ALA A 1 409 ? -8.552 -31.627 17.001 1.00 37.31 409 ALA A CA 1
ATOM 3078 C C . ALA A 1 409 ? -9.159 -30.578 17.939 1.00 37.31 409 ALA A C 1
ATOM 3080 O O . ALA A 1 409 ? -10.320 -30.685 18.339 1.00 37.31 409 ALA A O 1
ATOM 3081 N N . VAL A 1 410 ? -8.354 -29.594 18.339 1.00 38.53 410 VAL A N 1
ATOM 3082 C CA . VAL A 1 410 ? -8.830 -28.416 19.067 1.00 38.53 410 VAL A CA 1
ATOM 3083 C C . VAL A 1 410 ? -9.820 -27.703 18.150 1.00 38.53 410 VAL A C 1
ATOM 3085 O O . VAL A 1 410 ? -9.428 -27.021 17.205 1.00 38.53 410 VAL A O 1
ATOM 3088 N N . ALA A 1 411 ? -11.114 -27.902 18.391 1.00 37.56 411 ALA A N 1
ATOM 3089 C CA . ALA A 1 411 ? -12.171 -27.158 17.729 1.00 37.56 411 ALA A CA 1
ATOM 3090 C C . ALA A 1 411 ? -12.066 -25.695 18.179 1.00 37.56 411 ALA A C 1
ATOM 3092 O O . ALA A 1 411 ? -12.619 -25.292 19.202 1.00 37.56 411 ALA A O 1
ATOM 3093 N N . ASN A 1 412 ? -11.295 -24.905 17.432 1.00 46.62 412 ASN A N 1
ATOM 3094 C CA . ASN A 1 412 ? -11.266 -23.460 17.570 1.00 46.62 412 ASN A CA 1
ATOM 3095 C C . ASN A 1 412 ? -12.699 -22.985 17.304 1.00 46.62 412 ASN A C 1
ATOM 3097 O O . ASN A 1 412 ? -13.205 -23.138 16.194 1.00 46.62 412 ASN A O 1
ATOM 3101 N N . THR A 1 413 ? -13.388 -22.485 18.328 1.00 46.44 413 THR A N 1
ATOM 3102 C CA . THR A 1 413 ? -14.722 -21.889 18.191 1.00 46.44 413 THR A CA 1
ATOM 3103 C C . THR A 1 413 ? -14.566 -20.650 17.313 1.00 46.44 413 THR A C 1
ATOM 3105 O O . THR A 1 413 ? -14.196 -19.574 17.787 1.00 46.44 413 THR A O 1
ATOM 3108 N N . ALA A 1 414 ? -14.716 -20.847 16.004 1.00 59.09 414 ALA A N 1
ATOM 3109 C CA . ALA A 1 414 ? -14.493 -19.835 14.993 1.00 59.09 414 ALA A CA 1
ATOM 3110 C C . ALA A 1 414 ? -15.634 -18.827 15.079 1.00 59.09 414 ALA A C 1
ATOM 3112 O O . ALA A 1 414 ? -16.778 -19.116 14.732 1.00 59.09 414 ALA A O 1
ATOM 3113 N N . TRP A 1 415 ? -15.326 -17.642 15.584 1.00 75.94 415 TRP A N 1
ATOM 3114 C CA . TRP A 1 415 ? -16.209 -16.511 15.380 1.00 75.94 415 TRP A CA 1
ATOM 3115 C C . TRP A 1 415 ? -16.137 -16.062 13.942 1.00 75.94 415 TRP A C 1
ATOM 3117 O O . TRP A 1 415 ? -15.069 -16.107 13.337 1.00 75.94 415 TRP A O 1
ATOM 3127 N N . ALA A 1 416 ? -17.271 -15.635 13.409 1.00 81.19 416 ALA A N 1
ATOM 3128 C CA . ALA A 1 416 ? -17.343 -15.081 12.074 1.00 81.19 416 ALA A CA 1
ATOM 3129 C C . ALA A 1 416 ? -17.198 -13.560 12.133 1.00 81.19 416 ALA A C 1
ATOM 3131 O O . ALA A 1 416 ? -17.780 -12.913 13.011 1.00 81.19 416 ALA A O 1
ATOM 3132 N N . MET A 1 417 ? -16.466 -12.999 11.169 1.00 87.50 417 MET A N 1
ATOM 3133 C CA . MET A 1 417 ? -16.504 -11.560 10.927 1.00 87.50 417 MET A CA 1
ATOM 3134 C C . MET A 1 417 ? -17.925 -11.135 10.573 1.00 87.50 417 MET A C 1
ATOM 3136 O O . MET A 1 417 ? -18.563 -11.789 9.741 1.00 87.50 417 MET A O 1
ATOM 3140 N N . PRO A 1 418 ? -18.428 -10.043 11.165 1.00 87.12 418 PRO A N 1
ATOM 3141 C CA . PRO A 1 418 ? -19.666 -9.455 10.697 1.00 87.12 418 PRO A CA 1
ATOM 3142 C C . PRO A 1 418 ? -19.493 -8.894 9.283 1.00 87.12 418 PRO A C 1
ATOM 3144 O O . PRO A 1 418 ? -18.384 -8.561 8.859 1.00 87.12 418 PRO A O 1
ATOM 3147 N N . SER A 1 419 ? -20.610 -8.723 8.574 1.00 90.88 419 SER A N 1
ATOM 3148 C CA . SER A 1 419 ? -20.633 -7.867 7.389 1.00 90.88 419 SER A CA 1
ATOM 3149 C C . SER A 1 419 ? -20.133 -6.474 7.758 1.00 90.88 419 SER A C 1
ATOM 3151 O O . SER A 1 419 ? -20.519 -5.946 8.799 1.00 90.88 419 SER A O 1
ATOM 3153 N N . ALA A 1 420 ? -19.295 -5.889 6.909 1.00 94.62 420 ALA A N 1
ATOM 3154 C CA . ALA A 1 420 ? -18.789 -4.539 7.089 1.00 94.62 420 ALA A CA 1
ATOM 3155 C C . ALA A 1 420 ? -19.189 -3.669 5.897 1.00 94.62 420 ALA A C 1
ATOM 3157 O O . ALA A 1 420 ? -19.042 -4.079 4.744 1.00 94.62 420 ALA A O 1
ATOM 3158 N N . SER A 1 421 ? -19.658 -2.461 6.179 1.00 94.81 421 SER A N 1
ATOM 3159 C CA . SER A 1 421 ? -19.830 -1.399 5.192 1.00 94.81 421 SER A CA 1
ATOM 3160 C C . SER A 1 421 ? -19.174 -0.122 5.692 1.00 94.81 421 SER A C 1
ATOM 3162 O O . SER A 1 421 ? -19.006 0.074 6.899 1.00 94.81 421 SER A O 1
ATOM 3164 N N . MET A 1 422 ? -18.800 0.747 4.759 1.00 95.38 422 MET A N 1
ATOM 3165 C CA . MET A 1 422 ? -18.140 1.999 5.085 1.00 95.38 422 MET A CA 1
ATOM 3166 C C . MET A 1 422 ? -18.792 3.154 4.350 1.00 95.38 422 MET A C 1
ATOM 3168 O O . MET A 1 422 ? -19.116 3.040 3.171 1.00 95.38 422 MET A O 1
ATOM 3172 N N . VAL A 1 423 ? -19.002 4.239 5.086 1.00 96.06 423 VAL A N 1
ATOM 3173 C CA . VAL A 1 423 ? -19.556 5.491 4.582 1.00 96.06 423 VAL A CA 1
ATOM 3174 C C . VAL A 1 423 ? -18.502 6.569 4.769 1.00 96.06 423 VAL A C 1
ATOM 3176 O O . VAL A 1 423 ? -17.955 6.730 5.861 1.00 96.06 423 VAL A O 1
ATOM 3179 N N . TRP A 1 424 ? -18.214 7.306 3.707 1.00 97.25 424 TRP A N 1
ATOM 3180 C CA . TRP A 1 424 ? -17.255 8.408 3.716 1.00 97.25 424 TRP A CA 1
ATOM 3181 C C . TRP A 1 424 ? -17.963 9.699 4.084 1.00 97.25 424 TRP A C 1
ATOM 3183 O O . TRP A 1 424 ? -19.127 9.879 3.733 1.00 97.25 424 TRP A O 1
ATOM 3193 N N . ARG A 1 425 ? -17.286 10.597 4.799 1.00 96.06 425 ARG A N 1
ATOM 3194 C CA . ARG A 1 425 ? -17.919 11.818 5.305 1.00 96.06 425 ARG A CA 1
ATOM 3195 C C . ARG A 1 425 ? -17.054 13.058 5.152 1.00 96.06 425 ARG A C 1
ATOM 3197 O O . ARG A 1 425 ? -15.827 12.962 5.110 1.00 96.06 425 ARG A O 1
ATOM 3204 N N . LYS A 1 426 ? -17.712 14.216 5.125 1.00 95.69 426 LYS A N 1
ATOM 3205 C CA . LYS A 1 426 ? -17.112 15.540 5.304 1.00 95.69 426 LYS A CA 1
ATOM 3206 C C . LYS A 1 426 ? -17.702 16.169 6.564 1.00 95.69 426 LYS A C 1
ATOM 3208 O O . LYS A 1 426 ? -18.859 16.576 6.582 1.00 95.69 426 LYS A O 1
ATOM 3213 N N . GLY A 1 427 ? -16.915 16.233 7.634 1.00 91.38 427 GLY A N 1
ATOM 3214 C CA . GLY A 1 427 ? -17.449 16.554 8.957 1.00 91.38 427 GLY A CA 1
ATOM 3215 C C . GLY A 1 427 ? -18.456 15.483 9.371 1.00 91.38 427 GLY A C 1
ATOM 3216 O O . GLY A 1 427 ? -18.109 14.303 9.409 1.00 91.38 427 GLY A O 1
ATOM 3217 N N . ASP A 1 428 ? -19.700 15.879 9.626 1.00 89.19 428 ASP A N 1
ATOM 3218 C CA . ASP A 1 428 ? -20.780 14.955 9.994 1.00 89.19 428 ASP A CA 1
ATOM 3219 C C . ASP A 1 428 ? -21.685 14.558 8.816 1.00 89.19 428 ASP A C 1
ATOM 3221 O O . ASP A 1 428 ? -22.568 13.717 8.973 1.00 89.19 428 ASP A O 1
ATOM 3225 N N . GLU A 1 429 ? -21.445 15.107 7.622 1.00 93.75 429 GLU A N 1
ATOM 3226 C CA . GLU A 1 429 ? -22.220 14.812 6.415 1.00 93.75 429 GLU A CA 1
ATOM 3227 C C . GLU A 1 429 ? -21.678 13.573 5.691 1.00 93.75 429 GLU A C 1
ATOM 3229 O O . GLU A 1 429 ? -20.501 13.523 5.327 1.00 93.75 429 GLU A O 1
ATOM 3234 N N . ALA A 1 430 ? -22.540 12.582 5.452 1.00 94.12 430 ALA A N 1
ATOM 3235 C CA . ALA A 1 430 ? -22.223 11.428 4.615 1.00 94.12 430 ALA A CA 1
ATOM 3236 C C . ALA A 1 430 ? -22.161 11.826 3.133 1.00 94.12 430 ALA A C 1
ATOM 3238 O O . ALA A 1 430 ? -23.030 12.532 2.633 1.00 94.12 430 ALA A O 1
ATOM 3239 N N . LEU A 1 431 ? -21.148 11.335 2.426 1.00 94.44 431 LEU A N 1
ATOM 3240 C CA . LEU A 1 431 ? -20.927 11.601 1.010 1.00 94.44 431 LEU A CA 1
ATOM 3241 C C . LEU A 1 431 ? -21.394 10.415 0.165 1.00 94.44 431 LEU A C 1
ATOM 3243 O O . LEU A 1 431 ? -21.176 9.259 0.537 1.00 94.44 431 LEU A O 1
ATOM 3247 N N . ASP A 1 432 ? -21.950 10.704 -1.012 1.00 92.62 432 ASP A N 1
ATOM 3248 C CA . ASP A 1 432 ? -22.212 9.698 -2.045 1.00 92.62 432 ASP A CA 1
ATOM 3249 C C . ASP A 1 432 ? -20.904 9.328 -2.762 1.00 92.62 432 ASP A C 1
ATOM 3251 O O . ASP A 1 432 ? -20.587 9.777 -3.864 1.00 92.62 432 ASP A O 1
ATOM 3255 N N . LEU A 1 433 ? -20.071 8.571 -2.053 1.00 90.56 433 LEU A N 1
ATOM 3256 C CA . LEU A 1 433 ? -18.820 8.017 -2.548 1.00 90.56 433 LEU A CA 1
ATOM 3257 C C . LEU A 1 433 ? -18.874 6.504 -2.360 1.00 90.56 433 LEU A C 1
ATOM 3259 O O . LEU A 1 433 ? -18.962 6.017 -1.236 1.00 90.56 433 LEU A O 1
ATOM 3263 N N . ALA A 1 434 ? -18.782 5.747 -3.453 1.00 85.94 434 ALA A N 1
ATOM 3264 C CA . ALA A 1 434 ? -18.792 4.286 -3.377 1.00 85.94 434 ALA A CA 1
ATOM 3265 C C . ALA A 1 434 ? -17.550 3.736 -2.648 1.00 85.94 434 ALA A C 1
ATOM 3267 O O . ALA A 1 434 ? -17.651 2.805 -1.849 1.00 85.94 434 ALA A O 1
ATOM 3268 N N . GLY A 1 435 ? -16.378 4.330 -2.907 1.00 91.06 435 GLY A N 1
ATOM 3269 C CA . GLY A 1 435 ? -15.090 3.836 -2.421 1.00 91.06 435 GLY A CA 1
ATOM 3270 C C . GLY A 1 435 ? -14.800 2.391 -2.841 1.00 91.06 435 GLY A C 1
ATOM 3271 O O . GLY A 1 435 ? -15.355 1.869 -3.809 1.00 91.06 435 GLY A O 1
ATOM 3272 N N . VAL A 1 436 ? -13.903 1.742 -2.105 1.00 95.19 436 VAL A N 1
ATOM 3273 C CA . VAL A 1 436 ? -13.532 0.336 -2.290 1.00 95.19 436 VAL A CA 1
ATOM 3274 C C . VAL A 1 436 ? -14.367 -0.532 -1.360 1.00 95.19 436 VAL A C 1
ATOM 3276 O O . VAL A 1 436 ? -14.468 -0.256 -0.163 1.00 95.19 436 VAL A O 1
ATOM 3279 N N . LYS A 1 437 ? -14.923 -1.631 -1.878 1.00 94.75 437 LYS A N 1
ATOM 3280 C CA . LYS A 1 437 ? -15.641 -2.607 -1.050 1.00 94.75 437 LYS A CA 1
ATOM 3281 C C . LYS A 1 437 ? -14.743 -3.061 0.113 1.00 94.75 437 LYS A C 1
ATOM 3283 O O . LYS A 1 437 ? -13.619 -3.483 -0.150 1.00 94.75 437 LYS A O 1
ATOM 3288 N N . PRO A 1 438 ? -15.221 -3.040 1.371 1.00 96.00 438 PRO A N 1
ATOM 3289 C CA . PRO A 1 438 ? -14.383 -3.439 2.490 1.00 96.00 438 PRO A CA 1
ATOM 3290 C C . PRO A 1 438 ? -13.853 -4.866 2.367 1.00 96.00 438 PRO A C 1
ATOM 3292 O O . PRO A 1 438 ? -14.614 -5.824 2.209 1.00 96.00 438 PRO A O 1
ATOM 3295 N N . MET A 1 439 ? -12.534 -5.000 2.482 1.00 96.00 439 MET A N 1
ATOM 3296 C CA . MET A 1 439 ? -11.881 -6.267 2.768 1.00 96.00 439 MET A CA 1
ATOM 3297 C C . MET A 1 439 ? -12.173 -6.629 4.220 1.00 96.00 439 MET A C 1
ATOM 3299 O O . MET A 1 439 ? -11.913 -5.830 5.114 1.00 96.00 439 MET A O 1
ATOM 3303 N N . THR A 1 440 ? -12.633 -7.855 4.462 1.00 95.06 440 THR A N 1
ATOM 3304 C CA . THR A 1 440 ? -12.810 -8.405 5.812 1.00 95.06 440 THR A CA 1
ATOM 3305 C C . THR A 1 440 ? -12.094 -9.743 5.941 1.00 95.06 440 THR A C 1
ATOM 3307 O O . THR A 1 440 ? -12.241 -10.594 5.063 1.00 95.06 440 THR A O 1
ATOM 3310 N N . ALA A 1 441 ? -11.369 -9.968 7.035 1.00 94.25 441 ALA A N 1
ATOM 3311 C CA . ALA A 1 441 ? -10.746 -11.261 7.327 1.00 94.25 441 ALA A CA 1
ATOM 3312 C C . ALA A 1 441 ? -10.633 -11.518 8.833 1.00 94.25 441 ALA A C 1
ATOM 3314 O O . ALA A 1 441 ? -10.604 -10.577 9.615 1.00 94.25 441 ALA A O 1
ATOM 3315 N N . ASN A 1 442 ? -10.556 -12.790 9.228 1.00 91.69 442 ASN A N 1
ATOM 3316 C CA . ASN A 1 442 ? -10.428 -13.276 10.610 1.00 91.69 442 ASN A CA 1
ATOM 3317 C C . ASN A 1 442 ? -9.733 -14.643 10.670 1.00 91.69 442 ASN A C 1
ATOM 3319 O O . ASN A 1 442 ? -10.174 -15.544 11.381 1.00 91.69 442 ASN A O 1
ATOM 3323 N N . ALA A 1 443 ? -8.654 -14.820 9.907 1.00 87.62 443 ALA A N 1
ATOM 3324 C CA . ALA A 1 443 ? -7.929 -16.089 9.874 1.00 87.62 443 ALA A CA 1
ATOM 3325 C C . ALA A 1 443 ? -7.321 -16.488 11.242 1.00 87.62 443 ALA A C 1
ATOM 3327 O O . ALA A 1 443 ? -7.030 -17.663 11.455 1.00 87.62 443 ALA A O 1
ATOM 3328 N N . GLY A 1 444 ? -7.158 -15.540 12.176 1.00 86.00 444 GLY A N 1
ATOM 3329 C CA . GLY A 1 444 ? -6.607 -15.776 13.514 1.00 86.00 444 GLY A CA 1
ATOM 3330 C C . GLY A 1 444 ? -7.537 -15.382 14.672 1.00 86.00 444 GLY A C 1
ATOM 3331 O O . GLY A 1 444 ? -8.758 -15.538 14.624 1.00 86.00 444 GLY A O 1
ATOM 3332 N N . LYS A 1 445 ? -6.945 -14.896 15.770 1.00 89.88 445 LYS A N 1
ATOM 3333 C CA . LYS A 1 445 ? -7.670 -14.478 16.987 1.00 89.88 445 LYS A CA 1
ATOM 3334 C C . LYS A 1 445 ? -8.424 -13.156 16.802 1.00 89.88 445 LYS A C 1
ATOM 3336 O O . LYS A 1 445 ? -9.490 -12.984 17.388 1.00 89.88 445 LYS A O 1
ATOM 3341 N N . CYS A 1 446 ? -7.888 -12.279 15.964 1.00 94.19 446 CYS A N 1
ATOM 3342 C CA . CYS A 1 446 ? -8.460 -10.996 15.586 1.00 94.19 446 CYS A CA 1
ATOM 3343 C C . CYS A 1 446 ? -8.870 -10.974 14.115 1.00 94.19 446 CYS A C 1
ATOM 3345 O O . CYS A 1 446 ? -8.294 -11.683 13.284 1.00 94.19 446 CYS A O 1
ATOM 3347 N N . GLY A 1 447 ? -9.828 -10.111 13.805 1.00 95.06 447 GLY A N 1
ATOM 3348 C CA . GLY A 1 447 ? -10.243 -9.768 12.465 1.00 95.06 447 GLY A CA 1
ATOM 3349 C C . GLY A 1 447 ? -9.836 -8.353 12.078 1.00 95.06 447 GLY A C 1
ATOM 3350 O O . GLY A 1 447 ? -9.537 -7.510 12.925 1.00 95.06 447 GLY A O 1
ATOM 3351 N N . ILE A 1 448 ? -9.822 -8.115 10.774 1.00 97.25 448 ILE A N 1
ATOM 3352 C CA . ILE A 1 448 ? -9.484 -6.840 10.152 1.00 97.25 448 ILE A CA 1
ATOM 3353 C C . ILE A 1 448 ? -10.562 -6.461 9.141 1.00 97.25 448 ILE A C 1
ATOM 3355 O O . ILE A 1 448 ? -11.043 -7.310 8.387 1.00 97.25 448 ILE A O 1
ATOM 3359 N N . VAL A 1 449 ? -10.916 -5.181 9.132 1.00 97.94 449 VAL A N 1
ATOM 3360 C CA . VAL A 1 449 ? -11.667 -4.506 8.079 1.00 97.94 449 VAL A CA 1
ATOM 3361 C C . VAL A 1 449 ? -10.766 -3.430 7.493 1.00 97.94 449 VAL A C 1
ATOM 3363 O O . VAL A 1 449 ? -10.216 -2.627 8.240 1.00 97.94 449 VAL A O 1
ATOM 3366 N N . TRP A 1 450 ? -10.617 -3.402 6.175 1.00 98.38 450 TRP A N 1
ATOM 3367 C CA . TRP A 1 450 ? -9.869 -2.358 5.477 1.00 98.38 450 TRP A CA 1
ATOM 3368 C C . TRP A 1 450 ? -10.634 -1.899 4.242 1.00 98.38 450 TRP A C 1
ATOM 3370 O O . TRP A 1 450 ? -11.206 -2.719 3.521 1.00 98.38 450 TRP A O 1
ATOM 3380 N N . SER A 1 451 ? -10.665 -0.593 4.004 1.00 98.00 451 SER A N 1
ATOM 3381 C CA . SER A 1 451 ? -11.290 0.007 2.827 1.00 98.00 451 SER A CA 1
ATOM 3382 C C . SER A 1 451 ? -10.722 1.406 2.575 1.00 98.00 451 SER A C 1
ATOM 3384 O O . SER A 1 451 ? -10.113 2.017 3.456 1.00 98.00 451 SER A O 1
ATOM 3386 N N . ARG A 1 452 ? -10.932 1.919 1.361 1.00 97.44 452 ARG A N 1
ATOM 3387 C CA . ARG A 1 452 ? -10.391 3.193 0.882 1.00 97.44 452 ARG A CA 1
ATOM 3388 C C . ARG A 1 452 ? -11.439 3.997 0.123 1.00 97.44 452 ARG A C 1
ATOM 3390 O O . ARG A 1 452 ? -12.248 3.409 -0.595 1.00 97.44 452 ARG A O 1
ATOM 3397 N N . SER A 1 453 ? -11.432 5.324 0.249 1.00 97.44 453 SER A N 1
ATOM 3398 C CA . SER A 1 453 ? -12.404 6.189 -0.444 1.00 97.44 453 SER A CA 1
ATOM 3399 C C . SER A 1 453 ? -12.057 6.376 -1.917 1.00 97.44 453 SER A C 1
ATOM 3401 O O . SER A 1 453 ? -12.939 6.614 -2.743 1.00 97.44 453 SER A O 1
ATOM 3403 N N . ARG A 1 454 ? -10.769 6.245 -2.248 1.00 95.81 454 ARG A N 1
ATOM 3404 C CA . ARG A 1 454 ? -10.205 6.392 -3.589 1.00 95.81 454 ARG A CA 1
ATOM 3405 C C . ARG A 1 454 ? -9.583 5.070 -4.006 1.00 95.81 454 ARG A C 1
ATOM 3407 O O . ARG A 1 454 ? -8.651 4.597 -3.365 1.00 95.81 454 ARG A O 1
ATOM 3414 N N . SER A 1 455 ? -10.133 4.468 -5.056 1.00 95.06 455 SER A N 1
ATOM 3415 C CA . SER A 1 455 ? -9.619 3.209 -5.588 1.00 95.06 455 SER A CA 1
ATOM 3416 C C . SER A 1 455 ? -8.403 3.454 -6.471 1.00 95.06 455 SER A C 1
ATOM 3418 O O . SER A 1 455 ? -8.433 4.313 -7.356 1.00 95.06 455 SER A O 1
ATOM 3420 N N . ALA A 1 456 ? -7.362 2.648 -6.281 1.00 94.56 456 ALA A N 1
ATOM 3421 C CA . ALA A 1 456 ? -6.199 2.621 -7.153 1.00 94.56 456 ALA A CA 1
ATOM 3422 C C . ALA A 1 456 ? -6.548 2.154 -8.580 1.00 94.56 456 ALA A C 1
ATOM 3424 O O . ALA A 1 456 ? -5.853 2.521 -9.522 1.00 94.56 456 ALA A O 1
ATOM 3425 N N . THR A 1 457 ? -7.661 1.431 -8.787 1.00 94.12 457 THR A N 1
ATOM 3426 C CA . THR A 1 457 ? -8.099 1.013 -10.135 1.00 94.12 457 THR A CA 1
ATOM 3427 C C . THR A 1 457 ? -8.576 2.173 -11.009 1.00 94.12 457 THR A C 1
ATOM 3429 O O . THR A 1 457 ? -8.781 1.985 -12.205 1.00 94.12 457 THR A O 1
ATOM 3432 N N . ALA A 1 458 ? -8.818 3.352 -10.426 1.00 91.56 458 ALA A N 1
ATOM 3433 C CA . ALA A 1 458 ? -9.179 4.555 -11.174 1.00 91.56 458 ALA A CA 1
ATOM 3434 C C . ALA A 1 458 ? -7.960 5.242 -11.819 1.00 91.56 458 ALA A C 1
ATOM 3436 O O . ALA A 1 458 ? -8.130 6.154 -12.629 1.00 91.56 458 ALA A O 1
ATOM 3437 N N . LEU A 1 459 ? -6.743 4.829 -11.455 1.00 91.06 459 LEU A N 1
ATOM 3438 C CA . LEU A 1 459 ? -5.495 5.384 -11.964 1.00 91.06 459 LEU A CA 1
ATOM 3439 C C . LEU A 1 459 ? -4.971 4.553 -13.140 1.00 91.06 459 LEU A C 1
ATOM 3441 O O . LEU A 1 459 ? -5.231 3.356 -13.259 1.00 91.06 459 LEU A O 1
ATOM 3445 N N . SER A 1 460 ? -4.211 5.202 -14.022 1.00 92.25 460 SER A N 1
ATOM 3446 C CA . SER A 1 460 ? -3.503 4.509 -15.101 1.00 92.25 460 SER A CA 1
ATOM 3447 C C . SER A 1 460 ? -2.419 3.601 -14.526 1.00 92.25 460 SER A C 1
ATOM 3449 O O . SER A 1 460 ? -1.706 4.005 -13.613 1.00 92.25 460 SER A O 1
ATOM 3451 N N . ALA A 1 461 ? -2.210 2.426 -15.118 1.00 89.81 461 ALA A N 1
ATOM 3452 C CA . ALA A 1 461 ? -1.119 1.534 -14.727 1.00 89.81 461 ALA A CA 1
ATOM 3453 C C . ALA A 1 461 ? 0.280 2.130 -14.981 1.00 89.81 461 ALA A C 1
ATOM 3455 O O . ALA A 1 461 ? 1.243 1.692 -14.361 1.00 89.81 461 ALA A O 1
ATOM 3456 N N . ALA A 1 462 ? 0.417 3.131 -15.859 1.00 86.94 462 ALA A N 1
ATOM 3457 C CA . ALA A 1 462 ? 1.701 3.775 -16.147 1.00 86.94 462 ALA A CA 1
ATOM 3458 C C . ALA A 1 462 ? 2.213 4.567 -14.936 1.00 86.94 462 ALA A C 1
ATOM 3460 O O . ALA A 1 462 ? 1.442 5.315 -14.330 1.00 86.94 462 ALA A O 1
ATOM 3461 N N . ALA A 1 463 ? 3.487 4.397 -14.571 1.00 82.88 463 ALA A N 1
ATOM 3462 C CA . ALA A 1 463 ? 4.099 5.109 -13.453 1.00 82.88 463 ALA A CA 1
ATOM 3463 C C . ALA A 1 463 ? 4.155 6.627 -13.725 1.00 82.88 463 ALA A C 1
ATOM 3465 O O . ALA A 1 463 ? 4.665 7.047 -14.769 1.00 82.88 463 ALA A O 1
ATOM 3466 N N . PRO A 1 464 ? 3.647 7.478 -12.817 1.00 85.62 464 PRO A N 1
ATOM 3467 C CA . PRO A 1 464 ? 3.705 8.922 -12.994 1.00 85.62 464 PRO A CA 1
ATOM 3468 C C . PRO A 1 464 ? 5.119 9.453 -12.741 1.00 85.62 464 PRO A C 1
ATOM 3470 O O . PRO A 1 464 ? 5.897 8.879 -11.982 1.00 85.62 464 PRO A O 1
ATOM 3473 N N . GLY A 1 465 ? 5.427 10.603 -13.342 1.00 76.94 465 GLY A N 1
ATOM 3474 C CA . GLY A 1 465 ? 6.644 11.364 -13.049 1.00 76.94 465 GLY A CA 1
ATOM 3475 C C . GLY A 1 465 ? 7.927 10.838 -13.696 1.00 76.94 465 GLY A C 1
ATOM 3476 O O . GLY A 1 465 ? 8.981 11.436 -13.483 1.00 76.94 465 GLY A O 1
ATOM 3477 N N . ASP A 1 466 ? 7.865 9.772 -14.501 1.00 76.75 466 ASP A N 1
ATOM 3478 C CA . ASP A 1 466 ? 9.048 9.285 -15.212 1.00 76.75 466 ASP A CA 1
ATOM 3479 C C . ASP A 1 466 ? 9.488 10.274 -16.303 1.00 76.75 466 ASP A C 1
ATOM 3481 O O . ASP A 1 466 ? 8.689 10.816 -17.075 1.00 76.75 466 ASP A O 1
ATOM 3485 N N . ASN A 1 467 ? 10.790 10.546 -16.359 1.00 70.62 467 ASN A N 1
ATOM 3486 C CA . ASN A 1 467 ? 11.341 11.575 -17.227 1.00 70.62 467 ASN A CA 1
ATOM 3487 C C . ASN A 1 467 ? 11.655 10.979 -18.603 1.00 70.62 467 ASN A C 1
ATOM 3489 O O . ASN A 1 467 ? 12.594 10.199 -18.758 1.00 70.62 467 ASN A O 1
ATOM 3493 N N . ALA A 1 468 ? 10.930 11.414 -19.637 1.00 69.94 468 ALA A N 1
ATOM 3494 C CA . ALA A 1 468 ? 11.119 10.932 -21.007 1.00 69.94 468 ALA A CA 1
ATOM 3495 C C . ALA A 1 468 ? 12.569 11.069 -21.520 1.00 69.94 468 ALA A C 1
ATOM 3497 O O . ALA A 1 468 ? 13.020 10.247 -22.319 1.00 69.94 468 ALA A O 1
ATOM 3498 N N . LYS A 1 469 ? 13.329 12.071 -21.048 1.00 68.19 469 LYS A N 1
ATOM 3499 C CA . LYS A 1 469 ? 14.755 12.226 -21.385 1.00 68.19 469 LYS A CA 1
ATOM 3500 C C . LYS A 1 469 ? 15.615 11.168 -20.698 1.00 68.19 469 LYS A C 1
ATOM 3502 O O . LYS A 1 469 ? 16.528 10.646 -21.330 1.00 68.19 469 LYS A O 1
ATOM 3507 N N . VAL A 1 470 ? 15.314 10.829 -19.443 1.00 70.06 470 VAL A N 1
ATOM 3508 C CA . VAL A 1 470 ? 15.980 9.739 -18.710 1.00 70.06 470 VAL A CA 1
ATOM 3509 C C . VAL A 1 470 ? 15.665 8.400 -19.369 1.00 70.06 470 VAL A C 1
ATOM 3511 O O . VAL A 1 470 ? 16.591 7.659 -19.692 1.00 70.06 470 VAL A O 1
ATOM 3514 N N . ALA A 1 471 ? 14.395 8.138 -19.682 1.00 70.69 471 ALA A N 1
ATOM 3515 C CA . ALA A 1 471 ? 13.983 6.941 -20.410 1.00 70.69 471 ALA A CA 1
ATOM 3516 C C . ALA A 1 471 ? 14.688 6.828 -21.778 1.00 70.69 471 ALA A C 1
ATOM 3518 O O . ALA A 1 471 ? 15.170 5.759 -22.147 1.00 70.69 471 ALA A O 1
ATOM 3519 N N . ALA A 1 472 ? 14.821 7.933 -22.522 1.00 70.69 472 ALA A N 1
ATOM 3520 C CA . ALA A 1 472 ? 15.555 7.961 -23.789 1.00 70.69 472 ALA A CA 1
ATOM 3521 C C . ALA A 1 472 ? 17.071 7.757 -23.616 1.00 70.69 472 ALA A C 1
ATOM 3523 O O . ALA A 1 472 ? 17.689 7.077 -24.431 1.00 70.69 472 ALA A O 1
ATOM 3524 N N . ALA A 1 473 ? 17.676 8.305 -22.561 1.00 71.12 473 ALA A N 1
ATOM 3525 C CA . ALA A 1 473 ? 19.095 8.115 -22.271 1.00 71.12 473 ALA A CA 1
ATOM 3526 C C . ALA A 1 473 ? 19.405 6.665 -21.854 1.00 71.12 473 ALA A C 1
ATOM 3528 O O . ALA A 1 473 ? 20.382 6.089 -22.334 1.00 71.12 473 ALA A O 1
ATOM 3529 N N . ARG A 1 474 ? 18.527 6.036 -21.057 1.00 74.44 474 ARG A N 1
ATOM 3530 C CA . ARG A 1 474 ? 18.623 4.616 -20.672 1.00 74.44 474 ARG A CA 1
ATOM 3531 C C . ARG A 1 474 ? 18.587 3.674 -21.876 1.00 74.44 474 ARG A C 1
ATOM 3533 O O . ARG A 1 474 ? 19.236 2.634 -21.851 1.00 74.44 474 ARG A O 1
ATOM 3540 N N . LYS A 1 475 ? 17.928 4.055 -22.979 1.00 69.62 475 LYS A N 1
ATOM 3541 C CA . LYS A 1 475 ? 17.972 3.304 -24.251 1.00 69.62 475 LYS A CA 1
ATOM 3542 C C . LYS A 1 475 ? 19.360 3.238 -24.893 1.00 69.62 475 LYS A C 1
ATOM 3544 O O . LYS A 1 475 ? 19.478 2.607 -25.926 1.00 69.62 475 LYS A O 1
ATOM 3549 N N . ASN A 1 476 ? 20.393 3.867 -24.345 1.00 74.69 476 ASN A N 1
ATOM 3550 C CA . ASN A 1 476 ? 21.764 3.711 -24.834 1.00 74.69 476 ASN A CA 1
ATOM 3551 C C . ASN A 1 476 ? 22.722 3.192 -23.746 1.00 74.69 476 ASN A C 1
ATOM 3553 O O . ASN A 1 476 ? 23.916 3.041 -24.012 1.00 74.69 476 ASN A O 1
ATOM 3557 N N . ASP A 1 477 ? 22.222 2.896 -22.540 1.00 78.75 477 ASP A N 1
ATOM 3558 C CA . ASP A 1 477 ? 23.026 2.416 -21.415 1.00 78.75 477 ASP A CA 1
ATOM 3559 C C . ASP A 1 477 ? 22.976 0.881 -21.326 1.00 78.75 477 ASP A C 1
ATOM 3561 O O . ASP A 1 477 ? 21.989 0.275 -20.905 1.00 78.75 477 ASP A O 1
ATOM 3565 N N . LYS A 1 478 ? 24.085 0.235 -21.705 1.00 81.00 478 LYS A N 1
ATOM 3566 C CA . LYS A 1 478 ? 24.217 -1.230 -21.671 1.00 81.00 478 LYS A CA 1
ATOM 3567 C C . LYS A 1 478 ? 24.110 -1.814 -20.259 1.00 81.00 478 LYS A C 1
ATOM 3569 O O . LYS A 1 478 ? 23.681 -2.957 -20.126 1.00 81.00 478 LYS A O 1
ATOM 3574 N N . ALA A 1 479 ? 24.516 -1.075 -19.225 1.00 79.81 479 ALA A N 1
ATOM 3575 C CA . ALA A 1 479 ? 24.410 -1.537 -17.845 1.00 79.81 479 ALA A CA 1
ATOM 3576 C C . ALA A 1 479 ? 22.953 -1.492 -17.369 1.00 79.81 479 ALA A C 1
ATOM 3578 O O . ALA A 1 479 ? 22.494 -2.443 -16.735 1.00 79.81 479 ALA A O 1
ATOM 3579 N N . ALA A 1 480 ? 22.210 -0.442 -17.737 1.00 79.19 480 ALA A N 1
ATOM 3580 C CA . ALA A 1 480 ? 20.769 -0.366 -17.491 1.00 79.19 480 ALA A CA 1
ATOM 3581 C C . ALA A 1 480 ? 20.028 -1.525 -18.179 1.00 79.19 480 ALA A C 1
ATOM 3583 O O . ALA A 1 480 ? 19.226 -2.211 -17.553 1.00 79.19 480 ALA A O 1
ATOM 3584 N N . TRP A 1 481 ? 20.380 -1.829 -19.430 1.00 81.69 481 TRP A N 1
ATOM 3585 C CA . TRP A 1 481 ? 19.796 -2.957 -20.159 1.00 81.69 481 TRP A CA 1
ATOM 3586 C C . TRP A 1 481 ? 20.034 -4.308 -19.495 1.00 81.69 481 TRP A C 1
ATOM 3588 O O . TRP A 1 481 ? 19.105 -5.104 -19.397 1.00 81.69 481 TRP A O 1
ATOM 3598 N N . ALA A 1 482 ? 21.262 -4.564 -19.038 1.00 83.69 482 ALA A N 1
ATOM 3599 C CA . ALA A 1 482 ? 21.598 -5.813 -18.365 1.00 83.69 482 ALA A CA 1
ATOM 3600 C C . ALA A 1 482 ? 20.811 -5.979 -17.054 1.00 83.69 482 ALA A C 1
ATOM 3602 O O . ALA A 1 482 ? 20.352 -7.080 -16.754 1.00 83.69 482 ALA A O 1
ATOM 3603 N N . LYS A 1 483 ? 20.608 -4.889 -16.297 1.00 86.00 483 LYS A N 1
ATOM 3604 C CA . LYS A 1 483 ? 19.735 -4.894 -15.114 1.00 86.00 483 LYS A CA 1
ATOM 3605 C C . LYS A 1 483 ? 18.290 -5.212 -15.484 1.00 86.00 483 LYS A C 1
ATOM 3607 O O . LYS A 1 483 ? 17.696 -6.092 -14.873 1.00 86.00 483 LYS A O 1
ATOM 3612 N N . ASP A 1 484 ? 17.746 -4.534 -16.492 1.00 87.69 484 ASP A N 1
ATOM 3613 C CA . ASP A 1 484 ? 16.355 -4.715 -16.908 1.00 87.69 484 ASP A CA 1
ATOM 3614 C C . ASP A 1 484 ? 16.110 -6.134 -17.464 1.00 87.69 484 ASP A C 1
ATOM 3616 O O . ASP A 1 484 ? 15.063 -6.731 -17.221 1.00 87.69 484 ASP A O 1
ATOM 3620 N N . GLU A 1 485 ? 17.087 -6.718 -18.167 1.00 87.56 485 GLU A N 1
ATOM 3621 C CA . GLU A 1 485 ? 17.047 -8.110 -18.633 1.00 87.56 485 GLU A CA 1
ATOM 3622 C C . GLU A 1 485 ? 17.095 -9.110 -17.469 1.00 87.56 485 GLU A C 1
ATOM 3624 O O . GLU A 1 485 ? 16.256 -10.011 -17.405 1.00 87.56 485 GLU A O 1
ATOM 3629 N N . ALA A 1 486 ? 18.019 -8.930 -16.519 1.00 89.25 486 ALA A N 1
ATOM 3630 C CA . ALA A 1 486 ? 18.112 -9.771 -15.325 1.00 89.25 486 ALA A CA 1
ATOM 3631 C C . ALA A 1 486 ? 16.836 -9.693 -14.474 1.00 89.25 486 ALA A C 1
ATOM 3633 O O . ALA A 1 486 ? 16.332 -10.712 -13.997 1.00 89.25 486 ALA A O 1
ATOM 3634 N N . PHE A 1 487 ? 16.274 -8.494 -14.338 1.00 91.88 487 PHE A N 1
ATOM 3635 C CA . PHE A 1 487 ? 15.004 -8.283 -13.667 1.00 91.88 487 PHE A CA 1
ATOM 3636 C C . PHE A 1 487 ? 13.875 -9.050 -14.353 1.00 91.88 487 PHE A C 1
ATOM 3638 O O . PHE A 1 487 ? 13.214 -9.869 -13.718 1.00 91.88 487 PHE A O 1
ATOM 3645 N N . ARG A 1 488 ? 13.688 -8.871 -15.663 1.00 91.12 488 ARG A N 1
ATOM 3646 C CA . ARG A 1 488 ? 12.665 -9.604 -16.422 1.00 91.12 488 ARG A CA 1
ATOM 3647 C C . ARG A 1 488 ? 12.833 -11.117 -16.335 1.00 91.12 488 ARG A C 1
ATOM 3649 O O . ARG A 1 488 ? 11.828 -11.824 -16.335 1.00 91.12 488 ARG A O 1
ATOM 3656 N N . ALA A 1 489 ? 14.067 -11.612 -16.267 1.00 90.38 489 ALA A N 1
ATOM 3657 C CA . ALA A 1 489 ? 14.337 -13.030 -16.062 1.00 90.38 489 ALA A CA 1
ATOM 3658 C C . ALA A 1 489 ? 13.865 -13.514 -14.681 1.00 90.38 489 ALA A C 1
ATOM 3660 O O . ALA A 1 489 ? 13.315 -14.603 -14.601 1.00 90.38 489 ALA A O 1
ATOM 3661 N N . SER A 1 490 ? 13.998 -12.698 -13.628 1.00 91.00 490 SER A N 1
ATOM 3662 C CA . SER A 1 490 ? 13.488 -13.016 -12.281 1.00 91.00 490 SER A CA 1
ATOM 3663 C C . SER A 1 490 ? 11.957 -13.014 -12.159 1.00 91.00 490 SER A C 1
ATOM 3665 O O . SER A 1 490 ? 11.420 -13.558 -11.199 1.00 91.00 490 SER A O 1
ATOM 3667 N N . LEU A 1 491 ? 11.250 -12.398 -13.113 1.00 89.75 491 LEU A N 1
ATOM 3668 C CA . LEU A 1 491 ? 9.785 -12.344 -13.138 1.00 89.75 491 LEU A CA 1
ATOM 3669 C C . LEU A 1 491 ? 9.131 -13.558 -13.825 1.00 89.75 491 LEU A C 1
ATOM 3671 O O . LEU A 1 491 ? 7.916 -13.750 -13.687 1.00 89.75 491 LEU A O 1
ATOM 3675 N N . ARG A 1 492 ? 9.908 -14.308 -14.614 1.00 80.25 492 ARG A N 1
ATOM 3676 C CA . ARG A 1 492 ? 9.488 -15.530 -15.314 1.00 80.25 492 ARG A CA 1
ATOM 3677 C C . ARG A 1 492 ? 9.667 -16.730 -14.396 1.00 80.25 492 ARG A C 1
ATOM 3679 O O . ARG A 1 492 ? 8.756 -17.585 -14.417 1.00 80.25 492 ARG A O 1
#

Secondary structure (DSSP, 8-state):
---------------------TTS-SSS--S------HHHHHHHHHHHHHHHHHHHHHHSS---HHHHHHHHTTS-GGGHHHHHHHHHHGGGGHHHHHHHHHHHHHHHT-HHHHHHHHHHHHHHHHHHHHHHHHHTTS-TTS--GGG------HHHHHHHHHHHHHHHHHHT-HHHHHHHHHHHHHHHHB-SS-B-----HHHHHHHHHHHHHHT-HHHHHHHHHHHHHH-TT-PPPPTT--EEEEEEES---EEEEESTTS-EEEEE---S----EEEEEESSGGG-EEEEPEEEEEHHHHHHSSSSHHHHHHHHHHHHTTS-SS-----------SSSSS--------SSSSSSSSSSSSS-PPPPP----TT--SEEEEEEE-----PPPPPPTT-PPP------------PPPPPEEEEEEETTEEP----PPPEEE-SSSSEEEEEESS-GGGS-SSPTT--HHHHHHHTT-HHHHHHHHHHHHHT-

Foldseek 3Di:
DDDDDDDDDDDDDDDDDDDDDDDPPPPPPPDDPDPPPPVNVVVVVVVVVVVVVVCCVVPNLDPDPVLLCVLLVPDDPLLSQLSSQCLGCFQQALLLSLLLSLQQCVLVVVLVSNLVSLVSNLVVLVVVVVCVVPVVPDDPPPPFVLPDRDNDQLLSNLVSLQSNLVSCVQQLNLVSSLVSLVVSQVSLQDDPVHGDHRLLLLSLQSNLVSCLQVVNNVSNVVSQVVSCVSPVLSHRDDSQWFEKEKEFEAWAWFWFFDDPQSADIDIDGGDDGQFDWKKKWFADDPVIDIDTFTWRDFRSCSRQVPDPNVPCCVVVVVVVVVVPPPDDDDDDDDDPDPPPPPDDDDDPPPPPDPPPPVPPPPDDDDNDQRFDNGRHGRIMTMDTDRDDQPDDPPDPPDDDDDDDDDDPPPPPSDRDTTQMDMFTDNVPHTDPQRWRRWDWHDSGSHIYTYTYSDNSSVDRSHTPRDDPVSVVVCSVDPVSSVSSVVRSVVSD

Nearest PDB structures (foldseek):
  5l0y-assembly5_H  TM=6.669E-01  e=1.559E-01  Thermochaetoides thermophila DSM 1495
  7t7t-assembly2_B  TM=6.056E-01  e=1.276E-01  Citrus unshiu
  4i1a-assembly3_A  TM=4.014E-01  e=7.349E-02  Bacillus subtilis subsp. subtilis str. 168
  6tnt-assembly1_O  TM=3.068E-01  e=2.222E+00  Homo sapiens
  6hp3-assembly1_A  TM=2.122E-01  e=1.729E+00  Bacillus subtilis subsp. subtilis str. 168

pLDDT: mean 74.76, std 24.93, range [24.73, 98.88]

Sequence (492 aa):
MTKALATGVAAAFLTVATIVPAEAQAQTAAAAAPTLDAAAVKAAAKARAAQVKAWRTQYGPGPYPDEMDGYLATREEKLREHYRVLYYDGEHNAVLNFERLGLVAMELGYYADAEKAFDGALDRIEAFYGKDKQAERATSATRLEVNKDFKGEPYERAMAYYYRGLLYLRKGDYDNARASFKAAEYQDTISAEESFQSDFGLLTYLQGWASQCAGDKSQAADAYDAATKIDAKLKAPGAADNVLVIAETGNGPVKATDGQYQEKMVFRPGQGFPENGALVTLGSGKTTRAWPLTPAADIYTQASTRGGRAIDGVLNGKAQFRSGLETTSMLATTVGTSFAQQMGGNSLYMQGAGALIGMLSKSVRPTADVRMWDSLPATIHVGTTNWARASAPPAPKGRKPAPKRGTTAVANTAWAMPSASMVWRKGDEALDLAGVKPMTANAGKCGIVWSRSRSATALSAAAPGDNAKVAAARKNDKAAWAKDEAFRASLR